Protein AF-A0A536FG64-F1 (afdb_monomer_lite)

Sequence (718 aa):
MTVSTGEPETPVEPSVVGLARHLRVALVYGRDARHRVLLSRIALAASLDAVLAVAADDRGSLVEIAQAFRDASPDAVLIACDGRDVRRVAVALEALRLGCAFQRPRPTVHVVADARVGERLRPAANPFVLDVHADATAALVALRALRRSAQPDAALRDELVEDAARALVASTGSSGLVVDVTETTTSCVLARAVGGIESVHLTRAGIGASVDRILAEVGADGVRRWLPWPIDAPALLERIYNRARWPGALPASELALAIEMAVARETIAAAVRAAERASIDVSELRAAPNMLVTGRAAGFPRPAETLLVLVDGLQPTGVVTVWREPDDGRAERLGLVVTVWGRRAAKLAAVAASRRRTTAGPRPVAPKRGCVPREAPVVGWRYATWSADHPLPIGRVERAPVGDRVNAGDVIAAGLMLATPTRLSGARRLGLEPDDLDRVLRVPVGAEIPARTVIARTGRRFARAVTAPHDGRVLQITADGDLYLAPVVGRWVIRSTLDGSVTRSDDAVVTVEGSAWGLGGFAAYGPDAVGELLLAVDSPSGELSPGRLDVRIGGRIVIGGARVSAEALTRAHACGIAGIVGGAVPAAGLRVVYDDGALIGGFATREDRPTVLSLIGFGAAALPRELFGPLKALAGSRAAIHTATARLFVFAPSDAIETATTAPSIAIAADYGGVRVVTADCAAAGEAEFASGVRAQAVRCADEVFPAANVRRVDEPR

pLDDT: mean 84.22, std 17.08, range [21.31, 98.12]

Radius of gyration: 28.64 Å; chains: 1; bounding box: 83×74×73 Å

Secondary structure (DSSP, 8-state):
-----S----PPP---B------EEEEEE-SSHHHHHHHHHHHHHTT-EEEEEEETT--S-HHHHHHHHHHH--SEEEEE--TTTHHHHHHHHHHHHHHHTT-SSPPEEEEES-HHHHHHHHHHHTTS-EEEESSHHHHHHHHHHHHTTT-TTPBPHHHHHHHHHHHHHHHHSS-EEEEEE-SSEEEEEEE-TTS-EEEEEEET-SSSTTTHHHHHHHHHHHHHTT-SS---HHHHHHHHHHHHTSTT----SHHHHHHHHHHHHHHHHHHHHHHHHTT--HHHHHT-SEEEEEETTTTSSSHHHHHHHHHHHH---SEEEEEEE-TTS--EEEEEEE---TTS---------PPPP---------------STT---SSEEEEEEEEEEEPPSS-EEEPPTT-EE-TTSEEEEEEEE-SPEEE--HHHHT--GGGSGGGBSS-TT-EE-TT-EEEEE-SSS-EEEE-SSSEEEEEE-TTS-EEEE-EEEEEEEE-SSSEEEEEE-SSEEEEEEEEEEEE-SEEESS-EEEEEEE--SSTT-EE-GGG--GGGTT-EEEEETEE-HHHHHHHHHTT--EEEEEEE-HHHHHHHHGGG--TTEE--SS-PSEEEEEEEES--PPPHHHHHHHHHTTTSEEEEEGGGTEEEE---TTSSPPPSSPPEEEE-TTSS-EEEE-S--EEEEEEE-TTS-EEEEEEETTEEEEGGGEEETTS--

Structure (mmCIF, N/CA/C/O backbone):
data_AF-A0A536FG64-F1
#
_entry.id   AF-A0A536FG64-F1
#
loop_
_atom_site.group_PDB
_atom_site.id
_atom_site.type_symbol
_atom_site.label_atom_id
_atom_site.label_alt_id
_atom_site.label_comp_id
_atom_site.label_asym_id
_atom_site.label_entity_id
_atom_site.label_seq_id
_atom_site.pdbx_PDB_ins_code
_atom_site.Cartn_x
_atom_site.Cartn_y
_atom_site.Cartn_z
_atom_site.occupancy
_atom_site.B_iso_or_equiv
_atom_site.auth_seq_id
_atom_site.auth_comp_id
_atom_site.auth_asym_id
_atom_site.auth_atom_id
_atom_site.pdbx_PDB_model_num
ATOM 1 N N . MET A 1 1 ? -10.769 16.063 20.971 1.00 34.66 1 MET A N 1
ATOM 2 C CA . MET A 1 1 ? -10.441 15.556 22.325 1.00 34.66 1 MET A CA 1
ATOM 3 C C . MET A 1 1 ? -10.833 16.568 23.406 1.00 34.66 1 MET A C 1
ATOM 5 O O . MET A 1 1 ? -10.066 17.456 23.753 1.00 34.66 1 MET A O 1
ATOM 9 N N . THR A 1 2 ? -12.076 16.472 23.881 1.00 23.97 2 THR A N 1
ATOM 10 C CA . THR A 1 2 ? -12.570 16.882 25.216 1.00 23.97 2 THR A CA 1
ATOM 11 C C . THR A 1 2 ? -14.053 16.510 25.256 1.00 23.97 2 THR A C 1
ATOM 13 O O . THR A 1 2 ? -14.885 17.176 24.644 1.00 23.97 2 THR A O 1
ATOM 16 N N . VAL A 1 3 ? -14.420 15.448 25.979 1.00 29.42 3 VAL A N 1
ATOM 17 C CA . VAL A 1 3 ? -15.823 15.242 26.372 1.00 29.42 3 VAL A CA 1
ATOM 18 C C . VAL A 1 3 ? -16.065 16.153 27.576 1.00 29.42 3 VAL A C 1
ATOM 20 O O . VAL A 1 3 ? -15.965 15.724 28.720 1.00 29.42 3 VAL A O 1
ATOM 23 N N . SER A 1 4 ? -16.269 17.451 27.328 1.00 27.53 4 SER A N 1
ATOM 24 C CA . SER A 1 4 ? -16.611 18.406 28.387 1.00 27.53 4 SER A CA 1
ATOM 25 C C . SER A 1 4 ? -18.124 18.459 28.578 1.00 27.53 4 SER A C 1
ATOM 27 O O . SER A 1 4 ? -18.864 18.849 27.673 1.00 27.53 4 SER A O 1
ATOM 29 N N . THR A 1 5 ? -18.572 18.111 29.783 1.00 33.53 5 THR A N 1
ATOM 30 C CA . THR A 1 5 ? -19.896 18.464 30.315 1.00 33.53 5 THR A CA 1
ATOM 31 C C . THR A 1 5 ? -19.860 19.753 31.156 1.00 33.53 5 THR A C 1
ATOM 33 O O . THR A 1 5 ? -20.786 19.989 31.925 1.00 33.53 5 THR A O 1
ATOM 36 N N . GLY A 1 6 ? -18.815 20.585 31.037 1.00 26.69 6 GLY A N 1
ATOM 37 C CA . GLY A 1 6 ? -18.631 21.826 31.804 1.00 26.69 6 GLY A CA 1
ATOM 38 C C . GLY A 1 6 ? -18.507 23.086 30.935 1.00 26.69 6 GLY A C 1
ATOM 39 O O . GLY A 1 6 ? -18.075 23.023 29.782 1.00 26.69 6 GLY A O 1
ATOM 40 N N . GLU A 1 7 ? -18.926 24.222 31.499 1.00 26.53 7 GLU A N 1
ATOM 41 C CA . GLU A 1 7 ? -18.914 25.574 30.913 1.00 26.53 7 GLU A CA 1
ATOM 42 C C . GLU A 1 7 ? -17.514 26.072 30.462 1.00 26.53 7 GLU A C 1
ATOM 44 O O . GLU A 1 7 ? -16.496 25.487 30.836 1.00 26.53 7 GLU A O 1
ATOM 49 N N . PRO A 1 8 ? -17.441 27.099 29.583 1.00 36.44 8 PRO A N 1
ATOM 50 C CA . PRO A 1 8 ? -16.338 27.286 28.647 1.00 36.44 8 PRO A CA 1
ATOM 51 C C . PRO A 1 8 ? -15.285 28.280 29.150 1.00 36.44 8 PRO A C 1
ATOM 53 O O . PRO A 1 8 ? -15.378 29.467 28.862 1.00 36.44 8 PRO A O 1
ATOM 56 N N . GLU A 1 9 ? -14.228 27.807 29.802 1.00 27.61 9 GLU A N 1
ATOM 57 C CA . GLU A 1 9 ? -13.062 28.653 30.098 1.00 27.61 9 GLU A CA 1
ATOM 58 C C . GLU A 1 9 ? -11.752 27.898 29.876 1.00 27.61 9 GLU A C 1
ATOM 60 O O . GLU A 1 9 ? -11.070 27.524 30.820 1.00 27.61 9 GLU A O 1
ATOM 65 N N . THR A 1 10 ? -11.419 27.609 28.614 1.00 25.25 10 THR A N 1
ATOM 66 C CA . THR A 1 10 ? -10.040 27.599 28.069 1.00 25.25 10 THR A CA 1
ATOM 67 C C . THR A 1 10 ? -10.062 27.114 26.612 1.00 25.25 10 THR A C 1
ATOM 69 O O . THR A 1 10 ? -10.693 26.097 26.314 1.00 25.25 10 THR A O 1
ATOM 72 N N . PRO A 1 11 ? -9.414 27.811 25.659 1.00 26.52 11 PRO A N 1
ATOM 73 C CA . PRO A 1 11 ? -9.231 27.282 24.312 1.00 26.52 11 PRO A CA 1
ATOM 74 C C . PRO A 1 11 ? -8.295 26.071 24.380 1.00 26.52 11 PRO A C 1
ATOM 76 O O . PRO A 1 11 ? -7.168 26.192 24.853 1.00 26.52 11 PRO A O 1
ATOM 79 N N . VAL A 1 12 ? -8.754 24.912 23.905 1.00 31.62 12 VAL A N 1
ATOM 80 C CA . VAL A 1 12 ? -7.890 23.746 23.678 1.00 31.62 12 VAL A CA 1
ATOM 81 C C . VAL A 1 12 ? -6.865 24.143 22.617 1.00 31.62 12 VAL A C 1
ATOM 83 O O . VAL A 1 12 ? -7.251 24.533 21.512 1.00 31.62 12 VAL A O 1
ATOM 86 N N . GLU A 1 13 ? -5.576 24.092 22.959 1.00 26.23 13 GLU A N 1
ATOM 87 C CA . GLU A 1 13 ? -4.503 24.341 21.998 1.00 26.23 13 GLU A CA 1
ATOM 88 C C . GLU A 1 13 ? -4.670 23.393 20.800 1.00 26.23 13 GLU A C 1
ATOM 90 O O . GLU A 1 13 ? -4.795 22.179 20.994 1.00 26.23 13 GLU A O 1
ATOM 95 N N . PRO A 1 14 ? -4.706 23.908 19.558 1.00 29.19 14 PRO A N 1
ATOM 96 C CA . PRO A 1 14 ? -4.817 23.068 18.379 1.00 29.19 14 PRO A CA 1
ATOM 97 C C . PRO A 1 14 ? -3.542 22.233 18.249 1.00 29.19 14 PRO A C 1
ATOM 99 O O . PRO A 1 14 ? -2.522 22.700 17.744 1.00 29.19 14 PRO A O 1
ATOM 102 N N . SER A 1 15 ? -3.594 20.987 18.713 1.00 33.78 15 SER A N 1
ATOM 103 C CA . SER A 1 15 ? -2.522 20.020 18.511 1.00 33.78 15 SER A CA 1
ATOM 104 C C . SER A 1 15 ? -2.477 19.693 17.021 1.00 33.78 15 SER A C 1
ATOM 106 O O . SER A 1 15 ? -3.413 19.112 16.469 1.00 33.78 15 SER A O 1
ATOM 108 N N . VAL A 1 16 ? -1.405 20.095 16.342 1.00 37.91 16 VAL A N 1
ATOM 109 C CA . VAL A 1 16 ? -1.182 19.708 14.948 1.00 37.91 16 VAL A CA 1
ATOM 110 C C . VAL A 1 16 ? -0.909 18.205 14.933 1.00 37.91 16 VAL A C 1
ATOM 112 O O . VAL A 1 16 ? 0.142 17.750 15.385 1.00 37.91 16 VAL A O 1
ATOM 115 N N . VAL A 1 17 ? -1.865 17.419 14.436 1.00 51.50 17 VAL A N 1
ATOM 116 C CA . VAL A 1 17 ? -1.643 15.997 14.151 1.00 51.50 17 VAL A CA 1
ATOM 117 C C . VAL A 1 17 ? -0.673 15.931 12.978 1.00 51.50 17 VAL A C 1
ATOM 119 O O . VAL A 1 17 ? -1.032 16.272 11.850 1.00 51.50 17 VAL A O 1
ATOM 122 N N . GLY A 1 18 ? 0.579 15.569 13.249 1.00 44.78 18 GLY A N 1
ATOM 123 C CA . GLY A 1 18 ? 1.591 15.479 12.203 1.00 44.78 18 GLY A CA 1
ATOM 124 C C . GLY A 1 18 ? 1.329 14.304 11.265 1.00 44.78 18 GLY A C 1
ATOM 125 O O . GLY A 1 18 ? 0.690 13.313 11.630 1.00 44.78 18 GLY A O 1
ATOM 126 N N . LEU A 1 19 ? 1.862 14.393 10.046 1.00 51.50 19 LEU A N 1
ATOM 127 C CA . LEU A 1 19 ? 1.889 13.285 9.091 1.00 51.50 19 LEU A CA 1
ATOM 128 C C . LEU A 1 19 ? 2.955 12.284 9.549 1.00 51.50 19 LEU A C 1
ATOM 130 O O . LEU A 1 19 ? 4.070 12.245 9.030 1.00 51.50 19 LEU A O 1
ATOM 134 N N . ALA A 1 20 ? 2.628 11.513 10.584 1.00 57.41 20 ALA A N 1
ATOM 135 C CA . ALA A 1 20 ? 3.513 10.496 11.122 1.00 57.41 20 ALA A CA 1
ATOM 136 C C . ALA A 1 20 ? 3.930 9.519 10.019 1.00 57.41 20 ALA A C 1
ATOM 138 O O . ALA A 1 20 ? 3.089 9.023 9.265 1.00 57.41 20 ALA A O 1
ATOM 139 N N . ARG A 1 21 ? 5.226 9.207 9.939 1.00 68.75 21 ARG A N 1
ATOM 140 C CA . ARG A 1 21 ? 5.733 8.256 8.947 1.00 68.75 21 ARG A CA 1
ATOM 141 C C . ARG A 1 21 ? 5.060 6.896 9.159 1.00 68.75 21 ARG A C 1
ATOM 143 O O . ARG A 1 21 ? 5.114 6.342 10.258 1.00 68.75 21 ARG A O 1
ATOM 150 N N . HIS A 1 22 ? 4.451 6.343 8.111 1.00 77.62 22 HIS A N 1
ATOM 151 C CA . HIS A 1 22 ? 4.069 4.932 8.097 1.00 77.62 22 HIS A CA 1
ATOM 152 C C . HIS A 1 22 ? 5.347 4.102 8.007 1.00 77.62 22 HIS A C 1
ATOM 154 O O . HIS A 1 22 ? 6.083 4.216 7.029 1.00 77.62 22 HIS A O 1
ATOM 160 N N . LEU A 1 23 ? 5.634 3.315 9.043 1.00 87.81 23 LEU A N 1
ATOM 161 C CA . LEU A 1 23 ? 6.796 2.435 9.059 1.00 87.81 23 LEU A CA 1
ATOM 162 C C . LEU A 1 23 ? 6.399 1.047 8.573 1.00 87.81 23 LEU A C 1
ATOM 164 O O . LEU A 1 23 ? 5.501 0.419 9.139 1.00 87.81 23 LEU A O 1
ATOM 168 N N . ARG A 1 24 ? 7.111 0.563 7.559 1.00 91.00 24 ARG A N 1
ATOM 169 C CA . ARG A 1 24 ? 7.077 -0.831 7.117 1.00 91.00 24 ARG A CA 1
ATOM 170 C C . ARG A 1 24 ? 7.907 -1.658 8.092 1.00 91.00 24 ARG A C 1
ATOM 172 O O . ARG A 1 24 ? 9.089 -1.375 8.279 1.00 91.00 24 ARG A O 1
ATOM 179 N N . VAL A 1 25 ? 7.320 -2.676 8.708 1.00 95.25 25 VAL A N 1
ATOM 180 C CA . VAL A 1 25 ? 8.013 -3.544 9.665 1.00 95.25 25 VAL A CA 1
ATOM 181 C C . VAL A 1 25 ? 8.030 -4.991 9.188 1.00 95.25 25 VAL A C 1
ATOM 183 O O . VAL A 1 25 ? 7.020 -5.518 8.720 1.00 95.25 25 VAL A O 1
ATOM 186 N N . ALA A 1 26 ? 9.181 -5.645 9.323 1.00 96.75 26 ALA A N 1
ATOM 187 C CA . ALA A 1 26 ? 9.280 -7.094 9.202 1.00 96.75 26 ALA A CA 1
ATOM 188 C C . ALA A 1 26 ? 9.264 -7.733 10.597 1.00 96.75 26 ALA A C 1
ATOM 190 O O . ALA A 1 26 ? 9.974 -7.286 11.496 1.00 96.75 26 ALA A O 1
ATOM 191 N N . LEU A 1 27 ? 8.459 -8.776 10.782 1.00 97.38 27 LEU A N 1
ATOM 192 C CA . LEU A 1 27 ? 8.339 -9.508 12.041 1.00 97.38 27 LEU A CA 1
ATOM 193 C C . LEU A 1 27 ? 9.176 -10.787 11.961 1.00 97.38 27 LEU A C 1
ATOM 195 O O . LEU A 1 27 ? 8.906 -11.630 11.110 1.00 97.38 27 LEU A O 1
ATOM 199 N N . VAL A 1 28 ? 10.153 -10.959 12.849 1.00 96.81 28 VAL A N 1
ATOM 200 C CA . VAL A 1 28 ? 10.964 -12.183 12.946 1.00 96.81 28 VAL A CA 1
ATOM 201 C C . VAL A 1 28 ? 10.722 -12.831 14.301 1.00 96.81 28 VAL A C 1
ATOM 203 O O . VAL A 1 28 ? 11.008 -12.237 15.335 1.00 96.81 28 VAL A O 1
ATOM 206 N N . TYR A 1 29 ? 10.192 -14.046 14.335 1.00 95.62 29 TYR A N 1
ATOM 207 C CA . TYR A 1 29 ? 9.769 -14.662 15.597 1.00 95.62 29 TYR A CA 1
ATOM 208 C C . TYR A 1 29 ? 10.337 -16.064 15.794 1.00 95.62 29 TYR A C 1
ATOM 210 O O . TYR A 1 29 ? 10.558 -16.798 14.834 1.00 95.62 29 TYR A O 1
ATOM 218 N N . GLY A 1 30 ? 10.589 -16.424 17.056 1.00 93.12 30 GLY A N 1
ATOM 219 C CA . GLY A 1 30 ? 10.989 -17.765 17.477 1.00 93.12 30 GLY A CA 1
ATOM 220 C C . GLY A 1 30 ? 9.907 -18.819 17.229 1.00 93.12 30 GLY A C 1
ATOM 221 O O . GLY A 1 30 ? 8.857 -18.548 16.652 1.00 93.12 30 GLY A O 1
ATOM 222 N N . ARG A 1 31 ? 10.160 -20.053 17.672 1.00 90.06 31 ARG A N 1
ATOM 223 C CA . ARG A 1 31 ? 9.227 -21.175 17.438 1.00 90.06 31 ARG A CA 1
ATOM 224 C C . ARG A 1 31 ? 7.996 -21.152 18.343 1.00 90.06 31 ARG A C 1
ATOM 226 O O . ARG A 1 31 ? 7.028 -21.853 18.058 1.00 90.06 31 ARG A O 1
ATOM 233 N N . ASP A 1 32 ? 8.034 -20.403 19.443 1.00 91.62 32 ASP A N 1
ATOM 234 C CA . ASP A 1 32 ? 6.862 -20.242 20.300 1.00 91.62 32 ASP A CA 1
ATOM 235 C C . ASP A 1 32 ? 5.840 -19.337 19.596 1.00 91.62 32 ASP A C 1
ATOM 237 O O . ASP A 1 32 ? 6.123 -18.188 19.250 1.00 91.62 32 ASP A O 1
ATOM 241 N N . ALA A 1 33 ? 4.617 -19.841 19.414 1.00 88.31 33 ALA A N 1
ATOM 242 C CA . ALA A 1 33 ? 3.514 -19.086 18.826 1.00 88.31 33 ALA A CA 1
ATOM 243 C C . ALA A 1 33 ? 3.244 -17.759 19.566 1.00 88.31 33 ALA A C 1
ATOM 245 O O . ALA A 1 33 ? 2.786 -16.789 18.953 1.00 88.31 33 ALA A O 1
ATOM 246 N N . ARG A 1 34 ? 3.581 -17.678 20.862 1.00 93.06 34 ARG A N 1
ATOM 247 C CA . ARG A 1 34 ? 3.481 -16.453 21.667 1.00 93.06 34 ARG A CA 1
ATOM 248 C C . ARG A 1 34 ? 4.366 -15.327 21.144 1.00 93.06 34 ARG A C 1
ATOM 250 O O . ARG A 1 34 ? 3.961 -14.173 21.248 1.00 93.06 34 ARG A O 1
ATOM 257 N N . HIS A 1 35 ? 5.527 -15.628 20.552 1.00 94.81 35 HIS A N 1
ATOM 258 C CA . HIS A 1 35 ? 6.398 -14.602 19.968 1.00 94.81 35 HIS A CA 1
ATOM 259 C C . HIS A 1 35 ? 5.693 -13.903 18.804 1.00 94.81 35 HIS A C 1
ATOM 261 O O . HIS A 1 35 ? 5.640 -12.678 18.770 1.00 94.81 35 HIS A O 1
ATOM 267 N N . ARG A 1 36 ? 5.056 -14.656 17.897 1.00 94.69 36 ARG A N 1
ATOM 268 C CA . ARG A 1 36 ? 4.295 -14.076 16.777 1.00 94.69 36 ARG A CA 1
ATOM 269 C C . ARG A 1 36 ? 3.147 -13.189 17.259 1.00 94.69 36 ARG A C 1
ATOM 271 O O . ARG A 1 36 ? 2.947 -12.100 16.717 1.00 94.69 36 ARG A O 1
ATOM 278 N N . VAL A 1 37 ? 2.402 -13.647 18.265 1.00 95.12 37 VAL A N 1
ATOM 279 C CA . VAL A 1 37 ? 1.291 -12.890 18.864 1.00 95.12 37 VAL A CA 1
ATOM 280 C C . VAL A 1 37 ? 1.801 -11.598 19.505 1.00 95.12 37 VAL A C 1
ATOM 282 O O . VAL A 1 37 ? 1.269 -10.529 19.217 1.00 95.12 37 VAL A O 1
ATOM 285 N N . LEU A 1 38 ? 2.872 -11.674 20.302 1.00 95.88 38 LEU A N 1
ATOM 286 C CA . LEU A 1 38 ? 3.518 -10.518 20.928 1.00 95.88 38 LEU A CA 1
ATOM 287 C C . LEU A 1 38 ? 3.920 -9.467 19.888 1.00 95.88 38 LEU A C 1
ATOM 289 O O . LEU A 1 38 ? 3.551 -8.301 20.017 1.00 95.88 38 LEU A O 1
ATOM 293 N N . LEU A 1 39 ? 4.624 -9.885 18.832 1.00 96.81 39 LEU A N 1
ATOM 294 C CA . LEU A 1 39 ? 5.060 -8.975 17.775 1.00 96.81 39 LEU A CA 1
ATOM 295 C C . LEU A 1 39 ? 3.886 -8.350 17.021 1.00 96.81 39 LEU A C 1
ATOM 297 O O . LEU A 1 39 ? 3.921 -7.162 16.709 1.00 96.81 39 LEU A O 1
ATOM 301 N N . SER A 1 40 ? 2.834 -9.129 16.765 1.00 95.31 40 SER A N 1
ATOM 302 C CA . SER A 1 40 ? 1.624 -8.636 16.100 1.00 95.31 40 SER A CA 1
ATOM 303 C C . SER A 1 40 ? 0.912 -7.583 16.953 1.00 95.31 40 SER A C 1
ATOM 305 O O . SER A 1 40 ? 0.513 -6.549 16.426 1.00 95.31 40 SER A O 1
ATOM 307 N N . ARG A 1 41 ? 0.811 -7.792 18.274 1.00 95.81 41 ARG A N 1
ATOM 308 C CA . ARG A 1 41 ? 0.227 -6.811 19.206 1.00 95.81 41 ARG A CA 1
ATOM 309 C C . ARG A 1 41 ? 1.038 -5.518 19.261 1.00 95.81 41 ARG A C 1
ATOM 311 O O . ARG A 1 41 ? 0.451 -4.445 19.185 1.00 95.81 41 ARG A O 1
ATOM 318 N N . ILE A 1 42 ? 2.369 -5.607 19.322 1.00 96.69 42 ILE A N 1
ATOM 319 C CA . ILE A 1 42 ? 3.243 -4.422 19.286 1.00 96.69 42 ILE A CA 1
ATOM 320 C C . ILE A 1 42 ? 3.069 -3.670 17.963 1.00 96.69 42 ILE A C 1
ATOM 322 O O . ILE A 1 42 ? 2.903 -2.454 17.977 1.00 96.69 42 ILE A O 1
ATOM 326 N N . ALA A 1 43 ? 3.061 -4.374 16.826 1.00 95.44 43 ALA A N 1
ATOM 327 C CA . ALA A 1 43 ? 2.894 -3.752 15.514 1.00 95.44 43 ALA A CA 1
ATOM 328 C C . ALA A 1 43 ? 1.540 -3.039 15.367 1.00 95.44 43 ALA A C 1
ATOM 330 O O . ALA A 1 43 ? 1.496 -1.919 14.860 1.00 95.44 43 ALA A O 1
ATOM 331 N N . LEU A 1 44 ? 0.456 -3.653 15.855 1.00 95.75 44 LEU A N 1
ATOM 332 C CA . LEU A 1 44 ? -0.878 -3.051 15.863 1.00 95.75 44 LEU A CA 1
ATOM 333 C C . LEU A 1 44 ? -0.966 -1.838 16.796 1.00 95.75 44 LEU A C 1
ATOM 335 O O . LEU A 1 44 ? -1.512 -0.815 16.392 1.00 95.75 44 LEU A O 1
ATOM 339 N N . ALA A 1 45 ? -0.410 -1.911 18.006 1.00 95.44 45 ALA A N 1
ATOM 340 C CA . ALA A 1 45 ? -0.416 -0.792 18.951 1.00 95.44 45 ALA A CA 1
ATOM 341 C C . ALA A 1 45 ? 0.462 0.379 18.470 1.00 95.44 45 ALA A C 1
ATOM 343 O O . ALA A 1 45 ? 0.108 1.544 18.631 1.00 95.44 45 ALA A O 1
ATOM 344 N N . ALA A 1 46 ? 1.592 0.090 17.824 1.00 94.06 46 ALA A N 1
ATOM 345 C CA . ALA A 1 46 ? 2.503 1.101 17.287 1.00 94.06 46 ALA A CA 1
ATOM 346 C C . ALA A 1 46 ? 2.054 1.684 15.931 1.00 94.06 46 ALA A C 1
ATOM 348 O O . ALA A 1 46 ? 2.732 2.575 15.409 1.00 94.06 46 ALA A O 1
ATOM 349 N N . SER A 1 47 ? 0.936 1.205 15.362 1.00 93.06 47 SER A N 1
ATOM 350 C CA . SER A 1 47 ? 0.441 1.573 14.027 1.00 93.06 47 SER A CA 1
ATOM 351 C C . SER A 1 47 ? 1.518 1.366 12.947 1.00 93.06 47 SER A C 1
ATOM 353 O O . SER A 1 47 ? 1.890 2.282 12.208 1.00 93.06 47 SER A O 1
ATOM 355 N N . LEU A 1 48 ? 2.073 0.151 12.892 1.00 92.19 48 LEU A N 1
ATOM 356 C CA . LEU A 1 48 ? 3.078 -0.263 11.905 1.00 92.19 48 LEU A CA 1
ATOM 357 C C . LEU A 1 48 ? 2.434 -1.049 10.758 1.00 92.19 48 LEU A C 1
ATOM 359 O O . LEU A 1 48 ? 1.450 -1.764 10.950 1.00 92.19 48 LEU A O 1
ATOM 363 N N . ASP A 1 49 ? 3.004 -0.942 9.559 1.00 90.00 49 ASP A N 1
ATOM 364 C CA . ASP A 1 49 ? 2.619 -1.760 8.407 1.00 90.00 49 ASP A CA 1
ATOM 365 C C . ASP A 1 49 ? 3.464 -3.041 8.397 1.00 90.00 49 ASP A C 1
ATOM 367 O O . ASP A 1 49 ? 4.631 -3.025 8.004 1.00 90.00 49 ASP A O 1
ATOM 371 N N . ALA A 1 50 ? 2.912 -4.147 8.900 1.00 90.69 50 ALA A N 1
ATOM 372 C CA . ALA A 1 50 ? 3.593 -5.441 8.902 1.00 90.69 50 ALA A CA 1
ATOM 373 C C . ALA A 1 50 ? 3.651 -6.016 7.476 1.00 90.69 50 ALA A C 1
ATOM 375 O O . ALA A 1 50 ? 2.690 -6.624 7.004 1.00 90.69 50 ALA A O 1
ATOM 376 N N . VAL A 1 51 ? 4.788 -5.819 6.804 1.00 89.00 51 VAL A N 1
ATOM 377 C CA . VAL A 1 51 ? 4.992 -6.145 5.379 1.00 89.00 51 VAL A CA 1
ATOM 378 C C . VAL A 1 51 ? 5.609 -7.522 5.142 1.00 89.00 51 VAL A C 1
ATOM 380 O O . VAL A 1 51 ? 5.537 -8.042 4.034 1.00 89.00 51 VAL A O 1
ATOM 383 N N . LEU A 1 52 ? 6.230 -8.111 6.166 1.00 92.25 52 LEU A N 1
ATOM 384 C CA . LEU A 1 52 ? 6.870 -9.422 6.092 1.00 92.25 52 LEU A CA 1
ATOM 385 C C . LEU A 1 52 ? 6.826 -10.105 7.459 1.00 92.25 52 LEU A C 1
ATOM 387 O O . LEU A 1 52 ? 6.974 -9.452 8.490 1.00 92.25 52 LEU A O 1
ATOM 391 N N . ALA A 1 53 ? 6.662 -11.424 7.468 1.00 93.38 53 ALA A N 1
ATOM 392 C CA . ALA A 1 53 ? 6.704 -12.244 8.669 1.00 93.38 53 ALA A CA 1
ATOM 393 C C . ALA A 1 53 ? 7.593 -13.469 8.410 1.00 93.38 53 ALA A C 1
ATOM 395 O O . ALA A 1 53 ? 7.262 -14.285 7.557 1.00 93.38 53 ALA A O 1
ATOM 396 N N . VAL A 1 54 ? 8.696 -13.600 9.149 1.00 92.56 54 VAL A N 1
ATOM 397 C CA . VAL A 1 54 ? 9.681 -14.684 9.014 1.00 92.56 54 VAL A CA 1
ATOM 398 C C . VAL A 1 54 ? 9.723 -15.482 10.314 1.00 92.56 54 VAL A C 1
ATOM 400 O O . VAL A 1 54 ? 10.042 -14.948 11.378 1.00 92.56 54 VAL A O 1
ATOM 403 N N . ALA A 1 55 ? 9.390 -16.767 10.244 1.00 90.00 55 ALA A N 1
ATOM 404 C CA . ALA A 1 55 ? 9.517 -17.664 11.388 1.00 90.00 55 ALA A CA 1
ATOM 405 C C . ALA A 1 55 ? 10.970 -18.147 11.530 1.00 90.00 55 ALA A C 1
ATOM 407 O O . ALA A 1 55 ? 11.673 -18.343 10.542 1.00 90.00 55 ALA A O 1
ATOM 408 N N . ALA A 1 56 ? 11.438 -18.389 12.753 1.00 82.19 56 ALA A N 1
ATOM 409 C CA . ALA A 1 56 ? 12.785 -18.910 12.982 1.00 82.19 56 ALA A CA 1
ATOM 410 C C . ALA A 1 56 ? 12.982 -20.317 12.386 1.00 82.19 56 ALA A C 1
ATOM 412 O O . ALA A 1 56 ? 14.106 -20.719 12.108 1.00 82.19 56 ALA A O 1
ATOM 413 N N . ASP A 1 57 ? 11.919 -21.095 12.208 1.00 77.38 57 ASP A N 1
ATOM 414 C CA . ASP A 1 57 ? 11.945 -22.408 11.563 1.00 77.38 57 ASP A CA 1
ATOM 415 C C . ASP A 1 57 ? 11.520 -22.378 10.089 1.00 77.38 57 ASP A C 1
ATOM 417 O O . ASP A 1 57 ? 11.266 -23.441 9.511 1.00 77.38 57 ASP A O 1
ATOM 421 N N . ASP A 1 58 ? 11.483 -21.187 9.478 1.00 75.31 58 ASP A N 1
ATOM 422 C CA . ASP A 1 58 ? 11.225 -21.039 8.052 1.00 75.31 58 ASP A CA 1
ATOM 423 C C . ASP A 1 58 ? 12.202 -21.913 7.248 1.00 75.31 58 ASP A C 1
ATOM 425 O O . ASP A 1 58 ? 13.417 -21.934 7.471 1.00 75.31 58 ASP A O 1
ATOM 429 N N . ARG A 1 59 ? 11.629 -22.709 6.344 1.00 67.19 59 ARG A N 1
ATOM 430 C CA . ARG A 1 59 ? 12.362 -23.646 5.489 1.00 67.19 59 ARG A CA 1
ATOM 431 C C . ARG A 1 59 ? 12.820 -22.998 4.188 1.00 67.19 59 ARG A C 1
ATOM 433 O O . ARG A 1 59 ? 13.523 -23.660 3.425 1.00 67.19 59 ARG A O 1
ATOM 440 N N . GLY A 1 60 ? 12.423 -21.747 3.948 1.00 67.56 60 GLY A N 1
ATOM 441 C CA . GLY A 1 60 ? 12.936 -20.925 2.871 1.00 67.56 60 GLY A CA 1
ATOM 442 C C . GLY A 1 60 ? 14.451 -20.806 2.950 1.00 67.56 60 GLY A C 1
ATOM 443 O O . GLY A 1 60 ? 15.076 -20.801 4.015 1.00 67.56 60 GLY A O 1
ATOM 444 N N . SER A 1 61 ? 15.071 -20.730 1.788 1.00 71.94 61 SER A N 1
ATOM 445 C CA . SER A 1 61 ? 16.496 -20.466 1.711 1.00 71.94 61 SER A CA 1
ATOM 446 C C . SER A 1 61 ? 16.818 -19.032 2.099 1.00 71.94 61 SER A C 1
ATOM 448 O O . SER A 1 61 ? 15.995 -18.135 1.922 1.00 71.94 61 SER A O 1
ATOM 450 N N . LEU A 1 62 ? 18.046 -18.758 2.552 1.00 75.56 62 LEU A N 1
ATOM 451 C CA . LEU A 1 62 ? 18.371 -17.374 2.906 1.00 75.56 62 LEU A CA 1
ATOM 452 C C . LEU A 1 62 ? 18.375 -16.413 1.705 1.00 75.56 62 LEU A C 1
ATOM 454 O O . LEU A 1 62 ? 18.185 -15.226 1.915 1.00 75.56 62 LEU A O 1
ATOM 458 N N . VAL A 1 63 ? 18.473 -16.887 0.455 1.00 72.38 63 VAL A N 1
ATOM 459 C CA . VAL A 1 63 ? 18.264 -16.010 -0.717 1.00 72.38 63 VAL A CA 1
ATOM 460 C C . VAL A 1 63 ? 16.790 -15.664 -0.905 1.00 72.38 63 VAL A C 1
ATOM 462 O O . VAL A 1 63 ? 16.491 -14.505 -1.160 1.00 72.38 63 VAL A O 1
ATOM 465 N N . GLU A 1 64 ? 15.872 -16.615 -0.729 1.00 75.88 64 GLU A N 1
ATOM 466 C CA . GLU A 1 64 ? 14.430 -16.333 -0.790 1.00 75.88 64 GLU A CA 1
ATOM 467 C C . GLU A 1 64 ? 14.005 -15.398 0.341 1.00 75.88 64 GLU A C 1
ATOM 469 O O . GLU A 1 64 ? 13.332 -14.404 0.092 1.00 75.88 64 GLU A O 1
ATOM 474 N N . ILE A 1 65 ? 14.472 -15.653 1.568 1.00 84.12 65 ILE A N 1
ATOM 475 C CA . ILE A 1 65 ? 14.196 -14.781 2.715 1.00 84.12 65 ILE A CA 1
ATOM 476 C C . ILE A 1 65 ? 14.825 -13.395 2.493 1.00 84.12 65 ILE A C 1
ATOM 478 O O . ILE A 1 65 ? 14.189 -12.379 2.764 1.00 84.12 65 ILE A O 1
ATOM 482 N N . ALA A 1 66 ? 16.048 -13.314 1.958 1.00 84.12 66 ALA A N 1
ATOM 483 C CA . ALA A 1 66 ? 16.697 -12.038 1.657 1.00 84.12 66 ALA A CA 1
ATOM 484 C C . ALA A 1 66 ? 15.981 -11.267 0.543 1.00 84.12 66 ALA A C 1
ATOM 486 O O . ALA A 1 66 ? 15.871 -10.044 0.622 1.00 84.12 66 ALA A O 1
ATOM 487 N N . GLN A 1 67 ? 15.487 -11.966 -0.480 1.00 79.44 67 GLN A N 1
ATOM 488 C CA . GLN A 1 67 ? 14.697 -11.373 -1.554 1.00 79.44 67 GLN A CA 1
ATOM 489 C C . GLN A 1 67 ? 13.365 -10.863 -1.000 1.00 79.44 67 GLN A C 1
ATOM 491 O O . GLN A 1 67 ? 13.019 -9.714 -1.247 1.00 79.44 67 GLN A O 1
ATOM 496 N N . ALA A 1 68 ? 12.700 -11.639 -0.140 1.00 83.75 68 ALA A N 1
ATOM 497 C CA . ALA A 1 68 ? 11.501 -11.201 0.565 1.00 83.75 68 ALA A CA 1
ATOM 498 C C . ALA A 1 68 ? 11.764 -9.956 1.429 1.00 83.75 68 ALA A C 1
ATOM 500 O O . ALA A 1 68 ? 10.972 -9.020 1.396 1.00 83.75 68 ALA A O 1
ATOM 501 N N . PHE A 1 69 ? 12.891 -9.885 2.149 1.00 88.50 69 PHE A N 1
ATOM 502 C CA . PHE A 1 69 ? 13.300 -8.669 2.865 1.00 88.50 69 PHE A CA 1
ATOM 503 C C . PHE A 1 69 ? 13.536 -7.487 1.919 1.00 88.50 69 PHE A C 1
ATOM 505 O O . PHE A 1 69 ? 13.088 -6.382 2.215 1.00 88.50 69 PHE A O 1
ATOM 512 N N . ARG A 1 70 ? 14.210 -7.703 0.783 1.00 84.06 70 ARG A N 1
ATOM 513 C CA . ARG A 1 70 ? 14.474 -6.662 -0.221 1.00 84.06 70 ARG A CA 1
ATOM 514 C C . ARG A 1 70 ? 13.174 -6.111 -0.812 1.00 84.06 70 ARG A C 1
ATOM 516 O O . ARG A 1 70 ? 13.008 -4.896 -0.856 1.00 84.06 70 ARG A O 1
ATOM 523 N N . ASP A 1 71 ? 12.246 -6.984 -1.192 1.00 79.06 71 ASP A N 1
ATOM 524 C CA . ASP A 1 71 ? 10.949 -6.612 -1.772 1.00 79.06 71 ASP A CA 1
ATOM 525 C C . ASP A 1 71 ? 10.040 -5.944 -0.727 1.00 79.06 71 ASP A C 1
ATOM 527 O O . ASP A 1 71 ? 9.378 -4.930 -0.984 1.00 79.06 71 ASP A O 1
ATOM 531 N N . ALA A 1 72 ? 10.072 -6.454 0.507 1.00 85.00 72 ALA A N 1
ATOM 532 C CA . ALA A 1 72 ? 9.383 -5.854 1.639 1.00 85.00 72 ALA A CA 1
ATOM 533 C C . ALA A 1 72 ? 9.998 -4.516 2.075 1.00 85.00 72 ALA A C 1
ATOM 535 O O . ALA A 1 72 ? 9.302 -3.758 2.749 1.00 85.00 72 ALA A O 1
ATOM 536 N N . SER A 1 73 ? 11.256 -4.225 1.711 1.00 87.44 73 SER A N 1
ATOM 537 C CA . SER A 1 73 ? 12.010 -2.996 2.012 1.00 87.44 73 SER A CA 1
ATOM 538 C C . SER A 1 73 ? 11.636 -2.383 3.377 1.00 87.44 73 SER A C 1
ATOM 540 O O . SER A 1 73 ? 11.136 -1.250 3.424 1.00 87.44 73 SER A O 1
ATOM 542 N N . PRO A 1 74 ? 11.792 -3.127 4.490 1.00 93.88 74 PRO A N 1
ATOM 543 C CA . PRO A 1 74 ? 11.303 -2.699 5.794 1.00 93.88 74 PRO A CA 1
ATOM 544 C C . PRO A 1 74 ? 12.082 -1.489 6.316 1.00 93.88 74 PRO A C 1
ATOM 546 O O . PRO A 1 74 ? 13.295 -1.390 6.145 1.00 93.88 74 PRO A O 1
ATOM 549 N N . ASP A 1 75 ? 11.398 -0.585 7.007 1.00 93.44 75 ASP A N 1
ATOM 550 C CA . ASP A 1 75 ? 12.019 0.510 7.755 1.00 93.44 75 ASP A CA 1
ATOM 551 C C . ASP A 1 75 ? 12.563 0.034 9.109 1.00 93.44 75 ASP A C 1
ATOM 553 O O . ASP A 1 75 ? 13.525 0.601 9.626 1.00 93.44 75 ASP A O 1
ATOM 557 N N . ALA A 1 76 ? 11.956 -1.012 9.676 1.00 95.62 76 ALA A N 1
ATOM 558 C CA . ALA A 1 76 ? 12.372 -1.633 10.926 1.00 95.62 76 ALA A CA 1
ATOM 559 C C . ALA A 1 76 ? 12.129 -3.151 10.914 1.00 95.62 76 ALA A C 1
ATOM 561 O O . ALA A 1 76 ? 11.268 -3.661 10.196 1.00 95.62 76 ALA A O 1
ATOM 562 N N . VAL A 1 77 ? 12.862 -3.885 11.746 1.00 97.50 77 VAL A N 1
ATOM 563 C CA . VAL A 1 77 ? 12.670 -5.321 11.978 1.00 97.50 77 VAL A CA 1
ATOM 564 C C . VAL A 1 77 ? 12.406 -5.544 13.455 1.00 97.50 77 VAL A C 1
ATOM 566 O O . VAL A 1 77 ? 13.223 -5.167 14.290 1.00 97.50 77 VAL A O 1
ATOM 569 N N . LEU A 1 78 ? 11.269 -6.154 13.777 1.00 97.81 78 LEU A N 1
ATOM 570 C CA . LEU A 1 78 ? 10.878 -6.471 15.144 1.00 97.81 78 LEU A CA 1
ATOM 571 C C . LEU A 1 78 ? 11.102 -7.961 15.404 1.00 97.81 78 LEU A C 1
ATOM 573 O O . LEU A 1 78 ? 10.640 -8.798 14.629 1.00 97.81 78 LEU A O 1
ATOM 577 N N . ILE A 1 79 ? 11.811 -8.286 16.482 1.00 97.81 79 ILE A N 1
ATOM 578 C CA . ILE A 1 79 ? 12.251 -9.646 16.793 1.00 97.81 79 ILE A CA 1
ATOM 579 C C . ILE A 1 79 ? 11.778 -10.060 18.182 1.00 97.81 79 ILE A C 1
ATOM 581 O O . ILE A 1 79 ? 11.999 -9.329 19.140 1.00 97.81 79 ILE A O 1
ATOM 585 N N . ALA A 1 80 ? 11.197 -11.251 18.315 1.00 97.06 80 ALA A N 1
ATOM 586 C CA . ALA A 1 80 ? 10.965 -11.891 19.611 1.00 97.06 80 ALA A CA 1
ATOM 587 C C . ALA A 1 80 ? 11.368 -13.361 19.535 1.00 97.06 80 ALA A C 1
ATOM 589 O O . ALA A 1 80 ? 10.891 -14.096 18.671 1.00 97.06 80 ALA A O 1
ATOM 590 N N . CYS A 1 81 ? 12.264 -13.793 20.418 1.00 95.12 81 CYS A N 1
ATOM 591 C CA . CYS A 1 81 ? 12.748 -15.168 20.438 1.00 95.12 81 CYS A CA 1
ATOM 592 C C . CYS A 1 81 ? 13.370 -15.537 21.784 1.00 95.12 81 CYS A C 1
ATOM 594 O O . CYS A 1 81 ? 13.875 -14.674 22.503 1.00 95.12 81 CYS A O 1
ATOM 596 N N . ASP A 1 82 ? 13.450 -16.838 22.057 1.00 92.69 82 ASP A N 1
ATOM 597 C CA . ASP A 1 82 ? 14.160 -17.357 23.224 1.00 92.69 82 ASP A CA 1
ATOM 598 C C . ASP A 1 82 ? 15.635 -17.650 22.911 1.00 92.69 82 ASP A C 1
ATOM 600 O O . ASP A 1 82 ? 16.051 -17.816 21.760 1.00 92.69 82 ASP A O 1
ATOM 604 N N . GLY A 1 83 ? 16.442 -17.855 23.957 1.00 89.44 83 GLY A N 1
ATOM 605 C CA . GLY A 1 83 ? 17.870 -18.168 23.823 1.00 89.44 83 GLY A CA 1
ATOM 606 C C . GLY A 1 83 ? 18.202 -19.406 22.971 1.00 89.44 83 GLY A C 1
ATOM 607 O O . GLY A 1 83 ? 19.329 -19.508 22.473 1.00 89.44 83 GLY A O 1
ATOM 608 N N . ARG A 1 84 ? 17.247 -20.331 22.785 1.00 89.12 84 ARG A N 1
ATOM 609 C CA . ARG A 1 84 ? 17.389 -21.541 21.950 1.00 89.12 84 ARG A CA 1
ATOM 610 C C . ARG A 1 84 ? 17.207 -21.266 20.455 1.00 89.12 84 ARG A C 1
ATOM 612 O O . ARG A 1 84 ? 17.663 -22.067 19.643 1.00 89.12 84 ARG A O 1
ATOM 619 N N . ASP A 1 85 ? 16.567 -20.156 20.099 1.00 90.31 85 ASP A N 1
ATOM 620 C CA . ASP A 1 85 ? 16.252 -19.801 18.714 1.00 90.31 8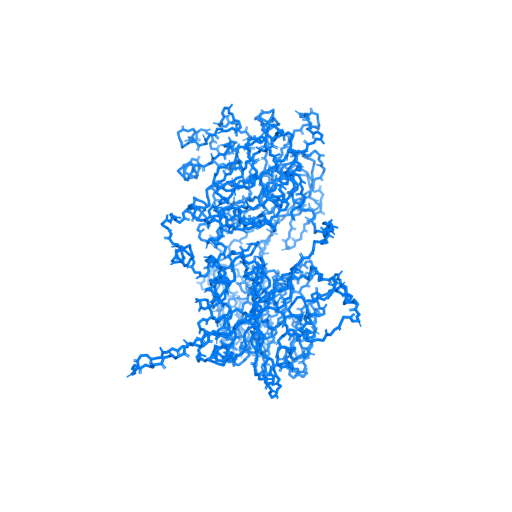5 ASP A CA 1
ATOM 621 C C . ASP A 1 85 ? 17.243 -18.779 18.126 1.00 90.31 85 ASP A C 1
ATOM 623 O O . ASP A 1 85 ? 17.237 -18.553 16.921 1.00 90.31 85 ASP A O 1
ATOM 627 N N . VAL A 1 86 ? 18.173 -18.248 18.936 1.00 90.00 86 VAL A N 1
ATOM 628 C CA . VAL A 1 86 ? 19.194 -17.254 18.534 1.00 90.00 86 VAL A CA 1
ATOM 629 C C . VAL A 1 86 ? 19.928 -17.622 17.244 1.00 90.00 86 VAL A C 1
ATOM 631 O O . VAL A 1 86 ? 20.041 -16.785 16.358 1.00 90.00 86 VAL A O 1
ATOM 634 N N . ARG A 1 87 ? 20.405 -18.869 17.105 1.00 84.94 87 ARG A N 1
ATOM 635 C CA . ARG A 1 87 ? 21.128 -19.300 15.891 1.00 84.94 87 ARG A CA 1
ATOM 636 C C . ARG A 1 87 ? 20.255 -19.233 14.637 1.00 84.94 87 ARG A C 1
ATOM 638 O O . ARG A 1 87 ? 20.757 -18.928 13.568 1.00 84.94 87 ARG A O 1
ATOM 645 N N . ARG A 1 88 ? 18.956 -19.503 14.769 1.00 84.44 88 ARG A N 1
ATOM 646 C CA . ARG A 1 88 ? 18.013 -19.482 13.647 1.00 84.44 88 ARG A CA 1
ATOM 647 C C . ARG A 1 88 ? 17.584 -18.064 13.290 1.00 84.44 88 ARG A C 1
ATOM 649 O O . ARG A 1 88 ? 17.575 -17.699 12.124 1.00 84.44 88 ARG A O 1
ATOM 656 N N . VAL A 1 89 ? 17.314 -17.239 14.298 1.00 91.25 89 VAL A N 1
ATOM 657 C CA . VAL A 1 89 ? 17.038 -15.808 14.104 1.00 91.25 89 VAL A CA 1
ATOM 658 C C . VAL A 1 89 ? 18.249 -15.087 13.502 1.00 91.25 89 VAL A C 1
ATOM 660 O O . VAL A 1 89 ? 18.075 -14.203 12.669 1.00 91.25 89 VAL A O 1
ATOM 663 N N . ALA A 1 90 ? 19.475 -15.500 13.842 1.00 87.88 90 ALA A N 1
ATOM 664 C CA . ALA A 1 90 ? 20.688 -14.990 13.206 1.00 87.88 90 ALA A CA 1
ATOM 665 C C . ALA A 1 90 ? 20.698 -15.226 11.684 1.00 87.88 90 ALA A C 1
ATOM 667 O O . ALA A 1 90 ? 21.090 -14.326 10.952 1.00 87.88 90 ALA A O 1
ATOM 668 N N . VAL A 1 91 ? 20.171 -16.355 11.192 1.00 85.56 91 VAL A N 1
ATOM 669 C CA . VAL A 1 91 ? 20.013 -16.593 9.743 1.00 85.56 91 VAL A CA 1
ATOM 670 C C . VAL A 1 91 ? 19.035 -15.589 9.124 1.00 85.56 91 VAL A C 1
ATOM 672 O O . VAL A 1 91 ? 19.308 -15.041 8.061 1.00 85.56 91 VAL A O 1
ATOM 675 N N . ALA A 1 92 ? 17.923 -15.265 9.789 1.00 90.62 92 ALA A N 1
ATOM 676 C CA . ALA A 1 92 ? 17.017 -14.221 9.300 1.00 90.62 92 ALA A CA 1
ATOM 677 C C . ALA A 1 92 ? 17.692 -12.832 9.268 1.00 90.62 92 ALA A C 1
ATOM 679 O O . ALA A 1 92 ? 17.464 -12.061 8.339 1.00 90.62 92 ALA A O 1
ATOM 680 N N . LEU A 1 93 ? 18.566 -12.523 10.233 1.00 90.69 93 LEU A N 1
ATOM 681 C CA . LEU A 1 93 ? 19.370 -11.292 10.237 1.00 90.69 93 LEU A CA 1
ATOM 682 C C . LEU A 1 93 ? 20.445 -11.279 9.139 1.00 90.69 93 LEU A C 1
ATOM 684 O O . LEU A 1 93 ? 20.680 -10.247 8.513 1.00 90.69 93 LEU A O 1
ATOM 688 N N . GLU A 1 94 ? 21.062 -12.420 8.843 1.00 86.38 94 GLU A N 1
ATOM 689 C CA . GLU A 1 94 ? 21.963 -12.561 7.697 1.00 86.38 94 GLU A CA 1
ATOM 690 C C . GLU A 1 94 ? 21.213 -12.366 6.372 1.00 86.38 94 GLU A C 1
ATOM 692 O O . GLU A 1 94 ? 21.722 -11.696 5.469 1.00 86.38 94 GLU A O 1
ATOM 697 N N . ALA A 1 95 ? 19.984 -12.881 6.271 1.00 87.69 95 ALA A N 1
ATOM 698 C CA . ALA A 1 95 ? 19.111 -12.673 5.122 1.00 87.69 95 ALA A CA 1
ATOM 699 C C . ALA A 1 95 ? 18.720 -11.195 4.980 1.00 87.69 95 ALA A C 1
ATOM 701 O O . ALA A 1 95 ? 18.822 -10.634 3.890 1.00 87.69 95 ALA A O 1
ATOM 702 N N . LEU A 1 96 ? 18.371 -10.530 6.085 1.00 91.25 96 LEU A N 1
ATOM 703 C CA . LEU A 1 96 ? 18.151 -9.084 6.127 1.00 91.25 96 LEU A CA 1
ATOM 704 C C . LEU A 1 96 ? 19.394 -8.322 5.653 1.00 91.25 96 LEU A C 1
ATOM 706 O O . LEU A 1 96 ? 19.282 -7.382 4.871 1.00 91.25 96 LEU A O 1
ATOM 710 N N . ARG A 1 97 ? 20.595 -8.727 6.078 1.00 86.50 97 ARG A N 1
ATOM 711 C CA . ARG A 1 97 ? 21.854 -8.111 5.636 1.00 86.50 97 ARG A CA 1
ATOM 712 C C . ARG A 1 97 ? 22.042 -8.258 4.129 1.00 86.50 97 ARG A C 1
ATOM 714 O O . ARG A 1 97 ? 22.357 -7.275 3.464 1.00 86.50 97 ARG A O 1
ATOM 721 N N . LEU A 1 98 ? 21.798 -9.445 3.581 1.00 82.31 98 LEU A N 1
ATOM 722 C CA . LEU A 1 98 ? 21.893 -9.697 2.142 1.00 82.31 98 LEU A CA 1
ATOM 723 C C . LEU A 1 98 ? 20.839 -8.909 1.338 1.00 82.31 98 LEU A C 1
ATOM 725 O O . LEU A 1 98 ? 21.135 -8.364 0.270 1.00 82.31 98 LEU A O 1
ATOM 729 N N . GLY A 1 99 ? 19.617 -8.813 1.862 1.00 81.94 99 GLY A N 1
ATOM 730 C CA . GLY A 1 99 ? 18.506 -8.109 1.226 1.00 81.94 99 GLY A CA 1
ATOM 731 C C . GLY A 1 99 ? 18.632 -6.588 1.288 1.00 81.94 99 GLY A C 1
ATOM 732 O O . GLY A 1 99 ? 18.402 -5.919 0.280 1.00 81.94 99 GLY A O 1
ATOM 733 N N . CYS A 1 100 ? 19.054 -6.054 2.440 1.00 87.56 100 CYS A N 1
ATOM 734 C CA . CYS A 1 100 ? 18.835 -4.658 2.834 1.00 87.56 100 CYS A CA 1
ATOM 735 C C . CYS A 1 100 ? 20.097 -3.886 3.285 1.00 87.56 100 CYS A C 1
ATOM 737 O O . CYS A 1 100 ? 19.976 -2.718 3.656 1.00 87.56 100 CYS A O 1
ATOM 739 N N . ALA A 1 101 ? 21.323 -4.436 3.249 1.00 81.31 101 ALA A N 1
ATOM 740 C CA . ALA A 1 101 ? 22.529 -3.695 3.691 1.00 81.31 101 ALA A CA 1
ATOM 741 C C . ALA A 1 101 ? 22.789 -2.383 2.914 1.00 81.31 101 ALA A C 1
ATOM 743 O O . ALA A 1 101 ? 23.369 -1.416 3.442 1.00 81.31 101 ALA A O 1
ATOM 744 N N . PHE A 1 102 ? 22.349 -2.337 1.657 1.00 78.06 102 PHE A N 1
ATOM 745 C CA . PHE A 1 102 ? 22.459 -1.180 0.766 1.00 78.06 102 PHE A CA 1
ATOM 746 C C . PHE A 1 102 ? 21.194 -0.315 0.735 1.00 78.06 102 PHE A C 1
ATOM 748 O O . PHE A 1 102 ? 21.218 0.760 0.141 1.00 78.06 102 PHE A O 1
ATOM 755 N N . GLN A 1 103 ? 20.127 -0.721 1.431 1.00 83.31 103 GLN A N 1
ATOM 756 C CA . GLN A 1 103 ? 18.927 0.095 1.594 1.00 83.31 103 GLN A CA 1
ATOM 757 C C . GLN A 1 103 ? 19.285 1.414 2.297 1.00 83.31 103 GLN A C 1
ATOM 759 O O . GLN A 1 103 ? 20.147 1.454 3.189 1.00 83.31 103 GLN A O 1
ATOM 764 N N . ARG A 1 104 ? 18.663 2.514 1.865 1.00 81.75 104 ARG A N 1
ATOM 765 C CA . ARG A 1 104 ? 18.852 3.854 2.434 1.00 81.75 104 ARG A CA 1
ATOM 766 C C . ARG A 1 104 ? 17.483 4.531 2.636 1.00 81.75 104 ARG A C 1
ATOM 768 O O . ARG A 1 104 ? 16.807 4.786 1.641 1.00 81.75 104 ARG A O 1
ATOM 775 N N . PRO A 1 105 ? 17.083 4.863 3.881 1.00 85.75 105 PRO A N 1
ATOM 776 C CA . PRO A 1 105 ? 17.768 4.551 5.141 1.00 85.75 105 PRO A CA 1
ATOM 777 C C . PRO A 1 105 ? 17.827 3.037 5.405 1.00 85.75 105 PRO A C 1
ATOM 779 O O . PRO A 1 105 ? 17.032 2.271 4.860 1.00 85.75 105 PRO A O 1
ATOM 782 N N . ARG A 1 106 ? 18.802 2.607 6.214 1.00 88.00 106 ARG A N 1
ATOM 783 C CA . ARG A 1 106 ? 18.905 1.205 6.637 1.00 88.00 106 ARG A CA 1
ATOM 784 C C . ARG A 1 106 ? 17.793 0.870 7.643 1.00 88.00 106 ARG A C 1
ATOM 786 O O . ARG A 1 106 ? 17.467 1.745 8.447 1.00 88.00 106 ARG A O 1
ATOM 793 N N . PRO A 1 107 ? 17.278 -0.371 7.646 1.00 94.19 107 PRO A N 1
ATOM 794 C CA . PRO A 1 107 ? 16.378 -0.840 8.690 1.00 94.19 107 PRO A CA 1
ATOM 795 C C . PRO A 1 107 ? 17.022 -0.758 10.081 1.00 94.19 107 PRO A C 1
ATOM 797 O O . PRO A 1 107 ? 18.208 -1.068 10.232 1.00 94.19 107 PRO A O 1
ATOM 800 N N . THR A 1 108 ? 16.242 -0.391 11.096 1.00 95.56 108 THR A N 1
ATOM 801 C CA . THR A 1 108 ? 16.614 -0.566 12.512 1.00 95.56 108 THR A CA 1
ATOM 802 C C . THR A 1 108 ? 16.082 -1.898 13.038 1.00 95.56 108 THR A C 1
ATOM 804 O O . THR A 1 108 ? 15.021 -2.359 12.625 1.00 95.56 108 THR A O 1
ATOM 807 N N . VAL A 1 109 ? 16.811 -2.552 13.938 1.00 97.50 109 VAL A N 1
ATOM 808 C CA . VAL A 1 109 ? 16.441 -3.853 14.510 1.00 97.50 109 VAL A CA 1
ATOM 809 C C . VAL A 1 109 ? 16.030 -3.661 15.967 1.00 97.50 109 VAL A C 1
ATOM 811 O O . VAL A 1 109 ? 16.811 -3.178 16.778 1.00 97.50 109 VAL A O 1
ATOM 814 N N . HIS A 1 110 ? 14.814 -4.073 16.310 1.00 97.88 110 HIS A N 1
ATOM 815 C CA . HIS A 1 110 ? 14.244 -3.978 17.651 1.00 97.88 110 HIS A CA 1
ATOM 816 C C . HIS A 1 110 ? 13.989 -5.390 18.182 1.00 97.88 110 HIS A C 1
ATOM 818 O O . HIS A 1 110 ? 13.188 -6.131 17.617 1.00 97.88 110 HIS A O 1
ATOM 824 N N . VAL A 1 111 ? 14.663 -5.781 19.263 1.00 97.69 111 VAL A N 1
ATOM 825 C CA . VAL A 1 111 ? 14.548 -7.120 19.857 1.00 97.69 111 VAL A CA 1
ATOM 826 C C . VAL A 1 111 ? 13.801 -7.034 21.181 1.00 97.69 111 VAL A C 1
ATOM 828 O O . VAL A 1 111 ? 14.251 -6.348 22.088 1.00 97.69 111 VAL A O 1
ATOM 831 N N . VAL A 1 112 ? 12.689 -7.751 21.312 1.00 97.00 112 VAL A N 1
ATOM 832 C CA . VAL A 1 112 ? 11.928 -7.906 22.559 1.00 97.00 112 VAL A CA 1
ATOM 833 C C . VAL A 1 112 ? 12.287 -9.257 23.168 1.00 97.00 112 VAL A C 1
ATOM 835 O O . VAL A 1 112 ? 11.708 -10.288 22.819 1.00 97.00 112 VAL A O 1
ATOM 838 N N . ALA A 1 113 ? 13.318 -9.260 24.011 1.00 94.00 113 ALA A N 1
ATOM 839 C CA . ALA A 1 113 ? 13.852 -10.451 24.669 1.00 94.00 113 ALA A CA 1
ATOM 840 C C . ALA A 1 113 ? 14.772 -10.057 25.836 1.00 94.00 113 ALA A C 1
ATOM 842 O O . ALA A 1 113 ? 15.141 -8.893 25.990 1.00 94.00 113 ALA A O 1
ATOM 843 N N . ASP A 1 114 ? 15.228 -11.048 26.608 1.00 91.12 114 ASP A N 1
ATOM 844 C CA . ASP A 1 114 ? 16.280 -10.850 27.608 1.00 91.12 114 ASP A CA 1
ATOM 845 C C . ASP A 1 114 ? 17.541 -10.209 26.997 1.00 91.12 114 ASP A C 1
ATOM 847 O O . ASP A 1 114 ? 17.992 -10.594 25.914 1.00 91.12 114 ASP A O 1
ATOM 851 N N . ALA A 1 115 ? 18.204 -9.319 27.745 1.00 91.81 115 ALA A N 1
ATOM 852 C CA . ALA A 1 115 ? 19.419 -8.624 27.298 1.00 91.81 115 ALA A CA 1
ATOM 853 C C . ALA A 1 115 ? 20.512 -9.580 26.771 1.00 91.81 115 ALA A C 1
ATOM 855 O O . ALA A 1 115 ? 21.162 -9.308 25.763 1.00 91.81 115 ALA A O 1
ATOM 856 N N . ARG A 1 116 ? 20.669 -10.755 27.400 1.00 93.69 116 ARG A N 1
ATOM 857 C CA . ARG A 1 116 ? 21.624 -11.794 26.965 1.00 93.69 116 ARG A CA 1
ATOM 858 C C . ARG A 1 116 ? 21.302 -12.363 25.581 1.00 93.69 116 ARG A C 1
ATOM 860 O O . ARG A 1 116 ? 22.216 -12.762 24.864 1.00 93.69 116 ARG A O 1
ATOM 867 N N . VAL A 1 117 ? 20.023 -12.458 25.220 1.00 93.50 117 VAL A N 1
ATOM 868 C CA . VAL A 1 117 ? 19.583 -12.905 23.889 1.00 93.50 117 VAL A CA 1
ATOM 869 C C . VAL A 1 117 ? 19.920 -11.830 22.859 1.00 93.50 117 VAL A C 1
ATOM 871 O O . VAL A 1 117 ? 20.522 -12.151 21.836 1.00 93.50 117 VAL A O 1
ATOM 874 N N . GLY A 1 118 ? 19.621 -10.566 23.169 1.00 90.75 118 GLY A N 1
ATOM 875 C CA . GLY A 1 118 ? 19.947 -9.424 22.313 1.00 90.75 118 GLY A CA 1
ATOM 876 C C . GLY A 1 118 ? 21.443 -9.302 22.005 1.00 90.75 118 GLY A C 1
ATOM 877 O O . GLY A 1 118 ? 21.822 -9.212 20.838 1.00 90.75 118 GLY A O 1
ATOM 878 N N . GLU A 1 119 ? 22.310 -9.414 23.016 1.00 91.25 119 GLU A N 1
ATOM 879 C CA . GLU A 1 119 ? 23.767 -9.346 22.810 1.00 91.25 119 GLU A CA 1
ATOM 880 C C . GLU A 1 119 ? 24.307 -10.489 21.940 1.00 91.25 119 GLU A C 1
ATOM 882 O O . GLU A 1 119 ? 25.223 -10.291 21.145 1.00 91.25 119 GLU A O 1
ATOM 887 N N . ARG A 1 120 ? 23.698 -11.678 22.005 1.00 93.06 120 ARG A N 1
ATOM 888 C CA . ARG A 1 120 ? 24.070 -12.797 21.125 1.00 93.06 120 ARG A CA 1
ATOM 889 C C . ARG A 1 120 ? 23.629 -12.599 19.670 1.00 93.06 120 ARG A C 1
ATOM 891 O O . ARG A 1 120 ? 24.211 -13.227 18.791 1.00 93.06 120 ARG A O 1
ATOM 898 N N . LEU A 1 121 ? 22.622 -11.763 19.409 1.00 92.19 121 LEU A N 1
ATOM 899 C CA . LEU A 1 121 ? 22.150 -11.431 18.057 1.00 92.19 121 LEU A CA 1
ATOM 900 C C . LEU A 1 121 ? 22.908 -10.251 17.433 1.00 92.19 121 LEU A C 1
ATOM 902 O O . LEU A 1 121 ? 22.949 -10.134 16.207 1.00 92.19 121 LEU A O 1
ATOM 906 N N . ARG A 1 122 ? 23.544 -9.402 18.251 1.00 90.12 122 ARG A N 1
ATOM 907 C CA . ARG A 1 122 ? 24.259 -8.193 17.812 1.00 90.12 122 ARG A CA 1
ATOM 908 C C . ARG A 1 122 ? 25.285 -8.438 16.688 1.00 90.12 122 ARG A C 1
ATOM 910 O O . ARG A 1 122 ? 25.287 -7.646 15.746 1.00 90.12 122 ARG A O 1
ATOM 917 N N . PRO A 1 123 ? 26.094 -9.521 16.691 1.00 85.62 123 PRO A N 1
ATOM 918 C CA . PRO A 1 123 ? 27.011 -9.802 15.584 1.00 85.62 123 PRO A CA 1
ATOM 919 C C . PRO A 1 123 ? 26.301 -10.029 14.242 1.00 85.62 123 PRO A C 1
ATOM 921 O O . PRO A 1 123 ? 26.743 -9.503 13.224 1.00 85.62 123 PRO A O 1
ATOM 924 N N . ALA A 1 124 ? 25.182 -10.764 14.242 1.00 83.31 124 ALA A N 1
ATOM 925 C CA . ALA A 1 124 ? 24.408 -11.059 13.034 1.00 83.31 124 ALA A CA 1
ATOM 926 C C . ALA A 1 124 ? 23.631 -9.835 12.519 1.00 83.31 124 ALA A C 1
ATOM 928 O O . ALA A 1 124 ? 23.371 -9.722 11.324 1.00 83.31 124 ALA A O 1
ATOM 929 N N . ALA A 1 125 ? 23.287 -8.903 13.412 1.00 87.06 125 ALA A N 1
ATOM 930 C CA . ALA A 1 125 ? 22.593 -7.670 13.062 1.00 87.06 125 ALA A CA 1
ATOM 931 C C . ALA A 1 125 ? 23.498 -6.607 12.417 1.00 87.06 125 ALA A C 1
ATOM 933 O O . ALA A 1 125 ? 22.983 -5.683 11.800 1.00 87.06 125 ALA A O 1
ATOM 934 N N . ASN A 1 126 ? 24.829 -6.706 12.514 1.00 79.50 126 ASN A N 1
ATOM 935 C CA . ASN A 1 126 ? 25.744 -5.753 11.875 1.00 79.50 126 ASN A CA 1
ATOM 936 C C . ASN A 1 126 ? 25.549 -5.767 10.337 1.00 79.50 126 ASN A C 1
ATOM 938 O O . ASN A 1 126 ? 25.660 -6.837 9.734 1.00 79.50 126 ASN A O 1
ATOM 942 N N . PRO A 1 127 ? 25.283 -4.629 9.659 1.00 86.69 127 PRO A N 1
ATOM 943 C CA . PRO A 1 127 ? 25.534 -3.246 10.077 1.00 86.69 127 PRO A CA 1
ATOM 944 C C . PRO A 1 127 ? 24.290 -2.425 10.441 1.00 86.69 127 PRO A C 1
ATOM 946 O O . PRO A 1 127 ? 24.294 -1.200 10.290 1.00 86.69 127 PRO A O 1
ATOM 949 N N . PHE A 1 128 ? 23.214 -3.080 10.856 1.00 92.31 128 PHE A N 1
ATOM 950 C CA . PHE A 1 128 ? 22.000 -2.433 11.334 1.00 92.31 128 PHE A CA 1
ATOM 951 C C . PHE A 1 128 ? 22.143 -2.030 12.804 1.00 92.31 128 PHE A C 1
ATOM 953 O O . PHE A 1 128 ? 22.808 -2.703 13.594 1.00 92.31 128 PHE A O 1
ATOM 960 N N . VAL A 1 129 ? 21.504 -0.920 13.172 1.00 94.19 129 VAL A N 1
ATOM 961 C CA . VAL A 1 129 ? 21.382 -0.517 14.577 1.00 94.19 129 VAL A CA 1
ATOM 962 C C . VAL A 1 129 ? 20.447 -1.509 15.264 1.00 94.19 129 VAL A C 1
ATOM 964 O O . VAL A 1 129 ? 19.351 -1.739 14.758 1.00 94.19 129 VAL A O 1
ATOM 967 N N . LEU A 1 130 ? 20.891 -2.105 16.374 1.00 95.88 130 LEU A N 1
ATOM 968 C CA . LEU A 1 130 ? 20.111 -3.062 17.159 1.00 95.88 130 LEU A CA 1
ATOM 969 C C . LEU A 1 130 ? 19.853 -2.529 18.569 1.00 95.88 130 LEU A C 1
ATOM 971 O O . LEU A 1 130 ? 20.802 -2.359 19.346 1.00 95.88 130 LEU A O 1
ATOM 975 N N . ASP A 1 131 ? 18.567 -2.387 18.886 1.00 96.75 131 ASP A N 1
ATOM 976 C CA . ASP A 1 131 ? 18.029 -1.989 20.185 1.00 96.75 131 ASP A CA 1
ATOM 977 C C . ASP A 1 131 ? 17.323 -3.172 20.854 1.00 96.75 131 ASP A C 1
ATOM 979 O O . ASP A 1 131 ? 16.498 -3.852 20.237 1.00 96.75 131 ASP A O 1
ATOM 983 N N . VAL A 1 132 ? 17.627 -3.412 22.131 1.00 97.06 132 VAL A N 1
ATOM 984 C CA . VAL A 1 132 ? 17.012 -4.481 22.931 1.00 97.06 132 VAL A CA 1
ATOM 985 C C . VAL A 1 132 ? 16.042 -3.863 23.930 1.00 97.06 132 VAL A C 1
ATOM 987 O O . VAL A 1 132 ? 16.415 -2.970 24.687 1.00 97.06 132 VAL A O 1
ATOM 990 N N . HIS A 1 133 ? 14.810 -4.358 23.942 1.00 97.25 133 HIS A N 1
ATOM 991 C CA . HIS A 1 133 ? 13.706 -3.866 24.759 1.00 97.25 133 HIS A CA 1
ATOM 992 C C . HIS A 1 133 ? 13.353 -4.906 25.816 1.00 97.25 133 HIS A C 1
ATOM 994 O O . HIS A 1 133 ? 13.190 -6.085 25.498 1.00 97.25 133 HIS A O 1
ATOM 1000 N N . ALA A 1 134 ? 13.216 -4.458 27.065 1.00 93.06 134 ALA A N 1
ATOM 1001 C CA . ALA A 1 134 ? 12.880 -5.331 28.189 1.00 93.06 134 ALA A CA 1
ATOM 1002 C C . ALA A 1 134 ? 11.462 -5.918 28.078 1.00 93.06 134 ALA A C 1
ATOM 1004 O O . ALA A 1 134 ? 11.221 -7.039 28.518 1.00 93.06 134 ALA A O 1
ATOM 1005 N N . ASP A 1 135 ? 10.534 -5.169 27.479 1.00 93.88 135 ASP A N 1
ATOM 1006 C CA . ASP A 1 135 ? 9.139 -5.560 27.307 1.00 93.88 135 ASP A CA 1
ATOM 1007 C C . ASP A 1 135 ? 8.498 -4.904 26.066 1.00 93.88 135 ASP A C 1
ATOM 1009 O O . ASP A 1 135 ? 9.121 -4.134 25.326 1.00 93.88 135 ASP A O 1
ATOM 1013 N N . ALA A 1 136 ? 7.227 -5.240 25.829 1.00 93.69 136 ALA A N 1
ATOM 1014 C CA . ALA A 1 136 ? 6.431 -4.707 24.727 1.00 93.69 136 ALA A CA 1
ATOM 1015 C C . ALA A 1 136 ? 6.220 -3.187 24.809 1.00 93.69 136 ALA A C 1
ATOM 1017 O O . ALA A 1 136 ? 6.142 -2.529 23.772 1.00 93.69 136 ALA A O 1
ATOM 1018 N N . THR A 1 137 ? 6.131 -2.631 26.018 1.00 94.50 137 THR A N 1
ATOM 1019 C CA . THR A 1 137 ? 5.874 -1.205 26.252 1.00 94.50 137 THR A CA 1
ATOM 1020 C C . THR A 1 137 ? 7.087 -0.374 25.853 1.00 94.50 137 THR A C 1
ATOM 1022 O O . THR A 1 137 ? 6.947 0.609 25.127 1.00 94.50 137 THR A O 1
ATOM 1025 N N . ALA A 1 138 ? 8.289 -0.797 26.250 1.00 95.75 138 ALA A N 1
ATOM 1026 C CA . ALA A 1 138 ? 9.537 -0.159 25.843 1.00 95.75 138 ALA A CA 1
ATOM 1027 C C . ALA A 1 138 ? 9.708 -0.182 24.313 1.00 95.75 138 ALA A C 1
ATOM 1029 O O . ALA A 1 138 ? 10.012 0.848 23.705 1.00 95.75 138 ALA A O 1
ATOM 1030 N N . ALA A 1 139 ? 9.418 -1.325 23.680 1.00 96.25 139 ALA A N 1
ATOM 1031 C CA . ALA A 1 139 ? 9.454 -1.450 22.225 1.00 96.25 139 ALA A CA 1
ATOM 1032 C C . ALA A 1 139 ? 8.441 -0.516 21.540 1.00 96.25 139 ALA A C 1
ATOM 1034 O O . ALA A 1 139 ? 8.791 0.176 20.584 1.00 96.25 139 ALA A O 1
ATOM 1035 N N . LEU A 1 140 ? 7.204 -0.455 22.047 1.00 95.00 140 LEU A N 1
ATOM 1036 C CA . LEU A 1 140 ? 6.147 0.429 21.550 1.00 95.00 140 LEU A CA 1
ATOM 1037 C C . LEU A 1 140 ? 6.575 1.905 21.585 1.00 95.00 140 LEU A C 1
ATOM 1039 O O . LEU A 1 140 ? 6.425 2.607 20.584 1.00 95.00 140 LEU A O 1
ATOM 1043 N N . VAL A 1 141 ? 7.152 2.363 22.700 1.00 93.94 141 VAL A N 1
ATOM 1044 C CA . VAL A 1 141 ? 7.653 3.741 22.850 1.00 93.94 141 VAL A CA 1
ATOM 1045 C C . VAL A 1 141 ? 8.757 4.038 21.833 1.00 93.94 141 VAL A C 1
ATOM 1047 O O . VAL A 1 141 ? 8.692 5.056 21.142 1.00 93.94 141 VAL A O 1
ATOM 1050 N N . ALA A 1 142 ? 9.731 3.136 21.679 1.00 93.69 142 ALA A N 1
ATOM 1051 C CA . ALA A 1 142 ? 10.824 3.308 20.723 1.00 93.69 142 ALA A CA 1
ATOM 1052 C C . ALA A 1 142 ? 10.328 3.369 19.265 1.00 93.69 142 ALA A C 1
ATOM 1054 O O . ALA A 1 142 ? 10.758 4.225 18.490 1.00 93.69 142 ALA A O 1
ATOM 1055 N N . LEU A 1 143 ? 9.380 2.507 18.890 1.00 93.50 143 LEU A N 1
ATOM 1056 C CA . LEU A 1 143 ? 8.803 2.469 17.541 1.00 93.50 143 LEU A CA 1
ATOM 1057 C C . LEU A 1 143 ? 7.960 3.719 17.241 1.00 93.50 143 LEU A C 1
ATOM 1059 O O . LEU A 1 143 ? 8.037 4.274 16.143 1.00 93.50 143 LEU A O 1
ATOM 1063 N N . ARG A 1 144 ? 7.202 4.220 18.224 1.00 91.75 144 ARG A N 1
ATOM 1064 C CA . ARG A 1 144 ? 6.479 5.498 18.113 1.00 91.75 144 ARG A CA 1
ATOM 1065 C C . ARG A 1 144 ? 7.437 6.689 18.028 1.00 91.75 144 ARG A C 1
ATOM 1067 O O . ARG A 1 144 ? 7.176 7.621 17.271 1.00 91.75 144 ARG A O 1
ATOM 1074 N N . ALA A 1 145 ? 8.566 6.666 18.735 1.00 89.50 145 ALA A N 1
ATOM 1075 C CA . ALA A 1 145 ? 9.612 7.681 18.588 1.00 89.50 145 ALA A CA 1
ATOM 1076 C C . ALA A 1 145 ? 10.231 7.658 17.178 1.00 89.50 145 ALA A C 1
ATOM 1078 O O . ALA A 1 145 ? 10.408 8.710 16.565 1.00 89.50 145 ALA A O 1
ATOM 1079 N N . LEU A 1 146 ? 10.458 6.469 16.609 1.00 88.06 146 LEU A N 1
ATOM 1080 C CA . LEU A 1 146 ? 10.938 6.322 15.232 1.00 88.06 146 LEU A CA 1
ATOM 1081 C C . LEU A 1 146 ? 9.948 6.899 14.204 1.00 88.06 146 LEU A C 1
ATOM 1083 O O . LEU A 1 146 ? 10.368 7.534 13.239 1.00 88.06 146 LEU A O 1
ATOM 1087 N N . ARG A 1 147 ? 8.632 6.757 14.423 1.00 87.62 147 ARG A N 1
ATOM 1088 C CA . ARG A 1 147 ? 7.597 7.387 13.572 1.00 87.62 147 ARG A CA 1
ATOM 1089 C C . ARG A 1 147 ? 7.628 8.915 13.618 1.00 87.62 147 ARG A C 1
ATOM 1091 O O . ARG A 1 147 ? 7.302 9.556 12.618 1.00 87.62 147 ARG A O 1
ATOM 1098 N N . ARG A 1 148 ? 8.049 9.488 14.749 1.00 84.56 148 ARG A N 1
ATOM 1099 C CA . ARG A 1 148 ? 8.214 10.934 14.950 1.00 84.56 148 ARG A CA 1
ATOM 1100 C C . ARG A 1 148 ? 9.550 11.479 14.461 1.00 84.56 148 ARG A C 1
ATOM 1102 O O . ARG A 1 148 ? 9.756 12.682 14.540 1.00 84.56 148 ARG A O 1
ATOM 1109 N N . SER A 1 149 ? 10.457 10.660 13.923 1.00 75.94 149 SER A N 1
ATOM 1110 C CA . SER A 1 149 ? 11.820 11.115 13.602 1.00 75.94 149 SER A CA 1
ATOM 1111 C C . SER A 1 149 ? 11.873 12.323 12.652 1.00 75.94 149 SER A C 1
ATOM 1113 O O . SER A 1 149 ? 12.849 13.063 12.664 1.00 75.94 149 SER A O 1
ATOM 1115 N N . ALA A 1 150 ? 10.844 12.518 11.818 1.00 67.06 150 ALA A N 1
ATOM 1116 C CA . ALA A 1 150 ? 10.714 13.681 10.937 1.00 67.06 150 ALA A CA 1
ATOM 1117 C C . ALA A 1 150 ? 10.029 14.895 11.601 1.00 67.06 150 ALA A C 1
ATOM 1119 O O . ALA A 1 150 ? 10.221 16.019 11.147 1.00 67.06 150 ALA A O 1
ATOM 1120 N N . GLN A 1 151 ? 9.218 14.674 12.641 1.00 72.75 151 GLN A N 1
ATOM 1121 C CA . GLN A 1 151 ? 8.446 15.685 13.374 1.00 72.75 151 GLN A CA 1
ATOM 1122 C C . GLN A 1 151 ? 8.356 15.283 14.863 1.00 72.75 151 GLN A C 1
ATOM 1124 O O . GLN A 1 151 ? 7.369 14.660 15.262 1.00 72.75 151 GLN A O 1
ATOM 1129 N N . PRO A 1 152 ? 9.381 15.591 15.684 1.00 71.75 152 PRO A N 1
ATOM 1130 C CA . PRO A 1 152 ? 9.466 15.127 17.074 1.00 71.75 152 PRO A CA 1
ATOM 1131 C C . PRO A 1 152 ? 8.279 15.535 17.955 1.00 71.75 152 PRO A C 1
ATOM 1133 O O . PRO A 1 152 ? 7.857 14.750 18.799 1.00 71.75 152 PRO A O 1
ATOM 1136 N N . ASP A 1 153 ? 7.706 16.715 17.703 1.00 72.38 153 ASP A N 1
ATOM 1137 C CA . ASP A 1 153 ? 6.599 17.280 18.487 1.00 72.38 153 ASP A CA 1
ATOM 1138 C C . ASP A 1 153 ? 5.208 16.919 17.929 1.00 72.38 153 ASP A C 1
ATOM 1140 O O . ASP A 1 153 ? 4.185 17.366 18.447 1.00 72.38 153 ASP A O 1
ATOM 1144 N N . ALA A 1 154 ? 5.136 16.121 16.856 1.00 70.19 154 ALA A N 1
ATOM 1145 C CA . ALA A 1 154 ? 3.861 15.726 16.271 1.00 70.19 154 ALA A CA 1
ATOM 1146 C C . ALA A 1 154 ? 3.102 14.743 17.174 1.00 70.19 154 ALA A C 1
ATOM 1148 O O . ALA A 1 154 ? 3.606 13.669 17.528 1.00 70.19 154 ALA A O 1
ATOM 1149 N N . ALA A 1 155 ? 1.840 15.068 17.460 1.00 77.56 155 ALA A N 1
ATOM 1150 C CA . ALA A 1 155 ? 0.908 14.119 18.052 1.00 77.56 155 ALA A CA 1
ATOM 1151 C C . ALA A 1 155 ? 0.583 13.011 17.039 1.00 77.56 155 ALA A C 1
ATOM 1153 O O . ALA A 1 155 ? 0.212 13.285 15.893 1.00 77.56 155 ALA A O 1
ATOM 1154 N N . LEU A 1 156 ? 0.712 11.754 17.466 1.00 85.31 156 LEU A N 1
ATOM 1155 C CA . LEU A 1 156 ? 0.320 10.599 16.666 1.00 85.31 156 LEU A CA 1
ATOM 1156 C C . LEU A 1 156 ? -1.189 10.384 16.808 1.00 85.31 156 LEU A C 1
ATOM 1158 O O . LEU A 1 156 ? -1.698 10.312 17.924 1.00 85.31 156 LEU A O 1
ATOM 1162 N N . ARG A 1 157 ? -1.918 10.243 15.692 1.00 86.12 157 ARG A N 1
ATOM 1163 C CA . ARG A 1 157 ? -3.373 10.017 15.743 1.00 86.12 157 ARG A CA 1
ATOM 1164 C C . ARG A 1 157 ? -3.737 8.775 16.558 1.00 86.12 157 ARG A C 1
ATOM 1166 O O . ARG A 1 157 ? -4.715 8.814 17.290 1.00 86.12 157 ARG A O 1
ATOM 1173 N N . ASP A 1 158 ? -2.949 7.707 16.463 1.00 88.25 158 ASP A N 1
ATOM 1174 C CA . ASP A 1 158 ? -3.144 6.495 17.262 1.00 88.25 158 ASP A CA 1
ATOM 1175 C C . ASP A 1 158 ? -3.123 6.778 18.772 1.00 88.25 158 ASP A C 1
ATOM 1177 O O . ASP A 1 158 ? -4.019 6.329 19.481 1.00 88.25 158 ASP A O 1
ATOM 1181 N N . GLU A 1 159 ? -2.199 7.614 19.249 1.00 90.06 159 GLU A N 1
ATOM 1182 C CA . GLU A 1 159 ? -2.160 8.034 20.656 1.00 90.06 159 GLU A CA 1
ATOM 1183 C C . GLU A 1 159 ? -3.364 8.895 21.035 1.00 90.06 159 GLU A C 1
ATOM 1185 O O . GLU A 1 159 ? -3.948 8.698 22.096 1.00 90.06 159 GLU A O 1
ATOM 1190 N N . LEU A 1 160 ? -3.805 9.786 20.142 1.00 89.62 160 LEU A N 1
ATOM 1191 C CA . LEU A 1 160 ? -5.008 10.587 20.382 1.00 89.62 160 LEU A CA 1
ATOM 1192 C C . LEU A 1 160 ? -6.267 9.711 20.500 1.00 89.62 160 LEU A C 1
ATOM 1194 O O . LEU A 1 160 ? -7.157 10.003 21.297 1.00 89.62 160 LEU A O 1
ATOM 1198 N N . VAL A 1 161 ? -6.349 8.628 19.725 1.00 92.00 161 VAL A N 1
ATOM 1199 C CA . VAL A 1 161 ? -7.447 7.653 19.816 1.00 92.00 161 VAL A CA 1
ATOM 1200 C C . VAL A 1 161 ? -7.359 6.855 21.123 1.00 92.00 161 VAL A C 1
ATOM 1202 O O . VAL A 1 161 ? -8.385 6.610 21.760 1.00 92.00 161 VAL A O 1
ATOM 1205 N N . GLU A 1 162 ? -6.154 6.488 21.569 1.00 93.75 162 GLU A N 1
ATOM 1206 C CA . GLU A 1 162 ? -5.940 5.851 22.876 1.00 93.75 162 GLU A CA 1
ATOM 1207 C C . GLU A 1 162 ? -6.342 6.754 24.043 1.00 93.75 162 GLU A C 1
ATOM 1209 O O . GLU A 1 162 ? -7.022 6.313 24.973 1.00 93.75 162 GLU A O 1
ATOM 1214 N N . ASP A 1 163 ? -5.968 8.027 23.984 1.00 91.19 163 ASP A N 1
ATOM 1215 C CA . ASP A 1 163 ? -6.348 9.032 24.969 1.00 91.19 163 ASP A CA 1
ATOM 1216 C C . ASP A 1 163 ? -7.866 9.257 24.972 1.00 91.19 163 ASP A C 1
ATOM 1218 O O . ASP A 1 163 ? -8.476 9.328 26.042 1.00 91.19 163 ASP A O 1
ATOM 1222 N N . ALA A 1 164 ? -8.507 9.275 23.796 1.00 90.00 164 ALA A N 1
ATOM 1223 C CA . ALA A 1 164 ? -9.963 9.336 23.682 1.00 90.00 164 ALA A CA 1
ATOM 1224 C C . ALA A 1 164 ? -10.643 8.121 24.336 1.00 90.00 164 ALA A C 1
ATOM 1226 O O . ALA A 1 164 ? -11.663 8.280 25.010 1.00 90.00 164 ALA A O 1
ATOM 1227 N N . ALA A 1 165 ? -10.066 6.920 24.214 1.00 93.38 165 ALA A N 1
ATOM 1228 C CA . ALA A 1 165 ? -10.589 5.725 24.877 1.00 93.38 165 ALA A CA 1
ATOM 1229 C C . ALA A 1 165 ? -10.479 5.833 26.402 1.00 93.38 165 ALA A C 1
ATOM 1231 O O . ALA A 1 165 ? -11.441 5.538 27.116 1.00 93.38 165 ALA A O 1
ATOM 1232 N N . ARG A 1 166 ? -9.349 6.338 26.917 1.00 92.81 166 ARG A N 1
ATOM 1233 C CA . ARG A 1 166 ? -9.184 6.601 28.357 1.00 92.81 166 ARG A CA 1
ATOM 1234 C C . ARG A 1 166 ? -10.151 7.679 28.854 1.00 92.81 166 ARG A C 1
ATOM 1236 O O . ARG A 1 166 ? -10.747 7.514 29.917 1.00 92.81 166 ARG A O 1
ATOM 1243 N N . ALA A 1 167 ? -10.371 8.740 28.079 1.00 89.81 167 ALA A N 1
ATOM 1244 C CA . ALA A 1 167 ? -11.335 9.791 28.404 1.00 89.81 167 ALA A CA 1
ATOM 1245 C C . ALA A 1 167 ? -12.789 9.278 28.406 1.00 89.81 167 ALA A C 1
ATOM 1247 O O . ALA A 1 167 ? -13.595 9.673 29.253 1.00 89.81 167 ALA A O 1
ATOM 1248 N N . LEU A 1 168 ? -13.131 8.356 27.501 1.00 90.50 168 LEU A N 1
ATOM 1249 C CA . LEU A 1 168 ? -14.440 7.703 27.483 1.00 90.50 168 LEU A CA 1
ATOM 1250 C C . LEU A 1 168 ? -14.667 6.871 28.754 1.00 90.50 168 LEU A C 1
ATOM 1252 O O . LEU A 1 168 ? -15.733 6.959 29.362 1.00 90.50 168 LEU A O 1
ATOM 1256 N N . VAL A 1 169 ? -13.660 6.120 29.204 1.00 92.69 169 VAL A N 1
ATOM 1257 C CA . VAL A 1 169 ? -13.734 5.380 30.476 1.00 92.69 169 VAL A CA 1
ATOM 1258 C C . VAL A 1 169 ? -13.883 6.335 31.660 1.00 92.69 169 VAL A C 1
ATOM 1260 O O . VAL A 1 169 ? -14.758 6.131 32.499 1.00 92.69 169 VAL A O 1
ATOM 1263 N N . ALA A 1 170 ? -13.088 7.407 31.704 1.00 89.81 170 ALA A N 1
ATOM 1264 C CA . ALA A 1 170 ? -13.141 8.396 32.781 1.00 89.81 170 ALA A CA 1
ATOM 1265 C C . ALA A 1 170 ? -14.510 9.093 32.883 1.00 89.81 170 ALA A C 1
ATOM 1267 O O . ALA A 1 170 ? -14.995 9.340 33.983 1.00 89.81 170 ALA A O 1
ATOM 1268 N N . SER A 1 171 ? -15.150 9.382 31.746 1.00 86.56 171 SER A N 1
ATOM 1269 C CA . SER A 1 171 ? -16.459 10.052 31.706 1.00 86.56 171 SER A CA 1
ATOM 1270 C C . SER A 1 171 ? -17.643 9.119 31.976 1.00 86.56 171 SER A C 1
ATOM 1272 O O . SER A 1 171 ? -18.665 9.565 32.492 1.00 86.56 171 SER A O 1
ATOM 1274 N N . THR A 1 172 ? -17.528 7.833 31.638 1.00 88.88 172 THR A N 1
ATOM 1275 C CA . THR A 1 172 ? -18.639 6.869 31.747 1.00 88.88 172 THR A CA 1
ATOM 1276 C C . THR A 1 172 ? -18.537 5.935 32.951 1.00 88.88 172 THR A C 1
ATOM 1278 O O . THR A 1 172 ? -19.511 5.255 33.271 1.00 88.88 172 THR A O 1
ATOM 1281 N N . GLY A 1 173 ? -17.373 5.855 33.602 1.00 89.50 173 GLY A N 1
ATOM 1282 C CA . GLY A 1 173 ? -17.115 4.946 34.722 1.00 89.50 173 GLY A CA 1
ATOM 1283 C C . GLY A 1 173 ? -17.129 3.458 34.348 1.00 89.50 173 GLY A C 1
ATOM 1284 O O . GLY A 1 173 ? -17.204 2.606 35.229 1.00 89.50 173 GLY A O 1
ATOM 1285 N N . SER A 1 174 ? -17.087 3.120 33.057 1.00 92.75 174 SER A N 1
ATOM 1286 C CA . SER A 1 174 ? -17.111 1.739 32.553 1.00 92.75 174 SER A CA 1
ATOM 1287 C C . SER A 1 174 ? -16.196 1.588 31.339 1.00 92.75 174 SER A C 1
ATOM 1289 O O . SER A 1 174 ? -15.748 2.585 30.777 1.00 92.75 174 SER A O 1
ATOM 1291 N N . SER A 1 175 ? -15.875 0.349 30.949 1.00 95.25 175 SER A N 1
ATOM 1292 C CA . SER A 1 175 ? -15.020 0.097 29.783 1.00 95.25 175 SER A CA 1
ATOM 1293 C C . SER A 1 175 ? -15.583 0.768 28.525 1.00 95.25 175 SER A C 1
ATOM 1295 O O . SER A 1 175 ? -16.799 0.824 28.325 1.00 95.25 175 SER A O 1
ATOM 1297 N N . GLY A 1 176 ? -14.698 1.273 27.672 1.00 95.81 176 GLY A N 1
ATOM 1298 C CA . GLY A 1 176 ? -15.064 2.032 26.484 1.00 95.81 176 GLY A CA 1
ATOM 1299 C C . GLY A 1 176 ? -14.261 1.594 25.269 1.00 95.81 176 GLY A C 1
ATOM 1300 O O . GLY A 1 176 ? -13.072 1.305 25.384 1.00 95.81 176 GLY A O 1
ATOM 1301 N N . LEU A 1 177 ? -14.909 1.560 24.107 1.00 98.00 177 LEU A N 1
ATOM 1302 C CA . LEU A 1 177 ? -14.275 1.280 22.822 1.00 98.00 177 LEU A CA 1
ATOM 1303 C C . LEU A 1 177 ? -14.332 2.520 21.927 1.00 98.00 177 LEU A C 1
ATOM 1305 O O . LEU A 1 177 ? -15.403 3.076 21.696 1.00 98.00 177 LEU A O 1
ATOM 1309 N N . VAL A 1 178 ? -13.195 2.926 21.376 1.00 98.00 178 VAL A N 1
ATOM 1310 C CA . VAL A 1 178 ? -13.135 3.946 20.324 1.00 98.00 178 VAL A CA 1
ATOM 1311 C C . VAL A 1 178 ? -12.882 3.274 18.984 1.00 98.00 178 VAL A C 1
ATOM 1313 O O . VAL A 1 178 ? -11.934 2.500 18.842 1.00 98.00 178 VAL A O 1
ATOM 1316 N N . VAL A 1 179 ? -13.728 3.582 18.004 1.00 98.00 179 VAL A N 1
ATOM 1317 C CA . VAL A 1 179 ? -13.589 3.170 16.607 1.00 98.00 179 VAL A CA 1
ATOM 1318 C C . VAL A 1 179 ? -13.295 4.412 15.769 1.00 98.00 179 VAL A C 1
ATOM 1320 O O . VAL A 1 179 ? -14.157 5.266 15.576 1.00 98.00 179 VAL A O 1
ATOM 1323 N N . ASP A 1 180 ? -12.069 4.522 15.274 1.00 95.94 180 ASP A N 1
ATOM 1324 C CA . ASP A 1 180 ? -11.633 5.615 14.399 1.00 95.94 180 ASP A CA 1
ATOM 1325 C C . ASP A 1 180 ? -11.479 5.089 12.975 1.00 95.94 180 ASP A C 1
ATOM 1327 O O . ASP A 1 180 ? -10.715 4.154 12.757 1.00 95.94 180 ASP A O 1
ATOM 1331 N N . VAL A 1 181 ? -12.173 5.676 12.001 1.00 95.06 181 VAL A N 1
ATOM 1332 C CA . VAL A 1 181 ? -12.016 5.317 10.581 1.00 95.06 181 VAL A CA 1
ATOM 1333 C C . VAL A 1 181 ? -11.604 6.559 9.811 1.00 95.06 181 VAL A C 1
ATOM 1335 O O . VAL A 1 181 ? -12.376 7.508 9.695 1.00 95.06 181 VAL A O 1
ATOM 1338 N N . THR A 1 182 ? -10.399 6.553 9.252 1.00 90.75 182 THR A N 1
ATOM 1339 C CA . THR A 1 182 ? -9.845 7.656 8.460 1.00 90.75 182 THR A CA 1
ATOM 1340 C C . THR A 1 182 ? -9.693 7.261 6.991 1.00 90.75 182 THR A C 1
ATOM 1342 O O . THR A 1 182 ? -10.102 6.180 6.561 1.00 90.75 182 THR A O 1
ATOM 1345 N N . GLU A 1 183 ? -9.090 8.134 6.181 1.00 87.00 183 GLU A N 1
ATOM 1346 C CA . GLU A 1 183 ? -8.761 7.796 4.794 1.00 87.00 183 GLU A CA 1
ATOM 1347 C C . GLU A 1 183 ? -7.644 6.744 4.672 1.00 87.00 183 GLU A C 1
ATOM 1349 O O . GLU A 1 183 ? -7.585 6.050 3.655 1.00 87.00 183 GLU A O 1
ATOM 1354 N N . THR A 1 184 ? -6.787 6.589 5.690 1.00 85.69 184 THR A N 1
ATOM 1355 C CA . THR A 1 184 ? -5.582 5.736 5.633 1.00 85.69 184 THR A CA 1
ATOM 1356 C C . THR A 1 184 ? -5.508 4.673 6.731 1.00 85.69 184 THR A C 1
ATOM 1358 O O . THR A 1 184 ? -4.810 3.668 6.569 1.00 85.69 184 THR A O 1
ATOM 1361 N N . THR A 1 185 ? -6.225 4.855 7.839 1.00 89.81 185 THR A N 1
ATOM 1362 C CA . THR A 1 185 ? -6.160 3.998 9.029 1.00 89.81 185 THR A CA 1
ATOM 1363 C C . THR A 1 185 ? -7.543 3.681 9.575 1.00 89.81 185 THR A C 1
ATOM 1365 O O . THR A 1 185 ? -8.435 4.527 9.549 1.00 89.81 185 THR A O 1
ATOM 1368 N N . THR A 1 186 ? -7.694 2.491 10.149 1.00 95.19 186 THR A N 1
ATOM 1369 C CA . THR A 1 186 ? -8.843 2.147 10.992 1.00 95.19 186 THR A CA 1
ATOM 1370 C C . THR A 1 186 ? -8.333 1.659 12.334 1.00 95.19 186 THR A C 1
ATOM 1372 O O . THR A 1 186 ? -7.501 0.752 12.386 1.00 95.19 186 THR A O 1
ATOM 1375 N N . SER A 1 187 ? -8.818 2.265 13.414 1.00 96.75 187 SER A N 1
ATOM 1376 C CA . SER A 1 187 ? -8.432 1.927 14.777 1.00 96.75 187 SER A CA 1
ATOM 1377 C C . SER A 1 187 ? -9.612 1.401 15.579 1.00 96.75 187 SER A C 1
ATOM 1379 O O . SER A 1 187 ? -10.707 1.949 15.499 1.00 96.75 187 SER A O 1
ATOM 1381 N N . CYS A 1 188 ? -9.380 0.370 16.383 1.00 98.06 188 CYS A N 1
ATOM 1382 C CA . CYS A 1 188 ? -10.285 -0.10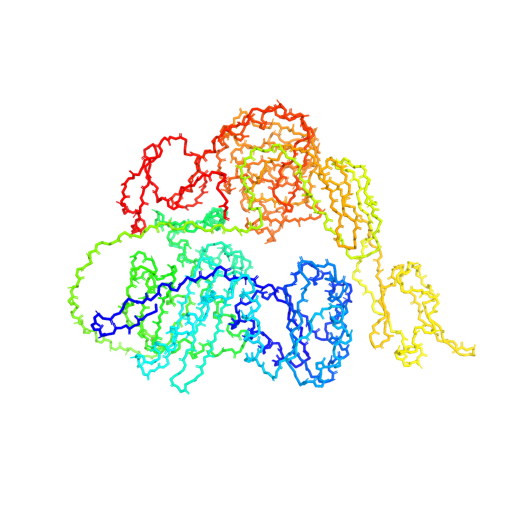3 17.426 1.00 98.06 188 CYS A CA 1
ATOM 1383 C C . CYS A 1 188 ? -9.494 -0.149 18.732 1.00 98.06 188 CYS A C 1
ATOM 1385 O O . CYS A 1 188 ? -8.552 -0.932 18.851 1.00 98.06 188 CYS A O 1
ATOM 1387 N N . VAL A 1 189 ? -9.844 0.711 19.687 1.00 98.12 189 VAL A N 1
ATOM 1388 C CA . VAL A 1 189 ? -9.121 0.834 20.954 1.00 98.12 189 VAL A CA 1
ATOM 1389 C C . VAL A 1 189 ? -10.060 0.619 22.128 1.00 98.12 189 VAL A C 1
ATOM 1391 O O . VAL A 1 189 ? -10.961 1.422 22.364 1.00 98.12 189 VAL A O 1
ATOM 1394 N N . LEU A 1 190 ? -9.832 -0.461 22.871 1.00 97.50 190 LEU A N 1
ATOM 1395 C CA . LEU A 1 190 ? -10.569 -0.799 24.082 1.00 97.50 190 LEU A CA 1
ATOM 1396 C C . LEU A 1 190 ? -9.790 -0.330 25.305 1.00 97.50 190 LEU A C 1
ATOM 1398 O O . LEU A 1 190 ? -8.688 -0.809 25.557 1.00 97.50 190 LEU A O 1
ATOM 1402 N N . ALA A 1 191 ? -10.393 0.541 26.105 1.00 96.88 191 ALA A N 1
ATOM 1403 C CA . ALA A 1 191 ? -9.902 0.895 27.429 1.00 96.88 191 ALA A CA 1
ATOM 1404 C C . ALA A 1 191 ? -10.803 0.263 28.499 1.00 96.88 191 ALA A C 1
ATOM 1406 O O . ALA A 1 191 ? -12.034 0.351 28.431 1.00 96.88 191 ALA A O 1
ATOM 1407 N N . ARG A 1 192 ? -10.196 -0.387 29.497 1.00 95.81 192 ARG A N 1
ATOM 1408 C CA . ARG A 1 192 ? -10.920 -1.072 30.579 1.00 95.81 192 ARG A CA 1
ATOM 1409 C C . ARG A 1 192 ? -11.079 -0.169 31.799 1.00 95.81 192 ARG A C 1
ATOM 1411 O O . ARG A 1 192 ? -10.167 0.578 32.144 1.00 95.81 192 ARG A O 1
ATOM 1418 N N . ALA A 1 193 ? -12.201 -0.301 32.508 1.00 89.75 193 ALA A N 1
ATOM 1419 C CA . ALA A 1 193 ? -12.457 0.455 33.743 1.00 89.75 193 ALA A CA 1
ATOM 1420 C C . ALA A 1 193 ? -11.413 0.201 34.847 1.00 89.75 193 ALA A C 1
ATOM 1422 O O . ALA A 1 193 ? -11.056 1.106 35.592 1.00 89.75 193 ALA A O 1
ATOM 1423 N N . VAL A 1 194 ? -10.895 -1.028 34.923 1.00 87.38 194 VAL A N 1
ATOM 1424 C CA . VAL A 1 194 ? -9.858 -1.447 35.886 1.00 87.38 194 VAL A CA 1
ATOM 1425 C C . VAL A 1 194 ? -8.430 -1.116 35.425 1.00 87.38 194 VAL A C 1
ATOM 1427 O O . VAL A 1 194 ? -7.463 -1.568 36.034 1.00 87.38 194 VAL A O 1
ATOM 1430 N N . GLY A 1 195 ? -8.288 -0.331 34.355 1.00 84.38 195 GLY A N 1
ATOM 1431 C CA . GLY A 1 195 ? -7.011 -0.030 33.720 1.00 84.38 195 GLY A CA 1
ATOM 1432 C C . GLY A 1 195 ? -6.612 -1.052 32.654 1.00 84.38 195 GLY A C 1
ATOM 1433 O O . GLY A 1 195 ? -7.136 -2.164 32.576 1.00 84.38 195 GLY A O 1
ATOM 1434 N N . GLY A 1 196 ? -5.666 -0.650 31.806 1.00 88.75 196 GLY A N 1
ATOM 1435 C CA . GLY A 1 196 ? -5.236 -1.417 30.640 1.00 88.75 196 GLY A CA 1
ATOM 1436 C C . GLY A 1 196 ? -5.962 -1.008 29.359 1.00 88.75 196 GLY A C 1
ATOM 1437 O O . GLY A 1 196 ? -7.123 -0.587 29.371 1.00 88.75 196 GLY A O 1
ATOM 1438 N N . ILE A 1 197 ? -5.238 -1.126 28.251 1.00 93.88 197 ILE A N 1
ATOM 1439 C CA . ILE A 1 197 ? -5.687 -0.735 26.920 1.00 93.88 197 ILE A CA 1
ATOM 1440 C C . ILE A 1 197 ? -5.299 -1.822 25.918 1.00 93.88 197 ILE A C 1
ATOM 1442 O O . ILE A 1 197 ? -4.196 -2.363 25.987 1.00 93.88 197 ILE A O 1
ATOM 1446 N N . GLU A 1 198 ? -6.215 -2.159 25.017 1.00 95.25 198 GLU A N 1
ATOM 1447 C CA . GLU A 1 198 ? -5.935 -2.980 23.840 1.00 95.25 198 GLU A CA 1
ATOM 1448 C C . GLU A 1 198 ? -6.135 -2.117 22.604 1.00 95.25 198 GLU A C 1
ATOM 1450 O O . GLU A 1 198 ? -7.240 -1.633 22.349 1.00 95.25 198 GLU A O 1
ATOM 1455 N N . SER A 1 199 ? -5.062 -1.936 21.842 1.00 95.44 199 SER A N 1
ATOM 1456 C CA . SER A 1 199 ? -5.034 -1.033 20.699 1.00 95.44 199 SER A CA 1
ATOM 1457 C C . SER A 1 199 ? -4.836 -1.813 19.408 1.00 95.44 199 SER A C 1
ATOM 1459 O O . SER A 1 199 ? -3.841 -2.519 19.233 1.00 95.44 199 SER A O 1
ATOM 1461 N N . VAL A 1 200 ? -5.770 -1.652 18.476 1.00 97.31 200 VAL A N 1
ATOM 1462 C CA . VAL A 1 200 ? -5.657 -2.163 17.112 1.00 97.31 200 VAL A CA 1
ATOM 1463 C C . VAL A 1 200 ? -5.649 -0.976 16.173 1.00 97.31 200 VAL A C 1
ATOM 1465 O O . VAL A 1 200 ? -6.713 -0.458 15.866 1.00 97.31 200 VAL A O 1
ATOM 1468 N N . HIS A 1 201 ? -4.477 -0.554 15.698 1.00 95.56 201 HIS A N 1
ATOM 1469 C CA . HIS A 1 201 ? -4.360 0.455 14.645 1.00 95.56 201 HIS A CA 1
ATOM 1470 C C . HIS A 1 201 ? -3.963 -0.228 13.338 1.00 95.56 201 HIS A C 1
ATOM 1472 O O . HIS A 1 201 ? -2.795 -0.542 13.102 1.00 95.56 201 HIS A O 1
ATOM 1478 N N . LEU A 1 202 ? -4.945 -0.483 12.472 1.00 91.06 202 LEU A N 1
ATOM 1479 C CA . LEU A 1 202 ? -4.672 -0.988 11.136 1.00 91.06 202 LEU A CA 1
ATOM 1480 C C . LEU A 1 202 ? -4.254 0.152 10.220 1.00 91.06 202 LEU A C 1
ATOM 1482 O O . LEU A 1 202 ? -5.069 0.959 9.766 1.00 91.06 202 LEU A O 1
ATOM 1486 N N . THR A 1 203 ? -2.961 0.174 9.918 1.00 84.88 203 THR A N 1
ATOM 1487 C CA . THR A 1 203 ? -2.424 0.998 8.846 1.00 84.88 203 THR A CA 1
ATOM 1488 C C . THR A 1 203 ? -2.793 0.433 7.489 1.00 84.88 203 THR A C 1
ATOM 1490 O O . THR A 1 203 ? -2.994 -0.773 7.295 1.00 84.88 203 THR A O 1
ATOM 1493 N N . ARG A 1 204 ? -2.879 1.358 6.539 1.00 77.50 204 ARG A N 1
ATOM 1494 C CA . ARG A 1 204 ? -3.288 1.099 5.171 1.00 77.50 204 ARG A CA 1
ATOM 1495 C C . ARG A 1 204 ? -4.641 0.394 5.076 1.00 77.50 204 ARG A C 1
ATOM 1497 O O . ARG A 1 204 ? -4.803 -0.523 4.286 1.00 77.50 204 ARG A O 1
ATOM 1504 N N . ALA A 1 205 ? -5.576 0.781 5.934 1.00 84.38 205 ALA A N 1
ATOM 1505 C CA . ALA A 1 205 ? -6.912 0.209 6.024 1.00 84.38 205 ALA A CA 1
ATOM 1506 C C . ALA A 1 205 ? -7.904 1.335 6.325 1.00 84.38 205 ALA A C 1
ATOM 1508 O O . ALA A 1 205 ? -8.430 1.442 7.429 1.00 84.38 205 ALA A O 1
ATOM 1509 N N . GLY A 1 206 ? -8.103 2.222 5.356 1.00 87.88 206 GLY A N 1
ATOM 1510 C CA . GLY A 1 206 ? -9.031 3.347 5.454 1.00 87.88 206 GLY A CA 1
ATOM 1511 C C . GLY A 1 206 ? -9.958 3.420 4.247 1.00 87.88 206 GLY A C 1
ATOM 1512 O O . GLY A 1 206 ? -9.864 2.605 3.329 1.00 87.88 206 GLY A O 1
ATOM 1513 N N . ILE A 1 207 ? -10.844 4.415 4.242 1.00 89.00 207 ILE A N 1
ATOM 1514 C CA . ILE A 1 207 ? -11.858 4.585 3.186 1.00 89.00 207 ILE A CA 1
ATOM 1515 C C . ILE A 1 207 ? -11.341 5.288 1.920 1.00 89.00 207 ILE A C 1
ATOM 1517 O O . ILE A 1 207 ? -12.076 5.414 0.945 1.00 89.00 207 ILE A O 1
ATOM 1521 N N . GLY A 1 208 ? -10.100 5.785 1.941 1.00 85.69 208 GLY A N 1
ATOM 1522 C CA . GLY A 1 208 ? -9.513 6.599 0.878 1.00 85.69 208 GLY A CA 1
ATOM 1523 C C . GLY A 1 208 ? -8.200 6.013 0.370 1.00 85.69 208 GLY A C 1
ATOM 1524 O O . GLY A 1 208 ? -8.170 4.919 -0.191 1.00 85.69 208 GLY A O 1
ATOM 1525 N N . ALA A 1 209 ? -7.104 6.752 0.557 1.00 73.38 209 ALA A N 1
ATOM 1526 C CA . ALA A 1 209 ? -5.801 6.494 -0.063 1.00 73.38 209 ALA A CA 1
ATOM 1527 C C . ALA A 1 209 ? -5.140 5.152 0.274 1.00 73.38 209 ALA A C 1
ATOM 1529 O O . ALA A 1 209 ? -4.096 4.825 -0.285 1.00 73.38 209 ALA A O 1
ATOM 1530 N N . SER A 1 210 ? -5.706 4.368 1.186 1.00 75.94 210 SER A N 1
ATOM 1531 C CA . SER A 1 210 ? -5.161 3.060 1.537 1.00 75.94 210 SER A CA 1
ATOM 1532 C C . SER A 1 210 ? -6.193 1.943 1.547 1.00 75.94 210 SER A C 1
ATOM 1534 O O . SER A 1 210 ? -6.106 1.013 2.340 1.00 75.94 210 SER A O 1
ATOM 1536 N N . VAL A 1 211 ? -7.171 2.013 0.653 1.00 83.75 211 VAL A N 1
ATOM 1537 C CA . VAL A 1 211 ? -8.159 0.943 0.469 1.00 83.75 211 VAL A CA 1
ATOM 1538 C C . VAL A 1 211 ? -7.572 -0.323 -0.190 1.00 83.75 211 VAL A C 1
ATOM 1540 O O . VAL A 1 211 ? -8.189 -1.384 -0.125 1.00 83.75 211 VAL A O 1
ATOM 1543 N N . ASP A 1 212 ? -6.350 -0.253 -0.742 1.00 76.75 212 ASP A N 1
ATOM 1544 C CA . ASP A 1 212 ? -5.625 -1.376 -1.371 1.00 76.75 212 ASP A CA 1
ATOM 1545 C C . ASP A 1 212 ? -5.644 -2.657 -0.525 1.00 76.75 212 ASP A C 1
ATOM 1547 O O . ASP A 1 212 ? -5.974 -3.732 -1.020 1.00 76.75 212 ASP A O 1
ATOM 1551 N N . ARG A 1 213 ? -5.317 -2.548 0.771 1.00 78.38 213 ARG A N 1
ATOM 1552 C CA . ARG A 1 213 ? -5.235 -3.707 1.673 1.00 78.38 213 ARG A CA 1
ATOM 1553 C C . ARG A 1 213 ? -6.583 -4.396 1.829 1.00 78.38 213 ARG A C 1
ATOM 1555 O O . ARG A 1 213 ? -6.643 -5.618 1.888 1.00 78.38 213 ARG A O 1
ATOM 1562 N N . ILE A 1 214 ? -7.651 -3.607 1.899 1.00 86.56 214 ILE A N 1
ATOM 1563 C CA . ILE A 1 214 ? -9.011 -4.123 2.038 1.00 86.56 214 ILE A CA 1
ATOM 1564 C C . ILE A 1 214 ? -9.416 -4.834 0.757 1.00 86.56 214 ILE A C 1
ATOM 1566 O O . ILE A 1 214 ? -9.883 -5.965 0.820 1.00 86.56 214 ILE A O 1
ATOM 1570 N N . LEU A 1 215 ? -9.166 -4.229 -0.404 1.00 84.81 215 LEU A N 1
ATOM 1571 C CA . LEU A 1 215 ? -9.456 -4.875 -1.682 1.00 84.81 215 LEU A CA 1
ATOM 1572 C C . LEU A 1 215 ? -8.658 -6.166 -1.887 1.00 84.81 215 LEU A C 1
ATOM 1574 O O . LEU A 1 215 ? -9.211 -7.118 -2.431 1.00 84.81 215 LEU A O 1
ATOM 1578 N N . ALA A 1 216 ? -7.407 -6.216 -1.427 1.00 79.94 216 ALA A N 1
ATOM 1579 C CA . ALA A 1 216 ? -6.596 -7.429 -1.456 1.00 79.94 216 ALA A CA 1
ATOM 1580 C C . ALA A 1 216 ? -7.116 -8.514 -0.493 1.00 79.94 216 ALA A C 1
ATOM 1582 O O . ALA A 1 216 ? -7.030 -9.697 -0.806 1.00 79.94 216 ALA A O 1
ATOM 1583 N N . GLU A 1 217 ? -7.661 -8.136 0.671 1.00 81.94 217 GLU A N 1
ATOM 1584 C CA . GLU A 1 217 ? -8.147 -9.090 1.679 1.00 81.94 217 GLU A CA 1
ATOM 1585 C C . GLU A 1 217 ? -9.548 -9.637 1.367 1.00 81.94 217 GLU A C 1
ATOM 1587 O O . GLU A 1 217 ? -9.780 -10.835 1.520 1.00 81.94 217 GLU A O 1
ATOM 1592 N N . VAL A 1 218 ? -10.496 -8.778 0.971 1.00 84.69 218 VAL A N 1
ATOM 1593 C CA . VAL A 1 218 ? -11.918 -9.157 0.826 1.00 84.69 218 VAL A CA 1
ATOM 1594 C C . VAL A 1 218 ? -12.424 -9.146 -0.618 1.00 84.69 218 VAL A C 1
ATOM 1596 O O . VAL A 1 218 ? -13.544 -9.587 -0.879 1.00 84.69 218 VAL A O 1
ATOM 1599 N N . GLY A 1 219 ? -11.625 -8.646 -1.563 1.00 86.25 219 GLY A N 1
ATOM 1600 C CA . GLY A 1 219 ? -12.027 -8.491 -2.959 1.00 86.25 219 GLY A CA 1
ATOM 1601 C C . GLY A 1 219 ? -13.104 -7.420 -3.181 1.00 86.25 219 GLY A C 1
ATOM 1602 O O . GLY A 1 219 ? -13.635 -6.808 -2.253 1.00 86.25 219 GLY A O 1
ATOM 1603 N N . ALA A 1 220 ? -13.460 -7.194 -4.449 1.00 88.31 220 ALA A N 1
ATOM 1604 C CA . ALA A 1 220 ? -14.518 -6.243 -4.807 1.00 88.31 220 ALA A CA 1
ATOM 1605 C C . ALA A 1 220 ? -15.902 -6.704 -4.311 1.00 88.31 220 ALA A C 1
ATOM 1607 O O . ALA A 1 220 ? -16.716 -5.877 -3.896 1.00 88.31 220 ALA A O 1
ATOM 1608 N N . ASP A 1 221 ? -16.156 -8.016 -4.300 1.00 88.75 221 ASP A N 1
ATOM 1609 C CA . ASP A 1 221 ? -17.429 -8.585 -3.844 1.00 88.75 221 ASP A CA 1
ATOM 1610 C C . ASP A 1 221 ? -17.638 -8.416 -2.336 1.00 88.75 221 ASP A C 1
ATOM 1612 O O . ASP A 1 221 ? -18.762 -8.181 -1.882 1.00 88.75 221 ASP A O 1
ATOM 1616 N N . GLY A 1 222 ? -16.543 -8.421 -1.566 1.00 90.50 222 GLY A N 1
ATOM 1617 C CA . GLY A 1 222 ? -16.566 -8.095 -0.148 1.00 90.50 222 GLY A CA 1
ATOM 1618 C C . GLY A 1 222 ? -17.125 -6.698 0.124 1.00 90.50 222 GLY A C 1
ATOM 1619 O O . GLY A 1 222 ? -17.877 -6.527 1.079 1.00 90.50 222 GLY A O 1
ATOM 1620 N N . VAL A 1 223 ? -16.842 -5.724 -0.744 1.00 92.81 223 VAL A N 1
ATOM 1621 C CA . VAL A 1 223 ? -17.397 -4.365 -0.648 1.00 92.81 223 VAL A CA 1
ATOM 1622 C C . VAL A 1 223 ? -18.802 -4.294 -1.260 1.00 92.81 223 VAL A C 1
ATOM 1624 O O . VAL A 1 223 ? -19.710 -3.736 -0.641 1.00 92.81 223 VAL A O 1
ATOM 1627 N N . ARG A 1 224 ? -19.021 -4.900 -2.440 1.00 93.50 224 ARG A N 1
ATOM 1628 C CA . ARG A 1 224 ? -20.319 -4.887 -3.151 1.00 93.50 224 ARG A CA 1
ATOM 1629 C C . ARG A 1 224 ? -21.480 -5.393 -2.310 1.00 93.50 224 ARG A C 1
ATOM 1631 O O . ARG A 1 224 ? -22.583 -4.884 -2.473 1.00 93.50 224 ARG A O 1
ATOM 1638 N N . ARG A 1 225 ? -21.253 -6.363 -1.419 1.00 93.06 225 ARG A N 1
ATOM 1639 C CA . ARG A 1 225 ? -22.317 -6.952 -0.586 1.00 93.06 225 ARG A CA 1
ATOM 1640 C C . ARG A 1 225 ? -23.053 -5.939 0.299 1.00 93.06 225 ARG A C 1
ATOM 1642 O O . ARG A 1 225 ? -24.159 -6.222 0.742 1.00 93.06 225 ARG A O 1
ATOM 1649 N N . TRP A 1 226 ? -22.434 -4.790 0.572 1.00 94.75 226 TRP A N 1
ATOM 1650 C CA . TRP A 1 226 ? -23.006 -3.724 1.396 1.00 94.75 226 TRP A CA 1
ATOM 1651 C C . TRP A 1 226 ? -23.728 -2.645 0.595 1.00 94.75 226 TRP A C 1
ATOM 1653 O O . TRP A 1 226 ? -24.349 -1.763 1.188 1.00 94.75 226 TRP A O 1
ATOM 1663 N N . LEU A 1 227 ? -23.612 -2.666 -0.733 1.00 93.69 227 LEU A N 1
ATOM 1664 C CA . LEU A 1 227 ? -24.206 -1.641 -1.574 1.00 93.69 227 LEU A CA 1
ATOM 1665 C C . LEU A 1 227 ? -25.698 -1.932 -1.780 1.00 93.69 227 LEU A C 1
ATOM 1667 O O . LEU A 1 227 ? -26.064 -3.063 -2.100 1.00 93.69 227 LEU A O 1
ATOM 1671 N N . PRO A 1 228 ? -26.572 -0.920 -1.634 1.00 86.94 228 PRO A N 1
ATOM 1672 C CA . PRO A 1 228 ? -28.015 -1.106 -1.777 1.00 86.94 228 PRO A CA 1
ATOM 1673 C C . PRO A 1 228 ? -28.461 -1.286 -3.238 1.00 86.94 228 PRO A C 1
ATOM 1675 O O . PRO A 1 228 ? -29.590 -1.706 -3.484 1.00 86.94 228 PRO A O 1
ATOM 1678 N N . TRP A 1 229 ? -27.586 -0.991 -4.205 1.00 87.31 229 TRP A N 1
ATOM 1679 C CA . TRP A 1 229 ? -27.844 -1.133 -5.637 1.00 87.31 229 TRP A CA 1
ATOM 1680 C C . TRP A 1 229 ? -26.804 -2.039 -6.298 1.00 87.31 229 TRP A C 1
ATOM 1682 O O . TRP A 1 229 ? -25.643 -2.050 -5.876 1.00 87.31 229 TRP A O 1
ATOM 1692 N N . PRO A 1 230 ? -27.179 -2.767 -7.365 1.00 88.00 230 PRO A N 1
ATOM 1693 C CA . PRO A 1 230 ? -26.222 -3.541 -8.135 1.00 88.00 230 PRO A CA 1
ATOM 1694 C C . PRO A 1 230 ? -25.243 -2.607 -8.855 1.00 88.00 230 PRO A C 1
ATOM 1696 O O . PRO A 1 230 ? -25.637 -1.734 -9.625 1.00 88.00 230 PRO A O 1
ATOM 1699 N N . ILE A 1 231 ? -23.956 -2.837 -8.631 1.00 92.94 231 ILE A N 1
ATOM 1700 C CA . ILE A 1 231 ? -22.848 -2.281 -9.407 1.00 92.94 231 ILE A CA 1
ATOM 1701 C C . ILE A 1 231 ? -21.955 -3.446 -9.810 1.00 92.94 231 ILE A C 1
ATOM 1703 O O . ILE A 1 231 ? -21.761 -4.368 -9.016 1.00 92.94 231 ILE A O 1
ATOM 1707 N N . ASP A 1 232 ? -21.440 -3.452 -11.035 1.00 91.25 232 ASP A N 1
ATOM 1708 C CA . ASP A 1 232 ? -20.471 -4.471 -11.420 1.00 91.25 232 ASP A CA 1
ATOM 1709 C C . ASP A 1 232 ? -19.105 -4.233 -10.736 1.00 91.25 232 ASP A C 1
ATOM 1711 O O . ASP A 1 232 ? -18.815 -3.162 -10.193 1.00 91.25 232 ASP A O 1
ATOM 1715 N N . ALA A 1 233 ? -18.268 -5.272 -10.682 1.00 88.94 233 ALA A N 1
ATOM 1716 C CA . ALA A 1 233 ? -16.970 -5.177 -10.018 1.00 88.94 233 ALA A CA 1
ATOM 1717 C C . ALA A 1 233 ? -16.019 -4.181 -10.719 1.00 88.94 233 ALA A C 1
ATOM 1719 O O . ALA A 1 233 ? -15.386 -3.403 -10.004 1.00 88.94 233 ALA A O 1
ATOM 1720 N N . PRO A 1 234 ? -15.932 -4.132 -12.067 1.00 88.62 234 PRO A N 1
ATOM 1721 C CA . PRO A 1 234 ? -15.136 -3.120 -12.764 1.00 88.62 234 PRO A CA 1
ATOM 1722 C C . PRO A 1 234 ? -15.502 -1.677 -12.401 1.00 88.62 234 PRO A C 1
ATOM 1724 O O . PRO A 1 234 ? -14.628 -0.903 -12.014 1.00 88.62 234 PRO A O 1
ATOM 1727 N N . ALA A 1 235 ? -16.787 -1.336 -12.447 1.00 91.19 235 ALA A N 1
ATOM 1728 C CA . ALA A 1 235 ? -17.298 -0.007 -12.150 1.00 91.19 235 ALA A CA 1
ATOM 1729 C C . ALA A 1 235 ? -17.089 0.370 -10.677 1.00 91.19 235 ALA A C 1
ATOM 1731 O O . ALA A 1 235 ? -16.836 1.540 -10.372 1.00 91.19 235 ALA A O 1
ATOM 1732 N N . LEU A 1 236 ? -17.172 -0.595 -9.752 1.00 93.00 236 LEU A N 1
ATOM 1733 C CA . LEU A 1 236 ? -16.823 -0.353 -8.353 1.00 93.00 236 LEU A CA 1
ATOM 1734 C C . LEU A 1 236 ? -15.323 -0.076 -8.188 1.00 93.00 236 LEU A C 1
ATOM 1736 O O . LEU A 1 236 ? -14.955 0.873 -7.497 1.00 93.00 236 LEU A O 1
ATOM 1740 N N . LEU A 1 237 ? -14.460 -0.882 -8.814 1.00 89.75 237 LEU A N 1
ATOM 1741 C CA . LEU A 1 237 ? -13.008 -0.719 -8.710 1.00 89.75 237 LEU A CA 1
ATOM 1742 C C . LEU A 1 237 ? -12.559 0.646 -9.233 1.00 89.75 237 LEU A C 1
ATOM 1744 O O . LEU A 1 237 ? -11.788 1.317 -8.557 1.00 89.75 237 LEU A O 1
ATOM 1748 N N . GLU A 1 238 ? -13.084 1.095 -10.373 1.00 90.75 238 GLU A N 1
ATOM 1749 C CA . GLU A 1 238 ? -12.786 2.426 -10.920 1.00 90.75 238 GLU A CA 1
ATOM 1750 C C . GLU A 1 238 ? -13.116 3.542 -9.919 1.00 90.75 238 GLU A C 1
ATOM 1752 O O . GLU A 1 238 ? -12.286 4.417 -9.670 1.00 90.75 238 GLU A O 1
ATOM 1757 N N . ARG A 1 239 ? -14.285 3.464 -9.270 1.00 93.75 239 ARG A N 1
ATOM 1758 C CA . ARG A 1 239 ? -14.725 4.438 -8.258 1.00 93.75 239 ARG A CA 1
ATOM 1759 C C . ARG A 1 239 ? -13.837 4.439 -7.026 1.00 93.75 239 ARG A C 1
ATOM 1761 O O . ARG A 1 239 ? -13.406 5.502 -6.580 1.00 93.75 239 ARG A O 1
ATOM 1768 N N . ILE A 1 240 ? -13.532 3.257 -6.495 1.00 91.94 240 ILE A N 1
ATOM 1769 C CA . ILE A 1 240 ? -12.663 3.115 -5.324 1.00 91.94 240 ILE A CA 1
ATOM 1770 C C . ILE A 1 240 ? -11.250 3.624 -5.641 1.00 91.94 240 ILE A C 1
ATOM 1772 O O . ILE A 1 240 ? -10.669 4.365 -4.850 1.00 91.94 240 ILE A O 1
ATOM 1776 N N . TYR A 1 241 ? -10.710 3.286 -6.812 1.00 89.06 241 TYR A N 1
ATOM 1777 C CA . TYR A 1 241 ? -9.360 3.668 -7.215 1.00 89.06 241 TYR A CA 1
ATOM 1778 C C . TYR A 1 241 ? -9.249 5.182 -7.462 1.00 89.06 241 TYR A C 1
ATOM 1780 O O . TYR A 1 241 ? -8.294 5.821 -7.009 1.00 89.06 241 TYR A O 1
ATOM 1788 N N . ASN A 1 242 ? -10.242 5.780 -8.132 1.00 91.00 242 ASN A N 1
ATOM 1789 C CA . ASN A 1 242 ? -10.316 7.230 -8.315 1.00 91.00 242 ASN A CA 1
ATOM 1790 C C . ASN A 1 242 ? -10.424 7.950 -6.965 1.00 91.00 242 ASN A C 1
ATOM 1792 O O . ASN A 1 242 ? -9.665 8.891 -6.717 1.00 91.00 242 ASN A O 1
ATOM 1796 N N . ARG A 1 243 ? -11.294 7.475 -6.060 1.00 91.06 243 ARG A N 1
ATOM 1797 C CA . ARG A 1 243 ? -11.433 8.023 -4.703 1.00 91.06 243 ARG A CA 1
ATOM 1798 C C . ARG A 1 243 ? -10.129 7.948 -3.908 1.00 91.06 243 ARG A C 1
ATOM 1800 O O . ARG A 1 243 ? -9.726 8.935 -3.293 1.00 91.06 243 ARG A O 1
ATOM 1807 N N . ALA A 1 244 ? -9.443 6.810 -3.941 1.00 86.94 244 ALA A N 1
ATOM 1808 C CA . ALA A 1 244 ? -8.198 6.606 -3.207 1.00 86.94 244 ALA A CA 1
ATOM 1809 C C . ALA A 1 244 ? -7.078 7.563 -3.643 1.00 86.94 244 ALA A C 1
ATOM 1811 O O . ALA A 1 244 ? -6.228 7.958 -2.850 1.00 86.94 244 ALA A O 1
ATOM 1812 N N . ARG A 1 245 ? -7.081 7.998 -4.901 1.00 84.00 245 ARG A N 1
ATOM 1813 C CA . ARG A 1 245 ? -6.070 8.924 -5.443 1.00 84.00 245 ARG A CA 1
ATOM 1814 C C . ARG A 1 245 ? -6.522 10.381 -5.425 1.00 84.00 245 ARG A C 1
ATOM 1816 O O . ARG A 1 245 ? -5.853 11.250 -6.003 1.00 84.00 245 ARG A O 1
ATOM 1823 N N . TRP A 1 246 ? -7.619 10.645 -4.723 1.00 86.88 246 TRP A N 1
ATOM 1824 C CA . TRP A 1 246 ? -8.142 11.969 -4.435 1.00 86.88 246 TRP A CA 1
ATOM 1825 C C . TRP A 1 246 ? -8.291 12.170 -2.917 1.00 86.88 246 TRP A C 1
ATOM 1827 O O . TRP A 1 246 ? -9.400 12.062 -2.384 1.00 86.88 246 TRP A O 1
ATOM 1837 N N . PRO A 1 247 ? -7.180 12.423 -2.195 1.00 83.56 247 PRO A N 1
ATOM 1838 C CA . PRO A 1 247 ? -7.221 12.656 -0.754 1.00 83.56 247 PRO A CA 1
ATOM 1839 C C . PRO A 1 247 ? -8.160 13.811 -0.398 1.00 83.56 247 PRO A C 1
ATOM 1841 O O . PRO A 1 247 ? -8.172 14.839 -1.075 1.00 83.56 247 PRO A O 1
ATOM 1844 N N . GLY A 1 248 ? -8.968 13.632 0.644 1.00 86.19 248 GLY A N 1
ATOM 1845 C CA . GLY A 1 248 ? -9.930 14.637 1.098 1.00 86.19 248 GLY A CA 1
ATOM 1846 C C . GLY A 1 248 ? -11.181 14.796 0.228 1.00 86.19 248 GLY A C 1
ATOM 1847 O O . GLY A 1 248 ? -12.042 15.600 0.591 1.00 86.19 248 GLY A O 1
ATOM 1848 N N . ALA A 1 249 ? -11.329 14.040 -0.871 1.00 90.00 249 ALA A N 1
ATOM 1849 C CA . ALA A 1 249 ? -12.546 14.070 -1.684 1.00 90.00 249 ALA A CA 1
ATOM 1850 C C . ALA A 1 249 ? -13.789 13.812 -0.824 1.00 90.00 249 ALA A C 1
ATOM 1852 O O . ALA A 1 249 ? -13.783 12.974 0.078 1.00 90.00 249 ALA A O 1
ATOM 1853 N N . LEU A 1 250 ? -14.870 14.521 -1.121 1.00 92.12 250 LEU A N 1
ATOM 1854 C CA . LEU A 1 250 ? -16.155 14.388 -0.449 1.00 92.12 250 LEU A CA 1
ATOM 1855 C C . LEU A 1 250 ? -17.137 13.611 -1.335 1.00 92.12 250 LEU A C 1
ATOM 1857 O O . LEU A 1 250 ? -17.130 13.803 -2.559 1.00 92.12 250 LEU A O 1
ATOM 1861 N N . PRO A 1 251 ? -17.975 12.727 -0.766 1.00 94.19 251 PRO A N 1
ATOM 1862 C CA . PRO A 1 251 ? -18.969 12.002 -1.544 1.00 94.19 251 PRO A CA 1
ATOM 1863 C C . PRO A 1 251 ? -20.099 12.961 -1.914 1.00 94.19 251 PRO A C 1
ATOM 1865 O O . PRO A 1 251 ? -20.861 13.372 -1.048 1.00 94.19 251 PRO A O 1
ATOM 1868 N N . ALA A 1 252 ? -20.206 13.350 -3.185 1.00 93.69 252 ALA A N 1
ATOM 1869 C CA . ALA A 1 252 ? -21.225 14.303 -3.651 1.00 93.69 252 ALA A CA 1
ATOM 1870 C C . ALA A 1 252 ? -22.532 13.627 -4.115 1.00 93.69 252 ALA A C 1
ATOM 1872 O O . ALA A 1 252 ? -23.545 14.292 -4.316 1.00 93.69 252 ALA A O 1
ATOM 1873 N N . SER A 1 253 ? -22.524 12.304 -4.279 1.00 95.19 253 SER A N 1
ATOM 1874 C CA . SER A 1 253 ? -23.691 11.498 -4.648 1.00 95.19 253 SER A CA 1
ATOM 1875 C C . SER A 1 253 ? -24.006 10.449 -3.585 1.00 95.19 253 SER A C 1
ATOM 1877 O O . SER A 1 253 ? -23.127 10.041 -2.821 1.00 95.19 253 SER A O 1
ATOM 1879 N N . GLU A 1 254 ? -25.250 9.968 -3.569 1.00 95.38 254 GLU A N 1
ATOM 1880 C CA . GLU A 1 254 ? -25.664 8.859 -2.700 1.00 95.38 254 GLU A CA 1
ATOM 1881 C C . GLU A 1 254 ? -24.839 7.589 -2.959 1.00 95.38 254 GLU A C 1
ATOM 1883 O O . GLU A 1 254 ? -24.458 6.899 -2.017 1.00 95.38 254 GLU A O 1
ATOM 1888 N N . LEU A 1 255 ? -24.490 7.310 -4.223 1.00 95.31 255 LEU A N 1
ATOM 1889 C CA . LEU A 1 255 ? -23.641 6.173 -4.586 1.00 95.31 255 LEU A CA 1
ATOM 1890 C C . LEU A 1 255 ? -22.221 6.313 -4.019 1.00 95.31 255 LEU A C 1
ATOM 1892 O O . LEU A 1 255 ? -21.703 5.358 -3.444 1.00 95.31 255 LEU A O 1
ATOM 1896 N N . ALA A 1 256 ? -21.598 7.490 -4.140 1.00 95.44 256 ALA A N 1
ATOM 1897 C CA . ALA A 1 256 ? -20.274 7.736 -3.565 1.00 95.44 256 ALA A CA 1
ATOM 1898 C C . ALA A 1 256 ? -20.276 7.554 -2.039 1.00 95.44 256 ALA A C 1
ATOM 1900 O O . ALA A 1 256 ? -19.375 6.915 -1.496 1.00 95.44 256 ALA A O 1
ATOM 1901 N N . LEU A 1 257 ? -21.311 8.060 -1.359 1.00 96.38 257 LEU A N 1
ATOM 1902 C CA . LEU A 1 257 ? -21.471 7.884 0.084 1.00 96.38 257 LEU A CA 1
ATOM 1903 C C . LEU A 1 257 ? -21.664 6.405 0.444 1.00 96.38 257 LEU A C 1
ATOM 1905 O O . LEU A 1 257 ? -21.001 5.905 1.350 1.00 96.38 257 LEU A O 1
ATOM 1909 N N . ALA A 1 258 ? -22.506 5.680 -0.297 1.00 96.75 258 ALA A N 1
ATOM 1910 C CA . ALA A 1 258 ? -22.718 4.250 -0.090 1.00 96.75 258 ALA A CA 1
ATOM 1911 C C . ALA A 1 258 ? -21.420 3.440 -0.253 1.00 96.75 258 ALA A C 1
ATOM 1913 O O . ALA A 1 258 ? -21.184 2.516 0.526 1.00 96.75 258 ALA A O 1
ATOM 1914 N N . ILE A 1 259 ? -20.555 3.805 -1.209 1.00 96.06 259 ILE A N 1
ATOM 1915 C CA . ILE A 1 259 ? -19.229 3.194 -1.388 1.00 96.06 259 ILE A CA 1
ATOM 1916 C C . ILE A 1 259 ? -18.321 3.490 -0.189 1.00 96.06 259 ILE A C 1
ATOM 1918 O O . ILE A 1 259 ? -17.742 2.551 0.357 1.00 96.06 259 ILE A O 1
ATOM 1922 N N . GLU A 1 260 ? -18.223 4.744 0.269 1.00 95.56 260 GLU A N 1
ATOM 1923 C CA . GLU A 1 260 ? -17.417 5.075 1.458 1.00 95.56 260 GLU A CA 1
ATOM 1924 C C . GLU A 1 260 ? -17.911 4.318 2.702 1.00 95.56 260 GLU A C 1
ATOM 1926 O O . GLU A 1 260 ? -17.110 3.749 3.445 1.00 95.56 260 GLU A O 1
ATOM 1931 N N . MET A 1 261 ? -19.229 4.228 2.897 1.00 97.25 261 MET A N 1
ATOM 1932 C CA . MET A 1 261 ? -19.827 3.462 3.992 1.00 97.25 261 MET A CA 1
ATOM 1933 C C . MET A 1 261 ? -19.583 1.950 3.854 1.00 97.25 261 MET A C 1
ATOM 1935 O O . MET A 1 261 ? -19.390 1.265 4.858 1.00 97.25 261 MET A O 1
ATOM 1939 N N . ALA A 1 262 ? -19.621 1.392 2.642 1.00 96.75 262 ALA A N 1
ATOM 1940 C CA . ALA A 1 262 ? -19.335 -0.023 2.394 1.00 96.75 262 ALA A CA 1
ATOM 1941 C C . ALA A 1 262 ? -17.873 -0.363 2.718 1.00 96.75 262 ALA A C 1
ATOM 1943 O O . ALA A 1 262 ? -17.606 -1.344 3.411 1.00 96.75 262 ALA A O 1
ATOM 1944 N N . VAL A 1 263 ? -16.933 0.484 2.289 1.00 96.19 263 VAL A N 1
ATOM 1945 C CA . VAL A 1 263 ? -15.510 0.326 2.620 1.00 96.19 263 VAL A CA 1
ATOM 1946 C C . VAL A 1 263 ? -15.280 0.488 4.123 1.00 96.19 263 VAL A C 1
ATOM 1948 O O . VAL A 1 263 ? -14.550 -0.310 4.702 1.00 96.19 263 VAL A O 1
ATOM 1951 N N . ALA A 1 264 ? -15.940 1.447 4.782 1.00 96.75 264 ALA A N 1
ATOM 1952 C CA . ALA A 1 264 ? -15.818 1.644 6.228 1.00 96.75 264 ALA A CA 1
ATOM 1953 C C . ALA A 1 264 ? -16.257 0.409 7.038 1.00 96.75 264 ALA A C 1
ATOM 1955 O O . ALA A 1 264 ? -15.624 0.059 8.032 1.00 96.75 264 ALA A O 1
ATOM 1956 N N . ARG A 1 265 ? -17.310 -0.298 6.603 1.00 97.19 265 ARG A N 1
ATOM 1957 C CA . ARG A 1 265 ? -17.709 -1.578 7.217 1.00 97.19 265 ARG A CA 1
ATOM 1958 C C . ARG A 1 265 ? -16.613 -2.627 7.083 1.00 97.19 265 ARG A C 1
ATOM 1960 O O . ARG A 1 265 ? -16.286 -3.296 8.062 1.00 97.19 265 ARG A O 1
ATOM 1967 N N . GLU A 1 266 ? -16.022 -2.741 5.893 1.00 96.00 266 GLU A N 1
ATOM 1968 C CA . GLU A 1 266 ? -14.950 -3.704 5.640 1.00 96.00 266 GLU A CA 1
ATOM 1969 C C . GLU A 1 266 ? -13.670 -3.385 6.408 1.00 96.00 266 GLU A C 1
ATOM 1971 O O . GLU A 1 266 ? -13.019 -4.313 6.892 1.00 96.00 266 GLU A O 1
ATOM 1976 N N . THR A 1 267 ? -13.318 -2.108 6.576 1.00 95.94 267 THR A N 1
ATOM 1977 C CA . THR A 1 267 ? -12.128 -1.726 7.345 1.00 95.94 267 THR A CA 1
ATOM 1978 C C . THR A 1 267 ? -12.306 -1.998 8.839 1.00 95.94 267 THR A C 1
ATOM 1980 O O . THR A 1 267 ? -11.383 -2.515 9.470 1.00 95.94 267 THR A O 1
ATOM 1983 N N . ILE A 1 268 ? -13.494 -1.738 9.405 1.00 97.44 268 ILE A N 1
ATOM 1984 C CA . ILE A 1 268 ? -13.813 -2.094 10.799 1.00 97.44 268 ILE A CA 1
ATOM 1985 C C . ILE A 1 268 ? -13.783 -3.617 10.972 1.00 97.44 268 ILE A C 1
ATOM 1987 O O . ILE A 1 268 ? -13.135 -4.122 11.890 1.00 97.44 268 ILE A O 1
ATOM 1991 N N . ALA A 1 269 ? -14.407 -4.370 10.063 1.00 96.06 269 ALA A N 1
ATOM 1992 C CA . ALA A 1 269 ? -14.388 -5.831 10.113 1.00 96.06 269 ALA A CA 1
ATOM 1993 C C . ALA A 1 269 ? -12.957 -6.395 9.987 1.00 96.06 269 ALA A C 1
ATOM 1995 O O . ALA A 1 269 ? -12.609 -7.368 10.660 1.00 96.06 269 ALA A O 1
ATOM 1996 N N . ALA A 1 270 ? -12.102 -5.773 9.169 1.00 94.50 270 ALA A N 1
ATOM 1997 C CA . ALA A 1 270 ? -10.687 -6.124 9.070 1.00 94.50 270 ALA A CA 1
ATOM 1998 C C . ALA A 1 270 ? -9.933 -5.850 10.380 1.00 94.50 270 ALA A C 1
ATOM 2000 O O . ALA A 1 270 ? -9.115 -6.679 10.787 1.00 94.50 270 ALA A O 1
ATOM 2001 N N . ALA A 1 271 ? -10.234 -4.746 11.077 1.00 95.75 271 ALA A N 1
ATOM 2002 C CA . ALA A 1 271 ? -9.661 -4.444 12.392 1.00 95.75 271 ALA A CA 1
ATOM 2003 C C . ALA A 1 271 ? -10.045 -5.504 13.430 1.00 95.75 271 ALA A C 1
ATOM 2005 O O . ALA A 1 271 ? -9.178 -5.990 14.154 1.00 95.75 271 ALA A O 1
ATOM 2006 N N . VAL A 1 272 ? -11.300 -5.961 13.429 1.00 96.31 272 VAL A N 1
ATOM 2007 C CA . VAL A 1 272 ? -11.750 -7.064 14.292 1.00 96.31 272 VAL A CA 1
ATOM 2008 C C . VAL A 1 272 ? -11.000 -8.367 13.983 1.00 96.31 272 VAL A C 1
ATOM 2010 O O . VAL A 1 272 ? -10.485 -9.009 14.898 1.00 96.31 272 VAL A O 1
ATOM 2013 N N . ARG A 1 273 ? -10.850 -8.738 12.703 1.00 94.88 273 ARG A N 1
ATOM 2014 C CA . ARG A 1 273 ? -10.066 -9.928 12.309 1.00 94.88 273 ARG A CA 1
ATOM 2015 C C . ARG A 1 273 ? -8.587 -9.804 12.683 1.00 94.88 273 ARG A C 1
ATOM 2017 O O . ARG A 1 273 ? -7.944 -10.793 13.026 1.00 94.88 273 ARG A O 1
ATOM 2024 N N . ALA A 1 274 ? -8.019 -8.601 12.610 1.00 93.56 274 ALA A N 1
ATOM 2025 C CA . ALA A 1 274 ? -6.649 -8.352 13.042 1.00 93.56 274 ALA A CA 1
ATOM 2026 C C . ALA A 1 274 ? -6.488 -8.494 14.561 1.00 93.56 274 ALA A C 1
ATOM 2028 O O . ALA A 1 274 ? -5.502 -9.087 14.998 1.00 93.56 274 ALA A O 1
ATOM 2029 N N . ALA A 1 275 ? -7.468 -8.024 15.339 1.00 95.75 275 ALA A N 1
ATOM 2030 C CA . ALA A 1 275 ? -7.530 -8.225 16.783 1.00 95.75 275 ALA A CA 1
ATOM 2031 C C . ALA A 1 275 ? -7.521 -9.723 17.132 1.00 95.75 275 ALA A C 1
ATOM 2033 O O . ALA A 1 275 ? -6.693 -10.173 17.922 1.00 95.75 275 ALA A O 1
ATOM 2034 N N . GLU A 1 276 ? -8.369 -10.509 16.462 1.00 95.38 276 GLU A N 1
ATOM 2035 C CA . GLU A 1 276 ? -8.468 -11.959 16.656 1.00 95.38 276 GLU A CA 1
ATOM 2036 C C . GLU A 1 276 ? -7.145 -12.678 16.347 1.00 95.38 276 GLU A C 1
ATOM 2038 O O . GLU A 1 276 ? -6.642 -13.453 17.163 1.00 95.38 276 GLU A O 1
ATOM 2043 N N . ARG A 1 277 ? -6.509 -12.357 15.208 1.00 91.12 277 ARG A N 1
ATOM 2044 C CA . ARG A 1 277 ? -5.186 -12.898 14.836 1.00 91.12 277 ARG A CA 1
ATOM 2045 C C . ARG A 1 277 ? -4.083 -12.530 15.834 1.00 91.12 277 ARG A C 1
ATOM 2047 O O . ARG A 1 277 ? -3.109 -13.269 15.956 1.00 91.12 277 ARG A O 1
ATOM 2054 N N . ALA A 1 278 ? -4.228 -11.405 16.530 1.00 93.12 278 ALA A N 1
ATOM 2055 C CA . ALA A 1 278 ? -3.324 -10.951 17.581 1.00 93.12 278 ALA A CA 1
ATOM 2056 C C . ALA A 1 278 ? -3.745 -11.425 18.987 1.00 93.12 278 ALA A C 1
ATOM 2058 O O . ALA A 1 278 ? -3.175 -10.964 19.977 1.00 93.12 278 ALA A O 1
ATOM 2059 N N . SER A 1 279 ? -4.720 -12.339 19.085 1.00 94.75 279 SER A N 1
ATOM 2060 C CA . SER A 1 279 ? -5.256 -12.870 20.346 1.00 94.75 279 SER A CA 1
ATOM 2061 C C . SER A 1 279 ? -5.765 -11.789 21.311 1.00 94.75 279 SER A C 1
ATOM 2063 O O . SER A 1 279 ? -5.678 -11.948 22.528 1.00 94.75 279 SER A O 1
ATOM 2065 N N . ILE A 1 280 ? -6.294 -10.691 20.769 1.00 94.81 280 ILE A N 1
ATOM 2066 C CA . ILE A 1 280 ? -7.053 -9.682 21.515 1.00 94.81 280 ILE A CA 1
ATOM 2067 C C . ILE A 1 280 ? -8.502 -10.171 21.639 1.00 94.81 280 ILE A C 1
ATOM 2069 O O . ILE A 1 280 ? -9.065 -10.702 20.680 1.00 94.81 280 ILE A O 1
ATOM 2073 N N . ASP A 1 281 ? -9.109 -10.001 22.817 1.00 94.81 281 ASP A N 1
ATOM 2074 C CA . ASP A 1 281 ? -10.469 -10.476 23.092 1.00 94.81 281 ASP A CA 1
ATOM 2075 C C . ASP A 1 281 ? -11.523 -9.670 22.310 1.00 94.81 281 ASP A C 1
ATOM 2077 O O . ASP A 1 281 ? -11.955 -8.581 22.698 1.00 94.81 281 ASP A O 1
ATOM 2081 N N . VAL A 1 282 ? -11.954 -10.233 21.180 1.00 96.38 282 VAL A N 1
ATOM 2082 C CA . VAL A 1 282 ? -13.008 -9.666 20.329 1.00 96.38 282 VAL A CA 1
ATOM 2083 C C . VAL A 1 282 ? -14.372 -9.657 21.023 1.00 96.38 282 VAL A C 1
ATOM 2085 O O . VAL A 1 282 ? -15.191 -8.778 20.744 1.00 96.38 282 VAL A O 1
ATOM 2088 N N . SER A 1 283 ? -14.634 -10.599 21.933 1.00 95.25 283 SER A N 1
ATOM 2089 C CA . SER A 1 283 ? -15.900 -10.628 22.672 1.00 95.25 283 SER A CA 1
ATOM 2090 C C . SER A 1 283 ? -15.980 -9.439 23.621 1.00 95.25 283 SER A C 1
ATOM 2092 O O . SER A 1 283 ? -17.018 -8.786 23.698 1.00 95.25 283 SER A O 1
ATOM 2094 N N . GLU A 1 284 ? -14.870 -9.106 24.280 1.00 94.94 284 GLU A N 1
ATOM 2095 C CA . GLU A 1 284 ? -14.772 -7.920 25.129 1.00 94.94 284 GLU A CA 1
ATOM 2096 C C . GLU A 1 284 ? -14.902 -6.622 24.318 1.00 94.94 284 GLU A C 1
ATOM 2098 O O . GLU A 1 284 ? -15.669 -5.738 24.701 1.00 94.94 284 GLU A O 1
ATOM 2103 N N . LEU A 1 285 ? -14.231 -6.533 23.160 1.00 95.00 285 LEU A N 1
ATOM 2104 C CA . LEU A 1 285 ? -14.374 -5.407 22.225 1.00 95.00 285 LEU A CA 1
ATOM 2105 C C . LEU A 1 285 ? -15.844 -5.169 21.851 1.00 95.00 285 LEU A C 1
ATOM 2107 O O . LEU A 1 285 ? -16.351 -4.052 21.958 1.00 95.00 285 LEU A O 1
ATOM 2111 N N . ARG A 1 286 ? -16.551 -6.226 21.439 1.00 96.12 286 ARG A N 1
ATOM 2112 C CA . ARG A 1 286 ? -17.960 -6.146 21.028 1.00 96.12 286 ARG A CA 1
ATOM 2113 C C . ARG A 1 286 ? -18.906 -5.861 22.188 1.00 96.12 286 ARG A C 1
ATOM 2115 O O . ARG A 1 286 ? -19.952 -5.257 21.963 1.00 96.12 286 ARG A O 1
ATOM 2122 N N . ALA A 1 287 ? -18.560 -6.284 23.401 1.00 95.06 287 ALA A N 1
ATOM 2123 C CA . ALA A 1 287 ? -19.368 -6.101 24.602 1.00 95.06 287 ALA A CA 1
ATOM 2124 C C . ALA A 1 287 ? -19.128 -4.767 25.329 1.00 95.06 287 ALA A C 1
ATOM 2126 O O . ALA A 1 287 ? -19.746 -4.532 26.370 1.00 95.06 287 ALA A O 1
ATOM 2127 N N . ALA A 1 288 ? -18.258 -3.891 24.812 1.00 95.50 288 ALA A N 1
ATOM 2128 C CA . ALA A 1 288 ? -17.977 -2.603 25.436 1.00 95.50 288 ALA A CA 1
ATOM 2129 C C . ALA A 1 288 ? -19.271 -1.769 25.597 1.00 95.50 288 ALA A C 1
ATOM 2131 O O . ALA A 1 288 ? -19.931 -1.465 24.600 1.00 95.50 288 ALA A O 1
ATOM 2132 N N . PRO A 1 289 ? -19.650 -1.363 26.827 1.00 94.69 289 PRO A N 1
ATOM 2133 C CA . PRO A 1 289 ? -20.932 -0.700 27.088 1.00 94.69 289 PRO A CA 1
ATOM 2134 C C . PRO A 1 289 ? -21.011 0.717 26.506 1.00 94.69 289 PRO A C 1
ATOM 2136 O O . PRO A 1 289 ? -22.111 1.233 26.292 1.00 94.69 289 PRO A O 1
ATOM 2139 N N . ASN A 1 290 ? -19.862 1.341 26.236 1.00 95.50 290 ASN A N 1
ATOM 2140 C CA . ASN A 1 290 ? -19.763 2.648 25.602 1.00 95.50 290 ASN A CA 1
ATOM 2141 C C . ASN A 1 290 ? -18.857 2.569 24.378 1.00 95.50 290 ASN A C 1
ATOM 2143 O O . ASN A 1 290 ? -17.719 2.112 24.474 1.00 95.50 290 ASN A O 1
ATOM 2147 N N . MET A 1 291 ? -19.356 3.045 23.239 1.00 97.19 291 MET A N 1
ATOM 2148 C CA . MET A 1 291 ? -18.607 3.092 21.987 1.00 97.19 291 MET A CA 1
ATOM 2149 C C . MET A 1 291 ? -18.583 4.508 21.424 1.00 97.19 291 MET A C 1
ATOM 2151 O O . MET A 1 291 ? -19.630 5.144 21.337 1.00 97.19 291 MET A O 1
ATOM 2155 N N . LEU A 1 292 ? -17.414 4.989 21.015 1.00 96.19 292 LEU A N 1
ATOM 2156 C CA . LEU A 1 292 ? -17.233 6.281 20.354 1.00 96.19 292 LEU A CA 1
ATOM 2157 C C . LEU A 1 292 ? -16.729 6.068 18.927 1.00 96.19 292 LEU A C 1
ATOM 2159 O O . LEU A 1 292 ? -15.701 5.428 18.733 1.00 96.19 292 LEU A O 1
ATOM 2163 N N . VAL A 1 293 ? -17.424 6.634 17.942 1.00 96.81 293 VAL A N 1
ATOM 2164 C CA . VAL A 1 293 ? -16.973 6.674 16.545 1.00 96.81 293 VAL A CA 1
ATOM 2165 C C . VAL A 1 293 ? -16.346 8.031 16.240 1.00 96.81 293 VAL A C 1
ATOM 2167 O O . VAL A 1 293 ? -16.942 9.062 16.552 1.00 96.81 293 VAL A O 1
ATOM 2170 N N . THR A 1 294 ? -15.173 8.042 15.609 1.00 93.88 294 THR A N 1
ATOM 2171 C CA . THR A 1 294 ? -14.469 9.266 15.187 1.00 93.88 294 THR A CA 1
ATOM 2172 C C . THR A 1 294 ? -13.862 9.123 13.779 1.00 93.88 294 THR A C 1
ATOM 2174 O O . THR A 1 294 ? -14.005 8.082 13.126 1.00 93.88 294 THR A O 1
ATOM 2177 N N . GLY A 1 295 ? -13.260 10.198 13.268 1.00 89.81 295 GLY A N 1
ATOM 2178 C CA . GLY A 1 295 ? -12.725 10.294 11.912 1.00 89.81 295 GLY A CA 1
ATOM 2179 C C . GLY A 1 295 ? -13.804 10.444 10.839 1.00 89.81 295 GLY A C 1
ATOM 2180 O O . GLY A 1 295 ? -14.915 10.918 11.086 1.00 89.81 295 GLY A O 1
ATOM 2181 N N . ARG A 1 296 ? -13.492 10.002 9.619 1.00 89.62 296 ARG A N 1
ATOM 2182 C CA . ARG A 1 296 ? -14.371 10.123 8.446 1.00 89.62 296 ARG A CA 1
ATOM 2183 C C . ARG A 1 296 ? -15.709 9.411 8.632 1.00 89.62 296 ARG A C 1
ATOM 2185 O O . ARG A 1 296 ? -16.719 9.931 8.175 1.00 89.62 296 ARG A O 1
ATOM 2192 N N . ALA A 1 297 ? -15.745 8.278 9.340 1.00 92.69 297 ALA A N 1
ATOM 2193 C CA . ALA A 1 297 ? -17.007 7.582 9.610 1.00 92.69 297 ALA A CA 1
ATOM 2194 C C . ALA A 1 297 ? -17.943 8.363 10.551 1.00 92.69 297 ALA A C 1
ATOM 2196 O O . ALA A 1 297 ? -19.164 8.226 10.458 1.00 92.69 297 ALA A O 1
ATOM 2197 N N . ALA A 1 298 ? -17.403 9.200 11.444 1.00 92.19 298 ALA A N 1
ATOM 2198 C CA . ALA A 1 298 ? -18.215 10.090 12.275 1.00 92.19 298 ALA A CA 1
ATOM 2199 C C . ALA A 1 298 ? -18.749 11.298 11.493 1.00 92.19 298 ALA A C 1
ATOM 2201 O O . ALA A 1 298 ? -19.815 11.814 11.829 1.00 92.19 298 ALA A O 1
ATOM 2202 N N . GLY A 1 299 ? -18.037 11.700 10.435 1.00 89.69 299 GLY A N 1
ATOM 2203 C CA . GLY A 1 299 ? -18.403 12.788 9.528 1.00 89.69 299 GLY A CA 1
ATOM 2204 C C . GLY A 1 299 ? -19.434 12.429 8.454 1.00 89.69 299 GLY A C 1
ATOM 2205 O O . GLY A 1 299 ? -19.677 13.251 7.571 1.00 89.69 299 GLY A O 1
ATOM 2206 N N . PHE A 1 300 ? -20.042 11.235 8.485 1.00 92.69 300 PHE A N 1
ATOM 2207 C CA . PHE A 1 300 ? -21.130 10.934 7.554 1.00 92.69 300 PHE A CA 1
ATOM 2208 C C . PHE A 1 300 ? -22.323 11.883 7.775 1.00 92.69 300 PHE A C 1
ATOM 2210 O O . PHE A 1 300 ? -22.645 12.202 8.931 1.00 92.69 300 PHE A O 1
ATOM 2217 N N . PRO A 1 301 ? -22.982 12.337 6.687 1.00 91.81 301 PRO A N 1
ATOM 2218 C CA . PRO A 1 301 ? -24.009 13.375 6.741 1.00 91.81 301 PRO A CA 1
ATOM 2219 C C . PRO A 1 301 ? -25.089 13.125 7.788 1.00 91.81 301 PRO A C 1
ATOM 2221 O O . PRO A 1 301 ? -25.473 14.039 8.524 1.00 91.81 301 PRO A O 1
ATOM 2224 N N . ARG A 1 302 ? -25.569 11.880 7.898 1.00 90.62 302 ARG A N 1
ATOM 2225 C CA . ARG A 1 302 ? -26.623 11.518 8.846 1.00 90.62 302 ARG A CA 1
ATOM 2226 C C . ARG A 1 302 ? -26.065 10.682 10.001 1.00 90.62 302 ARG A C 1
ATOM 2228 O O . ARG A 1 302 ? -25.385 9.686 9.768 1.00 90.62 302 ARG A O 1
ATOM 2235 N N . PRO A 1 303 ? -26.462 10.970 11.257 1.00 90.44 303 PRO A N 1
ATOM 2236 C CA . PRO A 1 303 ? -26.073 10.164 12.420 1.00 90.44 303 PRO A CA 1
ATOM 2237 C C . PRO A 1 303 ? -26.368 8.659 12.270 1.00 90.44 303 PRO A C 1
ATOM 2239 O O . PRO A 1 303 ? -25.623 7.815 12.768 1.00 90.44 303 PRO A O 1
ATOM 2242 N N . ALA A 1 304 ? -27.450 8.316 11.561 1.00 90.19 304 ALA A N 1
ATOM 2243 C CA . ALA A 1 304 ? -27.836 6.933 11.291 1.00 90.19 304 ALA A CA 1
ATOM 2244 C C . ALA A 1 304 ? -26.828 6.186 10.398 1.00 90.19 304 ALA A C 1
ATOM 2246 O O . ALA A 1 304 ? -26.659 4.984 10.563 1.00 90.19 304 ALA A O 1
ATOM 2247 N N . GLU A 1 305 ? -26.134 6.874 9.489 1.00 94.88 305 GLU A N 1
ATOM 2248 C CA . GLU A 1 305 ? -25.144 6.267 8.588 1.00 94.88 305 GLU A CA 1
ATOM 2249 C C . GLU A 1 305 ? -23.898 5.834 9.364 1.00 94.88 305 GLU A C 1
ATOM 2251 O O . GLU A 1 305 ? -23.452 4.695 9.224 1.00 94.88 305 GLU A O 1
ATOM 2256 N N . THR A 1 306 ? -23.400 6.695 10.260 1.00 95.50 306 THR A N 1
ATOM 2257 C CA . THR A 1 306 ? -22.332 6.356 11.214 1.00 95.50 306 THR A CA 1
ATOM 2258 C C . THR A 1 306 ? -22.719 5.157 12.078 1.00 95.50 306 THR A C 1
ATOM 2260 O O . THR A 1 306 ? -21.924 4.232 12.250 1.00 95.50 306 THR A O 1
ATOM 2263 N N . LEU A 1 307 ? -23.950 5.149 12.606 1.00 95.06 307 LEU A N 1
ATOM 2264 C CA . LEU A 1 307 ? -24.440 4.052 13.439 1.00 95.06 307 LEU A CA 1
ATOM 2265 C C . LEU A 1 307 ? -24.502 2.729 12.665 1.00 95.06 307 LEU A C 1
ATOM 2267 O O . LEU A 1 307 ? -24.053 1.710 13.183 1.00 95.06 307 LEU A O 1
ATOM 2271 N N . LEU A 1 308 ? -25.028 2.742 11.437 1.00 94.56 308 LEU A N 1
ATOM 2272 C CA . LEU A 1 308 ? -25.116 1.556 10.581 1.00 94.56 308 LEU A CA 1
ATOM 2273 C C . LEU A 1 308 ? -23.733 0.979 10.279 1.00 94.56 308 LEU A C 1
ATOM 2275 O O . LEU A 1 308 ? -23.525 -0.219 10.432 1.00 94.56 308 LEU A O 1
ATOM 2279 N N . VAL A 1 309 ? -22.772 1.830 9.912 1.00 96.75 309 VAL A N 1
ATOM 2280 C CA . VAL A 1 309 ? -21.396 1.398 9.631 1.00 96.75 309 VAL A CA 1
ATOM 2281 C C . VAL A 1 309 ? -20.750 0.742 10.851 1.00 96.75 309 VAL A C 1
ATOM 2283 O O . VAL A 1 309 ? -20.135 -0.317 10.714 1.00 96.75 309 VAL A O 1
ATOM 2286 N N . LEU A 1 310 ? -20.930 1.321 12.044 1.00 96.81 310 LEU A N 1
ATOM 2287 C CA . LEU A 1 310 ? -20.439 0.720 13.284 1.00 96.81 310 LEU A CA 1
ATOM 2288 C C . LEU A 1 310 ? -21.103 -0.637 13.552 1.00 96.81 310 LEU A C 1
ATOM 2290 O O . LEU A 1 310 ? -20.405 -1.611 13.818 1.00 96.81 310 LEU A O 1
ATOM 2294 N N . VAL A 1 311 ? -22.437 -0.706 13.504 1.00 94.94 311 VAL A N 1
ATOM 2295 C CA . VAL A 1 311 ? -23.188 -1.927 13.835 1.00 94.94 311 VAL A CA 1
ATOM 2296 C C . VAL A 1 311 ? -22.836 -3.065 12.880 1.00 94.94 311 VAL A C 1
ATOM 2298 O O . VAL A 1 311 ? -22.550 -4.169 13.341 1.00 94.94 311 VAL A O 1
ATOM 2301 N N . ASP A 1 312 ? -22.790 -2.788 11.579 1.00 95.06 312 ASP A N 1
ATOM 2302 C CA . ASP A 1 312 ? -22.492 -3.786 10.552 1.00 95.06 312 ASP A CA 1
ATOM 2303 C C . ASP A 1 312 ? -21.031 -4.260 10.614 1.00 95.06 312 ASP A C 1
ATOM 2305 O O . ASP A 1 312 ? -20.762 -5.461 10.534 1.00 95.06 312 ASP A O 1
ATOM 2309 N N . GLY A 1 313 ? -20.087 -3.323 10.765 1.00 95.44 313 GLY A N 1
ATOM 2310 C CA . GLY A 1 313 ? -18.652 -3.614 10.744 1.00 95.44 313 GLY A CA 1
ATOM 2311 C C . GLY A 1 313 ? -18.133 -4.247 12.037 1.00 95.44 313 GLY A C 1
ATOM 2312 O O . GLY A 1 313 ? -17.356 -5.201 11.992 1.00 95.44 313 GLY A O 1
ATOM 2313 N N . LEU A 1 314 ? -18.555 -3.732 13.198 1.00 96.62 314 LEU A N 1
ATOM 2314 C CA . LEU A 1 314 ? -18.073 -4.193 14.506 1.00 96.62 314 LEU A CA 1
ATOM 2315 C C . LEU A 1 314 ? -18.875 -5.390 15.029 1.00 96.62 314 LEU A C 1
ATOM 2317 O O . LEU A 1 314 ? -18.306 -6.282 15.666 1.00 96.62 314 LEU A O 1
ATOM 2321 N N . GLN A 1 315 ? -20.181 -5.412 14.746 1.00 95.25 315 GLN A N 1
ATOM 2322 C CA . GLN A 1 315 ? -21.163 -6.332 15.328 1.00 95.25 315 GLN A CA 1
ATOM 2323 C C . GLN A 1 315 ? -21.164 -6.276 16.869 1.00 95.25 315 GLN A C 1
ATOM 2325 O O . GLN A 1 315 ? -20.776 -7.252 17.517 1.00 95.25 315 GLN A O 1
ATOM 2330 N N . PRO A 1 316 ? -21.562 -5.134 17.474 1.00 94.94 316 PRO A N 1
ATOM 2331 C CA . PRO A 1 316 ? -21.647 -4.994 18.926 1.00 94.94 316 PRO A CA 1
ATOM 2332 C C . PRO A 1 316 ? -22.530 -6.078 19.552 1.00 94.94 316 PRO A C 1
ATOM 2334 O O . PRO A 1 316 ? -23.504 -6.518 18.944 1.00 94.94 316 PRO A O 1
ATOM 2337 N N . THR A 1 317 ? -22.219 -6.469 20.785 1.00 92.56 317 THR A N 1
ATOM 2338 C CA . THR A 1 317 ? -22.969 -7.466 21.555 1.00 92.56 317 THR A CA 1
ATOM 2339 C C . THR A 1 317 ? -23.431 -6.889 22.886 1.00 92.56 317 THR A C 1
ATOM 2341 O O . THR A 1 317 ? -22.670 -6.223 23.578 1.00 92.56 317 THR A O 1
ATOM 2344 N N . GLY A 1 318 ? -24.663 -7.193 23.293 1.00 86.88 318 GLY A N 1
ATOM 2345 C CA . GLY A 1 318 ? -25.225 -6.724 24.562 1.00 86.88 318 GLY A CA 1
ATOM 2346 C C . GLY A 1 318 ? -25.950 -5.385 24.428 1.00 86.88 318 GLY A C 1
ATOM 2347 O O . GLY A 1 318 ? -26.654 -5.165 23.442 1.00 86.88 318 GLY A O 1
ATOM 2348 N N . VAL A 1 319 ? -25.832 -4.531 25.447 1.00 90.00 319 VAL A N 1
ATOM 2349 C CA . VAL A 1 319 ? -26.469 -3.207 25.510 1.00 90.00 319 VAL A CA 1
ATOM 2350 C C . VAL A 1 319 ? -25.379 -2.147 25.452 1.00 90.00 319 VAL A C 1
ATOM 2352 O O . VAL A 1 319 ? -24.600 -2.008 26.390 1.00 90.00 319 VAL A O 1
ATOM 2355 N N . VAL A 1 320 ? -25.337 -1.403 24.351 1.00 93.12 320 VAL A N 1
ATOM 2356 C CA . VAL A 1 320 ? -24.230 -0.502 24.026 1.00 93.12 320 VAL A CA 1
ATOM 2357 C C . VAL A 1 320 ? -24.749 0.904 23.774 1.00 93.12 320 VAL A C 1
ATOM 2359 O O . VAL A 1 320 ? -25.642 1.111 22.951 1.00 93.12 320 VAL A O 1
ATOM 2362 N N . THR A 1 321 ? -24.169 1.892 24.451 1.00 94.56 321 THR A N 1
ATOM 2363 C CA . THR A 1 321 ? -24.393 3.305 24.139 1.00 94.56 321 THR A CA 1
ATOM 2364 C C . THR A 1 321 ? -23.368 3.777 23.119 1.00 94.56 321 THR A C 1
ATOM 2366 O O . THR A 1 321 ? -22.166 3.708 23.364 1.00 94.56 321 THR A O 1
ATOM 2369 N N . VAL A 1 322 ? -23.850 4.287 21.986 1.00 94.88 322 VAL A N 1
ATOM 2370 C CA . VAL A 1 322 ? -22.998 4.749 20.886 1.00 94.88 322 VAL A CA 1
ATOM 2371 C C . VAL A 1 322 ? -22.955 6.274 20.842 1.00 94.88 322 VAL A C 1
ATOM 2373 O O . VAL A 1 322 ? -23.992 6.944 20.904 1.00 94.88 322 VAL A O 1
ATOM 2376 N N . TRP A 1 323 ? -21.751 6.802 20.677 1.00 93.69 323 TRP A N 1
ATOM 2377 C CA . TRP A 1 323 ? -21.413 8.209 20.515 1.00 93.69 323 TRP A CA 1
ATOM 2378 C C . TRP A 1 323 ? -20.710 8.417 19.169 1.00 93.69 323 TRP A C 1
ATOM 2380 O O . TRP A 1 323 ? -20.029 7.512 18.685 1.00 93.69 323 TRP A O 1
ATOM 2390 N N . ARG A 1 324 ? -20.837 9.605 18.573 1.00 91.94 324 ARG A N 1
ATOM 2391 C CA . ARG A 1 324 ? -19.976 10.049 17.466 1.00 91.94 324 ARG A CA 1
ATOM 2392 C C . ARG A 1 324 ? -19.342 11.395 17.777 1.00 91.94 324 ARG A C 1
ATOM 2394 O O . ARG A 1 324 ? -20.016 12.254 18.335 1.00 91.94 324 ARG A O 1
ATOM 2401 N N . GLU A 1 325 ? -18.088 11.581 17.393 1.00 88.94 325 GLU A N 1
ATOM 2402 C CA . GLU A 1 325 ? -17.372 12.862 17.436 1.00 88.94 325 GLU A CA 1
ATOM 2403 C C . GLU A 1 325 ? -16.862 13.161 16.016 1.00 88.94 325 GLU A C 1
ATOM 2405 O O . GLU A 1 325 ? -15.835 12.602 15.615 1.00 88.94 325 GLU A O 1
ATOM 2410 N N . PRO A 1 326 ? -17.606 13.953 15.219 1.00 80.12 326 PRO A N 1
ATOM 2411 C CA . PRO A 1 326 ? -17.128 14.401 13.916 1.00 80.12 326 PRO A CA 1
ATOM 2412 C C . PRO A 1 326 ? -16.000 15.428 14.093 1.00 80.12 326 PRO A C 1
ATOM 2414 O O . PRO A 1 326 ? -15.961 16.138 15.097 1.00 80.12 326 PRO A O 1
ATOM 2417 N N . ASP A 1 327 ? -15.094 15.522 13.115 1.00 71.44 327 ASP A N 1
ATOM 2418 C CA . ASP A 1 327 ? -13.896 16.377 13.206 1.00 71.44 327 ASP A CA 1
ATOM 2419 C C . ASP A 1 327 ? -14.231 17.876 13.410 1.00 71.44 327 ASP A C 1
ATOM 2421 O O . ASP A 1 327 ? -13.419 18.630 13.947 1.00 71.44 327 ASP A O 1
ATOM 2425 N N . ASP A 1 328 ? -15.426 18.313 13.004 1.00 66.69 328 ASP A N 1
ATOM 2426 C CA . ASP A 1 328 ? -15.934 19.687 13.089 1.00 66.69 328 ASP A CA 1
ATOM 2427 C C . ASP A 1 328 ? -16.936 19.921 14.239 1.00 66.69 328 ASP A C 1
ATOM 2429 O O . ASP A 1 328 ? -17.477 21.022 14.378 1.00 66.69 328 ASP A O 1
ATOM 2433 N N . GLY A 1 329 ? -17.188 18.917 15.086 1.00 67.31 329 GLY A N 1
ATOM 2434 C CA . GLY A 1 329 ? -18.244 18.964 16.096 1.00 67.31 329 GLY A CA 1
ATOM 2435 C C . GLY A 1 329 ? -17.857 18.392 17.456 1.00 67.31 329 GLY A C 1
ATOM 2436 O O . GLY A 1 329 ? -16.757 17.901 17.687 1.00 67.31 329 GLY A O 1
ATOM 2437 N N . ARG A 1 330 ? -18.792 18.486 18.408 1.00 75.94 330 ARG A N 1
ATOM 2438 C CA . ARG A 1 330 ? -18.654 17.853 19.728 1.00 75.94 330 ARG A CA 1
ATOM 2439 C C . ARG A 1 330 ? -19.178 16.424 19.685 1.00 75.94 330 ARG A C 1
ATOM 2441 O O . ARG A 1 330 ? -20.075 16.114 18.903 1.00 75.94 330 ARG A O 1
ATOM 2448 N N . ALA A 1 331 ? -18.677 15.594 20.597 1.00 81.19 331 ALA A N 1
ATOM 2449 C CA . ALA A 1 331 ? -19.210 14.258 20.808 1.00 81.19 331 ALA A CA 1
ATOM 2450 C C . ALA A 1 331 ? -20.720 14.307 21.108 1.00 81.19 331 ALA A C 1
ATOM 2452 O O . ALA A 1 331 ? -21.166 14.990 22.033 1.00 81.19 331 ALA A O 1
ATOM 2453 N N . GLU A 1 332 ? -21.510 13.555 20.346 1.00 85.88 332 GLU A N 1
ATOM 2454 C CA . GLU A 1 332 ? -22.950 13.428 20.537 1.00 85.88 332 GLU A CA 1
ATOM 2455 C C . GLU A 1 332 ? -23.381 11.965 20.638 1.00 85.88 332 GLU A C 1
ATOM 2457 O O . GLU A 1 332 ? -22.859 11.081 19.960 1.00 85.88 332 GLU A O 1
ATOM 2462 N N . ARG A 1 333 ? -24.372 11.691 21.493 1.00 87.94 333 ARG A N 1
ATOM 2463 C CA . ARG A 1 333 ? -24.938 10.345 21.630 1.00 87.94 333 ARG A CA 1
ATOM 2464 C C . ARG A 1 333 ? -25.837 10.037 20.436 1.00 87.94 333 ARG A C 1
ATOM 2466 O O . ARG A 1 333 ? -26.851 10.721 20.262 1.00 87.94 333 ARG A O 1
ATOM 2473 N N . LEU A 1 334 ? -25.505 8.979 19.701 1.00 87.38 334 LEU A N 1
ATOM 2474 C CA . LEU A 1 334 ? -26.265 8.461 18.565 1.00 87.38 334 LEU A CA 1
ATOM 2475 C C . LEU A 1 334 ? -27.480 7.653 19.004 1.00 87.38 334 LEU A C 1
ATOM 2477 O O . LEU A 1 334 ? -28.587 7.871 18.519 1.00 87.38 334 LEU A O 1
ATOM 2481 N N . GLY A 1 335 ? -27.285 6.724 19.938 1.00 87.38 335 GLY A N 1
ATOM 2482 C CA . GLY A 1 335 ? -28.351 5.810 20.321 1.00 87.38 335 GLY A CA 1
ATOM 2483 C C . GLY A 1 335 ? -27.913 4.711 21.275 1.00 87.38 335 GLY A C 1
ATOM 2484 O O . GLY A 1 335 ? -26.801 4.721 21.808 1.00 87.38 335 GLY A O 1
ATOM 2485 N N . LEU A 1 336 ? -28.841 3.786 21.504 1.00 88.62 336 LEU A N 1
ATOM 2486 C CA . LEU A 1 336 ? -28.639 2.554 22.253 1.00 88.62 336 LEU A CA 1
ATOM 2487 C C . LEU A 1 336 ? -28.786 1.382 21.279 1.00 88.62 336 LEU A C 1
ATOM 2489 O O . LEU A 1 336 ? -29.831 1.247 20.644 1.00 88.62 336 LEU A O 1
ATOM 2493 N N . VAL A 1 337 ? -27.758 0.548 21.170 1.00 88.06 337 VAL A N 1
ATOM 2494 C CA . VAL A 1 337 ? -27.784 -0.692 20.389 1.00 88.06 337 VAL A CA 1
ATOM 2495 C C . VAL A 1 337 ? -28.012 -1.846 21.353 1.00 88.06 337 VAL A C 1
ATOM 2497 O O . VAL A 1 337 ? -27.294 -1.985 22.342 1.00 88.06 337 VAL A O 1
ATOM 2500 N N . VAL A 1 338 ? -29.029 -2.661 21.079 1.00 85.75 338 VAL A N 1
ATOM 2501 C CA . VAL A 1 338 ? -29.371 -3.830 21.893 1.00 85.75 338 VAL A CA 1
ATOM 2502 C C . VAL A 1 338 ? -29.321 -5.068 21.014 1.00 85.75 338 VAL A C 1
ATOM 2504 O O . VAL A 1 338 ? -30.079 -5.190 20.055 1.00 85.75 338 VAL A O 1
ATOM 2507 N N . THR A 1 339 ? -28.439 -6.000 21.356 1.00 82.62 339 THR A N 1
ATOM 2508 C CA . THR A 1 339 ? -28.351 -7.297 20.677 1.00 82.62 339 THR A CA 1
ATOM 2509 C C . THR A 1 339 ? -29.294 -8.283 21.345 1.00 82.62 339 THR A C 1
ATOM 2511 O O . THR A 1 339 ? -29.148 -8.581 22.531 1.00 82.62 339 THR A O 1
ATOM 2514 N N . VAL A 1 340 ? -30.260 -8.806 20.590 1.00 76.81 340 VAL A N 1
ATOM 2515 C CA . VAL A 1 340 ? -31.239 -9.772 21.098 1.00 76.81 340 VAL A CA 1
ATOM 2516 C C . VAL A 1 340 ? -30.956 -11.136 20.480 1.00 76.81 340 VAL A C 1
ATOM 2518 O O . VAL A 1 340 ? -31.099 -11.324 19.276 1.00 76.81 340 VAL A O 1
ATOM 2521 N N . TRP A 1 341 ? -30.576 -12.110 21.306 1.00 65.75 341 TRP A N 1
ATOM 2522 C CA . TRP A 1 341 ? -30.460 -13.500 20.871 1.00 65.75 341 TRP A CA 1
ATOM 2523 C C . TRP A 1 341 ? -31.851 -14.132 20.888 1.00 65.75 341 TRP A C 1
ATOM 2525 O O . TRP A 1 341 ? -32.484 -14.226 21.943 1.00 65.75 341 TRP A O 1
ATOM 2535 N N . GLY A 1 342 ? -32.342 -14.549 19.721 1.00 49.69 342 GLY A N 1
ATOM 2536 C CA . GLY A 1 342 ? -33.653 -15.177 19.568 1.00 49.69 342 GLY A CA 1
ATOM 2537 C C . GLY A 1 342 ? -33.750 -16.505 20.321 1.00 49.69 342 GLY A C 1
ATOM 2538 O O . GLY A 1 342 ? -33.536 -17.565 19.746 1.00 49.69 342 GLY A O 1
ATOM 2539 N N . ARG A 1 343 ? -34.071 -16.462 21.619 1.00 50.97 343 ARG A N 1
ATOM 2540 C CA . ARG A 1 343 ? -34.537 -17.634 22.380 1.00 50.97 343 ARG A CA 1
ATOM 2541 C C . ARG A 1 343 ? -35.894 -17.422 23.056 1.00 50.97 343 ARG A C 1
ATOM 2543 O O . ARG A 1 343 ? -36.580 -18.410 23.291 1.00 50.97 343 ARG A O 1
ATOM 2550 N N . ARG A 1 344 ? -36.330 -16.178 23.311 1.00 46.88 344 ARG A N 1
ATOM 2551 C CA . ARG A 1 344 ? -37.702 -15.812 23.734 1.00 46.88 344 ARG A CA 1
ATOM 2552 C C . ARG A 1 344 ? -38.052 -14.385 23.294 1.00 46.88 344 ARG A C 1
ATOM 2554 O O . ARG A 1 344 ? -37.159 -13.559 23.134 1.00 46.88 344 ARG A O 1
ATOM 2561 N N . ALA A 1 345 ? -39.347 -14.105 23.132 1.00 49.22 345 ALA A N 1
ATOM 2562 C CA . ALA A 1 345 ? -39.862 -12.769 22.836 1.00 49.22 345 ALA A CA 1
ATOM 2563 C C . ALA A 1 345 ? -39.502 -11.783 23.964 1.00 49.22 345 ALA A C 1
ATOM 2565 O O . ALA A 1 345 ? -39.908 -11.975 25.110 1.00 49.22 345 ALA A O 1
ATOM 2566 N N . ALA A 1 346 ? -38.748 -10.732 23.640 1.00 50.38 346 ALA A N 1
ATOM 2567 C CA . ALA A 1 346 ? -38.463 -9.629 24.551 1.00 50.38 346 ALA A CA 1
ATOM 2568 C C . ALA A 1 346 ? -39.444 -8.478 24.281 1.00 50.38 346 ALA A C 1
ATOM 2570 O O . ALA A 1 346 ? -39.559 -8.013 23.148 1.00 50.38 346 ALA A O 1
ATOM 2571 N N . LYS A 1 347 ? -40.150 -8.003 25.316 1.00 45.78 347 LYS A N 1
ATOM 2572 C CA . LYS A 1 347 ? -40.883 -6.731 25.248 1.00 45.78 347 LYS A CA 1
ATOM 2573 C C . LYS A 1 347 ? -39.893 -5.595 25.504 1.00 45.78 347 LYS A C 1
ATOM 2575 O O . LYS A 1 347 ? -39.421 -5.437 26.625 1.00 45.78 347 LYS A O 1
ATOM 2580 N N . LEU A 1 348 ? -39.587 -4.818 24.469 1.00 42.12 348 LEU A N 1
ATOM 2581 C CA . LEU A 1 348 ? -38.827 -3.572 24.572 1.00 42.12 348 LEU A CA 1
ATOM 2582 C C . LEU A 1 348 ? -39.814 -2.411 24.749 1.00 42.12 348 LEU A C 1
ATOM 2584 O O . LEU A 1 348 ? -40.656 -2.181 23.885 1.00 42.12 348 LEU A O 1
ATOM 2588 N N . ALA A 1 349 ? -39.721 -1.689 25.866 1.00 39.00 349 ALA A N 1
ATOM 2589 C CA . ALA A 1 349 ? -40.442 -0.436 26.073 1.00 39.00 349 ALA A CA 1
ATOM 2590 C C . ALA A 1 349 ? -39.476 0.728 25.812 1.00 39.00 349 ALA A C 1
ATOM 2592 O O . ALA A 1 349 ? -38.544 0.951 26.582 1.00 39.00 349 ALA A O 1
ATOM 2593 N N . ALA A 1 350 ? -39.671 1.443 24.704 1.00 35.72 350 ALA A N 1
ATOM 2594 C CA . ALA A 1 350 ? -38.902 2.639 24.379 1.00 35.72 350 ALA A CA 1
ATOM 2595 C C . ALA A 1 350 ? -39.582 3.873 24.989 1.00 35.72 350 ALA A C 1
ATOM 2597 O O . ALA A 1 350 ? -40.754 4.131 24.721 1.00 35.72 350 ALA A O 1
ATOM 2598 N N . VAL A 1 351 ? -38.845 4.645 25.789 1.00 32.41 351 VAL A N 1
ATOM 2599 C CA . VAL A 1 351 ? -39.295 5.937 26.324 1.00 32.41 351 VAL A CA 1
ATOM 2600 C C . VAL A 1 351 ? -38.459 7.029 25.665 1.00 32.41 351 VAL A C 1
ATOM 2602 O O . VAL A 1 351 ? -37.234 7.045 25.788 1.00 32.41 351 VAL A O 1
ATOM 2605 N N . ALA A 1 352 ? -39.110 7.922 24.921 1.00 29.95 352 ALA A N 1
ATOM 2606 C CA . ALA A 1 352 ? -38.446 9.023 24.238 1.00 29.95 352 ALA A CA 1
ATOM 2607 C C . ALA A 1 352 ? -38.041 10.111 25.247 1.00 29.95 352 ALA A C 1
ATOM 2609 O O . ALA A 1 352 ? -38.897 10.757 25.847 1.00 29.95 352 ALA A O 1
ATOM 2610 N N . ALA A 1 353 ? -36.738 10.344 25.413 1.00 32.44 353 ALA A N 1
ATOM 2611 C CA . ALA A 1 353 ? -36.236 11.517 26.120 1.00 32.44 353 ALA A CA 1
ATOM 2612 C C . ALA A 1 353 ? -36.106 12.685 25.128 1.00 32.44 353 ALA A C 1
ATOM 2614 O O . ALA A 1 353 ? -35.277 12.656 24.216 1.00 32.44 353 ALA A O 1
ATOM 2615 N N . SER A 1 354 ? -36.943 13.711 25.291 1.00 33.19 354 SER A N 1
ATOM 2616 C CA . SER A 1 354 ? -36.922 14.931 24.480 1.00 33.19 354 SER A CA 1
ATOM 2617 C C . SER A 1 354 ? -35.598 15.689 24.651 1.00 33.19 354 SER A C 1
ATOM 2619 O O . SER A 1 354 ? -35.267 16.103 25.764 1.00 33.19 354 SER A O 1
ATOM 2621 N N . ARG A 1 355 ? -34.853 15.923 23.562 1.00 35.62 355 ARG A N 1
ATOM 2622 C CA . ARG A 1 355 ? -33.681 16.817 23.563 1.00 35.62 355 ARG A CA 1
ATOM 2623 C C . ARG A 1 355 ? -34.085 18.261 23.263 1.00 35.62 355 ARG A C 1
ATOM 2625 O O . ARG A 1 355 ? -34.777 18.530 22.283 1.00 35.62 355 ARG A O 1
ATOM 2632 N N . ARG A 1 356 ? -33.575 19.191 24.077 1.00 27.69 356 ARG A N 1
ATOM 2633 C CA . ARG A 1 356 ? -33.470 20.620 23.749 1.00 27.69 356 ARG A CA 1
ATOM 2634 C C . ARG A 1 356 ? -32.470 20.805 22.604 1.00 27.69 356 ARG A C 1
ATOM 2636 O O . ARG A 1 356 ? -31.379 20.243 22.645 1.00 27.69 356 ARG A O 1
ATOM 2643 N N . ARG A 1 357 ? -32.849 21.607 21.606 1.00 28.58 357 ARG A N 1
ATOM 2644 C CA . ARG A 1 357 ? -31.955 22.128 20.562 1.00 28.58 357 ARG A CA 1
ATOM 2645 C C . ARG A 1 357 ? -31.083 23.240 21.146 1.00 28.58 357 ARG A C 1
ATOM 2647 O O . ARG A 1 357 ? -31.612 24.144 21.787 1.00 28.58 357 ARG A O 1
ATOM 2654 N N . THR A 1 358 ? -29.791 23.217 20.846 1.00 25.25 358 THR A N 1
ATOM 2655 C CA . THR A 1 358 ? -28.918 24.394 20.896 1.00 25.25 358 THR A CA 1
ATOM 2656 C C . THR A 1 358 ? -28.462 24.718 19.477 1.00 25.25 358 THR A C 1
ATOM 2658 O O . THR A 1 358 ? -28.150 23.839 18.678 1.00 25.25 358 THR A O 1
ATOM 2661 N N . THR A 1 359 ? -28.539 25.998 19.140 1.00 25.02 359 THR A N 1
ATOM 2662 C CA . THR A 1 359 ? -28.274 26.579 17.822 1.00 25.02 359 THR A CA 1
ATOM 2663 C C . THR A 1 359 ? -26.773 26.681 17.554 1.00 25.02 359 THR A C 1
ATOM 2665 O O . THR A 1 359 ? -26.044 27.233 18.377 1.00 25.02 359 THR A O 1
ATOM 2668 N N . ALA A 1 360 ? -26.325 26.192 16.396 1.00 24.39 360 ALA A N 1
ATOM 2669 C CA . ALA A 1 360 ? -24.972 26.387 15.880 1.00 24.39 360 ALA A CA 1
ATOM 2670 C C . ALA A 1 360 ? -24.870 27.738 15.149 1.00 24.39 360 ALA A C 1
ATOM 2672 O O . ALA A 1 360 ? -25.725 28.063 14.328 1.00 24.39 360 ALA A O 1
ATOM 2673 N N . GLY A 1 361 ? -23.831 28.518 15.453 1.00 24.86 361 GLY A N 1
ATOM 2674 C CA . GLY A 1 361 ? -23.407 29.674 14.658 1.00 24.86 361 GLY A CA 1
ATOM 2675 C C . GLY A 1 361 ? -22.137 29.329 13.869 1.00 24.86 361 GLY A C 1
ATOM 2676 O O . GLY A 1 361 ? -21.343 28.521 14.356 1.00 24.86 361 GLY A O 1
ATOM 2677 N N . PRO A 1 362 ? -21.916 29.906 12.674 1.00 24.11 362 PRO A N 1
ATOM 2678 C CA . PRO A 1 362 ? -20.774 29.559 11.840 1.00 24.11 362 PRO A CA 1
ATOM 2679 C C . PRO A 1 362 ? -19.509 30.296 12.302 1.00 24.11 362 PRO A C 1
ATOM 2681 O O . PRO A 1 362 ? -19.556 31.471 12.675 1.00 24.11 362 PRO A O 1
ATOM 2684 N N . ARG A 1 363 ? -18.353 29.630 12.220 1.00 21.56 363 ARG A N 1
ATOM 2685 C CA . ARG A 1 363 ? -17.032 30.277 12.193 1.00 21.56 363 ARG A CA 1
ATOM 2686 C C . ARG A 1 363 ? -16.178 29.654 11.085 1.00 21.56 363 ARG A C 1
ATOM 2688 O O . ARG A 1 363 ? -16.236 28.441 10.901 1.00 21.56 363 ARG A O 1
ATOM 2695 N N . PRO A 1 364 ? -15.406 30.461 10.340 1.00 21.86 364 PRO A N 1
ATOM 2696 C CA . PRO A 1 364 ? -14.681 29.994 9.169 1.00 21.86 364 PRO A CA 1
ATOM 2697 C C . PRO A 1 364 ? -13.420 29.226 9.578 1.00 21.86 364 PRO A C 1
ATOM 2699 O O . PRO A 1 364 ? -12.632 29.703 10.395 1.00 21.86 364 PRO A O 1
ATOM 2702 N N . VAL A 1 365 ? -13.202 28.065 8.962 1.00 22.66 365 VAL A N 1
ATOM 2703 C CA . VAL A 1 365 ? -11.925 27.345 9.003 1.00 22.66 365 VAL A CA 1
ATOM 2704 C C . VAL A 1 365 ? -11.247 27.541 7.652 1.00 22.66 365 VAL A C 1
ATOM 2706 O O . VAL A 1 365 ? -11.758 27.127 6.614 1.00 22.66 365 VAL A O 1
ATOM 2709 N N . ALA A 1 366 ? -10.109 28.232 7.665 1.00 21.31 366 ALA A N 1
ATOM 2710 C CA . ALA A 1 366 ? -9.267 28.417 6.492 1.00 21.31 366 ALA A CA 1
ATOM 2711 C C . ALA A 1 366 ? -8.465 27.132 6.197 1.00 21.31 366 ALA A C 1
ATOM 2713 O O . ALA A 1 366 ? -7.949 26.515 7.134 1.00 21.31 366 ALA A O 1
ATOM 2714 N N . PRO A 1 367 ? -8.285 26.748 4.921 1.00 21.44 367 PRO A N 1
ATOM 2715 C CA . PRO A 1 367 ? -7.432 25.627 4.555 1.00 21.44 367 PRO A CA 1
ATOM 2716 C C . PRO A 1 367 ? -5.963 26.031 4.732 1.00 21.44 367 PRO A C 1
ATOM 2718 O O . PRO A 1 367 ? -5.496 26.991 4.117 1.00 21.44 367 PRO A O 1
ATOM 2721 N N . LYS A 1 368 ? -5.206 25.300 5.556 1.00 23.00 368 LYS A N 1
ATOM 2722 C CA . LYS A 1 368 ? -3.745 25.448 5.613 1.00 23.00 368 LYS A CA 1
ATOM 2723 C C . LYS A 1 368 ? -3.075 24.322 4.831 1.00 23.00 368 LYS A C 1
ATOM 2725 O O . LYS A 1 368 ? -3.083 23.167 5.239 1.00 23.00 368 LYS A O 1
ATOM 2730 N N . ARG A 1 369 ? -2.500 24.715 3.689 1.00 27.30 369 ARG A N 1
ATOM 2731 C CA . ARG A 1 369 ? -1.510 23.966 2.904 1.00 27.30 369 ARG A CA 1
ATOM 2732 C C . ARG A 1 369 ? -0.268 23.679 3.756 1.00 27.30 369 ARG A C 1
ATOM 2734 O O . ARG A 1 369 ? 0.165 24.546 4.511 1.00 27.30 369 ARG A O 1
ATOM 2741 N N . GLY A 1 370 ? 0.343 22.512 3.555 1.00 21.62 370 GLY A N 1
ATOM 2742 C CA . GLY A 1 370 ? 1.624 22.142 4.158 1.00 21.62 370 GLY A CA 1
ATOM 2743 C C . GLY A 1 370 ? 2.295 20.983 3.419 1.00 21.62 370 GLY A C 1
ATOM 2744 O O . GLY A 1 370 ? 1.979 19.828 3.662 1.00 21.62 370 GLY A O 1
ATOM 2745 N N . CYS A 1 371 ? 3.189 21.345 2.498 1.00 23.17 371 CYS A N 1
ATOM 2746 C CA . CYS A 1 371 ? 4.125 20.535 1.696 1.00 23.17 371 CYS A CA 1
ATOM 2747 C C . CYS A 1 371 ? 5.175 19.826 2.607 1.00 23.17 371 CYS A C 1
ATOM 2749 O O . CYS A 1 371 ? 5.346 20.260 3.740 1.00 23.17 371 CYS A O 1
ATOM 2751 N N . VAL A 1 372 ? 5.963 18.789 2.277 1.00 24.77 372 VAL A N 1
ATOM 2752 C CA . VAL A 1 372 ? 6.461 18.157 1.036 1.00 24.77 372 VAL A CA 1
ATOM 2753 C C . VAL A 1 372 ? 6.776 16.675 1.357 1.00 24.77 372 VAL A C 1
ATOM 2755 O O . VAL A 1 372 ? 7.523 16.429 2.307 1.00 24.77 372 VAL A O 1
ATOM 2758 N N . PRO A 1 373 ? 6.349 15.679 0.562 1.00 26.73 373 PRO A N 1
ATOM 2759 C CA . PRO A 1 373 ? 7.065 14.411 0.423 1.00 26.73 373 PRO A CA 1
ATOM 2760 C C . PRO A 1 373 ? 7.900 14.421 -0.869 1.00 26.73 373 PRO A C 1
ATOM 2762 O O . PRO A 1 373 ? 7.550 15.115 -1.823 1.00 26.73 373 PRO A O 1
ATOM 2765 N N . ARG A 1 374 ? 9.013 13.668 -0.885 1.00 36.06 374 ARG A N 1
ATOM 2766 C CA . ARG A 1 374 ? 9.907 13.421 -2.044 1.00 36.06 374 ARG A CA 1
ATOM 2767 C C . ARG A 1 374 ? 9.159 13.533 -3.383 1.00 36.06 374 ARG A C 1
ATOM 2769 O O . ARG A 1 374 ? 8.253 12.736 -3.592 1.00 36.06 374 ARG A O 1
ATOM 2776 N N . GLU A 1 375 ? 9.533 14.526 -4.208 1.00 31.55 375 GLU A N 1
ATOM 2777 C CA . GLU A 1 375 ? 8.852 14.990 -5.439 1.00 31.55 375 GLU A CA 1
ATOM 2778 C C . GLU A 1 375 ? 7.645 14.130 -5.859 1.00 31.55 375 GLU A C 1
ATOM 2780 O O . GLU A 1 375 ? 7.780 13.166 -6.618 1.00 31.55 375 GLU A O 1
ATOM 2785 N N . ALA A 1 376 ? 6.449 14.486 -5.374 1.00 40.19 376 ALA A N 1
ATOM 2786 C CA . ALA A 1 376 ? 5.216 13.924 -5.913 1.00 40.19 376 ALA A CA 1
ATOM 2787 C C . ALA A 1 376 ? 5.181 14.188 -7.434 1.00 40.19 376 ALA A C 1
ATOM 2789 O O . ALA A 1 376 ? 5.507 15.302 -7.858 1.00 40.19 376 ALA A O 1
ATOM 2790 N N . PRO A 1 377 ? 4.827 13.200 -8.275 1.00 49.84 377 PRO A N 1
ATOM 2791 C CA . PRO A 1 377 ? 4.786 13.391 -9.715 1.00 49.84 377 PRO A CA 1
ATOM 2792 C C . PRO A 1 377 ? 3.730 14.444 -10.053 1.00 49.84 377 PRO A C 1
ATOM 2794 O O . PRO A 1 377 ? 2.528 14.200 -9.993 1.00 49.84 377 PRO A O 1
ATOM 2797 N N . VAL A 1 378 ? 4.207 15.634 -10.395 1.00 57.34 378 VAL A N 1
ATOM 2798 C CA . VAL A 1 378 ? 3.411 16.691 -11.005 1.00 57.34 378 VAL A CA 1
ATOM 2799 C C . VAL A 1 378 ? 3.061 16.234 -12.421 1.00 57.34 378 VAL A C 1
ATOM 2801 O O . VAL A 1 378 ? 3.956 15.914 -13.210 1.00 57.34 378 VAL A O 1
ATOM 2804 N N . VAL A 1 379 ? 1.768 16.158 -12.742 1.00 68.56 379 VAL A N 1
ATOM 2805 C CA . VAL A 1 379 ? 1.314 15.815 -14.094 1.00 68.56 379 VAL A CA 1
ATOM 2806 C C . VAL A 1 379 ? 1.411 17.077 -14.946 1.00 68.56 379 VAL A C 1
ATOM 2808 O O . VAL A 1 379 ? 0.543 17.945 -14.923 1.00 68.56 379 VAL A O 1
ATOM 2811 N N . GLY A 1 380 ? 2.521 17.189 -15.664 1.00 79.62 380 GLY A N 1
ATOM 2812 C CA . GLY A 1 380 ? 2.832 18.297 -16.554 1.00 79.62 380 GLY A CA 1
ATOM 2813 C C . GLY A 1 380 ? 4.125 18.021 -17.310 1.00 79.62 380 GLY A C 1
ATOM 2814 O O . GLY A 1 380 ? 4.930 17.183 -16.897 1.00 79.62 380 GLY A O 1
ATOM 2815 N N . TRP A 1 381 ? 4.303 18.713 -18.430 1.00 87.62 381 TRP A N 1
ATOM 2816 C CA . TRP A 1 381 ? 5.504 18.602 -19.246 1.00 87.62 381 TRP A CA 1
ATOM 2817 C C . TRP A 1 381 ? 6.624 19.469 -18.685 1.00 87.62 381 TRP A C 1
ATOM 2819 O O . TRP A 1 381 ? 6.438 20.663 -18.460 1.00 87.62 381 TRP A O 1
ATOM 2829 N N . ARG A 1 382 ? 7.805 18.879 -18.490 1.00 89.56 382 ARG A N 1
ATOM 2830 C CA . ARG A 1 382 ? 9.015 19.617 -18.110 1.00 89.56 382 ARG A CA 1
ATOM 2831 C C . ARG A 1 382 ? 10.246 19.022 -18.776 1.00 89.56 382 ARG A C 1
ATOM 2833 O O . ARG A 1 382 ? 10.478 17.820 -18.656 1.00 89.56 382 ARG A O 1
ATOM 2840 N N . TYR A 1 383 ? 11.064 19.867 -19.395 1.00 91.62 383 TYR A N 1
ATOM 2841 C CA . TYR A 1 383 ? 12.421 19.498 -19.778 1.00 91.62 383 TYR A CA 1
ATOM 2842 C C . TYR A 1 383 ? 13.345 19.695 -18.578 1.00 91.62 383 TYR A C 1
ATOM 2844 O O . TYR A 1 383 ? 13.414 20.786 -18.010 1.00 91.62 383 TYR A O 1
ATOM 2852 N N . ALA A 1 384 ? 14.015 18.633 -18.149 1.00 92.19 384 ALA A N 1
ATOM 2853 C CA . ALA A 1 384 ? 14.930 18.672 -17.016 1.00 92.19 384 ALA A CA 1
ATOM 2854 C C . ALA A 1 384 ? 15.958 17.547 -17.123 1.00 92.19 384 ALA A C 1
ATOM 2856 O O . ALA A 1 384 ? 15.809 16.623 -17.924 1.00 92.19 384 ALA A O 1
ATOM 2857 N N . THR A 1 385 ? 16.981 17.617 -16.277 1.00 93.69 385 THR A N 1
ATOM 2858 C CA . THR A 1 385 ? 17.814 16.457 -15.965 1.00 93.69 385 THR A CA 1
ATOM 2859 C C . THR A 1 385 ? 17.094 15.608 -14.928 1.00 93.69 385 THR A C 1
ATOM 2861 O O . THR A 1 385 ? 16.694 16.100 -13.874 1.00 93.69 385 THR A O 1
ATOM 2864 N N . TRP A 1 386 ? 16.910 14.337 -15.254 1.00 94.12 386 TRP A N 1
ATOM 2865 C CA . TRP A 1 386 ? 16.226 13.346 -14.442 1.00 94.12 386 TRP A CA 1
ATOM 2866 C C . TRP A 1 386 ? 17.215 12.300 -13.953 1.00 94.12 386 TRP A C 1
ATOM 2868 O O . TRP A 1 386 ? 18.229 12.050 -14.600 1.00 94.12 386 TRP A O 1
ATOM 2878 N N . SER A 1 387 ? 16.875 11.670 -12.834 1.00 93.56 387 SER A N 1
ATOM 2879 C CA . SER A 1 387 ? 17.575 10.513 -12.289 1.00 93.56 387 SER A CA 1
ATOM 2880 C C . SER A 1 387 ? 16.602 9.334 -12.255 1.00 93.56 387 SER A C 1
ATOM 2882 O O . SER A 1 387 ? 15.471 9.484 -11.779 1.00 93.56 387 SER A O 1
ATOM 2884 N N . ALA A 1 388 ? 17.007 8.194 -12.813 1.00 92.25 388 ALA A N 1
ATOM 2885 C CA . ALA A 1 388 ? 16.221 6.963 -12.838 1.00 92.25 388 ALA A CA 1
ATOM 2886 C C . ALA A 1 388 ? 16.988 5.830 -12.148 1.00 92.25 388 ALA A C 1
ATOM 2888 O O . ALA A 1 388 ? 18.089 5.462 -12.566 1.00 92.25 388 ALA A O 1
ATOM 2889 N N . ASP A 1 389 ? 16.381 5.287 -11.094 1.00 90.88 389 ASP A N 1
ATOM 2890 C CA . ASP A 1 389 ? 16.902 4.180 -10.298 1.00 90.88 389 ASP A CA 1
ATOM 2891 C C . ASP A 1 389 ? 16.382 2.843 -10.832 1.00 90.88 389 ASP A C 1
ATOM 2893 O O . ASP A 1 389 ? 15.176 2.609 -10.860 1.00 90.88 389 ASP A O 1
ATOM 2897 N N . HIS A 1 390 ? 17.295 1.931 -11.165 1.00 90.12 390 HIS A N 1
ATOM 2898 C CA . HIS A 1 390 ? 16.972 0.599 -11.672 1.00 90.12 390 HIS A CA 1
ATOM 2899 C C . HIS A 1 390 ? 17.374 -0.465 -10.635 1.00 90.12 390 HIS A C 1
ATOM 2901 O O . HIS A 1 390 ? 18.563 -0.794 -10.517 1.00 90.12 390 HIS A O 1
ATOM 2907 N N . PRO A 1 391 ? 16.427 -0.975 -9.824 1.00 84.00 391 PRO A N 1
ATOM 2908 C CA . PRO A 1 391 ? 16.728 -1.888 -8.726 1.00 84.00 391 PRO A CA 1
ATOM 2909 C C . PRO A 1 391 ? 17.173 -3.264 -9.233 1.00 84.00 391 PRO A C 1
ATOM 2911 O O . PRO A 1 391 ? 16.564 -3.847 -10.129 1.00 84.00 391 PRO A O 1
ATOM 2914 N N . LEU A 1 392 ? 18.216 -3.816 -8.616 1.00 83.75 392 LEU A N 1
ATOM 2915 C CA . LEU A 1 392 ? 18.842 -5.072 -9.022 1.00 83.75 392 LEU A CA 1
ATOM 2916 C C . LEU A 1 392 ? 18.373 -6.252 -8.148 1.00 83.75 392 LEU A C 1
ATOM 2918 O O . LEU A 1 392 ? 18.263 -6.113 -6.926 1.00 83.75 392 LEU A O 1
ATOM 2922 N N . PRO A 1 393 ? 18.143 -7.441 -8.732 1.00 77.56 393 PRO A N 1
ATOM 2923 C CA . PRO A 1 393 ? 17.998 -8.695 -7.994 1.00 77.56 393 PRO A CA 1
ATOM 2924 C C . PRO A 1 393 ? 19.224 -9.048 -7.145 1.00 77.56 393 PRO A C 1
ATOM 2926 O O . PRO A 1 393 ? 20.351 -8.657 -7.452 1.00 77.56 393 PRO A O 1
ATOM 2929 N N . ILE A 1 394 ? 19.014 -9.857 -6.104 1.00 72.50 394 ILE A N 1
ATOM 2930 C CA . ILE A 1 394 ? 20.116 -10.455 -5.340 1.00 72.50 394 ILE A CA 1
ATOM 2931 C C . ILE A 1 394 ? 20.837 -11.481 -6.218 1.00 72.50 394 ILE A C 1
ATOM 2933 O O . ILE A 1 394 ? 20.216 -12.387 -6.770 1.00 72.50 394 ILE A O 1
ATOM 2937 N N . GLY A 1 395 ? 22.163 -11.382 -6.317 1.00 71.06 395 GLY A N 1
ATOM 2938 C CA . GLY A 1 395 ? 22.964 -12.369 -7.033 1.00 71.06 395 GLY A CA 1
ATOM 2939 C C . GLY A 1 395 ? 24.279 -11.813 -7.558 1.00 71.06 395 GLY A C 1
ATOM 2940 O O . GLY A 1 395 ? 24.733 -10.746 -7.161 1.00 71.06 395 GLY A O 1
ATOM 2941 N N . ARG A 1 396 ? 24.913 -12.568 -8.462 1.00 71.31 396 ARG A N 1
ATOM 2942 C CA . ARG A 1 396 ? 26.055 -12.066 -9.238 1.00 71.31 396 ARG A CA 1
ATOM 2943 C C . ARG A 1 396 ? 25.460 -11.246 -10.359 1.00 71.31 396 ARG A C 1
ATOM 2945 O O . ARG A 1 396 ? 24.670 -11.777 -11.139 1.00 71.31 396 ARG A O 1
ATOM 2952 N N . VAL A 1 397 ? 25.836 -9.980 -10.381 1.00 80.00 397 VAL A N 1
ATOM 2953 C CA . VAL A 1 397 ? 25.330 -9.010 -11.334 1.00 80.00 397 VAL A CA 1
ATOM 2954 C C . VAL A 1 397 ? 26.505 -8.432 -12.098 1.00 80.00 397 VAL A C 1
ATOM 2956 O O . VAL A 1 397 ? 27.454 -7.928 -11.501 1.00 80.00 397 VAL A O 1
ATOM 2959 N N . GLU A 1 398 ? 26.435 -8.513 -13.416 1.00 90.25 398 GLU A N 1
ATOM 2960 C CA . GLU A 1 398 ? 27.251 -7.712 -14.318 1.00 90.25 398 GLU A CA 1
ATOM 2961 C C . GLU A 1 398 ? 26.549 -6.365 -14.472 1.00 90.25 398 GLU A C 1
ATOM 2963 O O . GLU A 1 398 ? 25.354 -6.332 -14.759 1.00 90.25 398 GLU A O 1
ATOM 2968 N N . ARG A 1 399 ? 27.255 -5.260 -14.217 1.00 94.19 399 ARG A N 1
ATOM 2969 C CA . ARG A 1 399 ? 26.688 -3.904 -14.214 1.00 94.19 399 ARG A CA 1
ATOM 2970 C C . ARG A 1 399 ? 27.547 -2.958 -15.027 1.00 94.19 399 ARG A C 1
ATOM 2972 O O . ARG A 1 399 ? 28.771 -3.083 -15.006 1.00 94.19 399 ARG A O 1
ATOM 2979 N N . ALA A 1 400 ? 26.907 -1.965 -15.629 1.00 94.75 400 ALA A N 1
ATOM 2980 C CA . ALA A 1 400 ? 27.596 -0.814 -16.184 1.00 94.75 400 ALA A CA 1
ATOM 2981 C C . ALA A 1 400 ? 28.334 -0.043 -15.061 1.00 94.75 400 ALA A C 1
ATOM 2983 O O . ALA A 1 400 ? 27.734 0.215 -14.004 1.00 94.75 400 ALA A O 1
ATOM 2984 N N . PRO A 1 401 ? 29.629 0.281 -15.221 1.00 96.00 401 PRO A N 1
ATOM 2985 C CA . PRO A 1 401 ? 30.374 1.108 -14.277 1.00 96.00 401 PRO A CA 1
ATOM 2986 C C . PRO A 1 401 ? 29.888 2.565 -14.252 1.00 96.00 401 PRO A C 1
ATOM 2988 O O . PRO A 1 401 ? 29.282 3.074 -15.192 1.00 96.00 401 PRO A O 1
ATOM 2991 N N . VAL A 1 402 ? 30.174 3.252 -13.143 1.00 97.50 402 VAL A N 1
ATOM 2992 C CA . VAL A 1 402 ? 29.904 4.692 -12.999 1.00 97.50 402 VAL A CA 1
ATOM 2993 C C . VAL A 1 402 ? 30.709 5.473 -14.041 1.00 97.50 402 VAL A C 1
ATOM 2995 O O . VAL A 1 402 ? 31.910 5.253 -14.184 1.00 97.50 402 VAL A O 1
ATOM 2998 N N . GLY A 1 403 ? 30.048 6.403 -14.731 1.00 95.81 403 GLY A N 1
ATOM 2999 C CA . GLY A 1 403 ? 30.614 7.219 -15.807 1.00 95.81 403 GLY A CA 1
ATOM 3000 C C . GLY A 1 403 ? 30.248 6.755 -17.220 1.00 95.81 403 GLY A C 1
ATOM 3001 O O . GLY A 1 403 ? 30.368 7.550 -18.154 1.00 95.81 403 GLY A O 1
ATOM 3002 N N . ASP A 1 404 ? 29.749 5.527 -17.387 1.00 97.56 404 ASP A N 1
ATOM 3003 C CA . ASP A 1 404 ? 29.364 5.006 -18.701 1.00 97.56 404 ASP A CA 1
ATOM 3004 C C . ASP A 1 404 ? 28.194 5.780 -19.309 1.00 97.56 404 ASP A C 1
ATOM 3006 O O . ASP A 1 404 ? 27.236 6.140 -18.620 1.00 97.56 404 ASP A O 1
ATOM 3010 N N . ARG A 1 405 ? 28.268 6.009 -20.624 1.00 97.62 405 ARG A N 1
ATOM 3011 C CA . ARG A 1 405 ? 27.187 6.594 -21.424 1.00 97.62 405 ARG A CA 1
ATOM 3012 C C . ARG A 1 405 ? 26.270 5.490 -21.927 1.00 97.62 405 ARG A C 1
ATOM 3014 O O . ARG A 1 405 ? 26.741 4.531 -22.530 1.00 97.62 405 ARG A O 1
ATOM 3021 N N . VAL A 1 406 ? 24.973 5.654 -21.699 1.00 97.44 406 VAL A N 1
ATOM 3022 C CA . VAL A 1 406 ? 23.946 4.665 -22.044 1.00 97.44 406 VAL A CA 1
ATOM 3023 C C . VAL A 1 406 ? 22.750 5.356 -22.680 1.00 97.44 406 VAL A C 1
ATOM 3025 O O . VAL A 1 406 ? 22.417 6.485 -22.320 1.00 97.44 406 VAL A O 1
ATOM 3028 N N . ASN A 1 407 ? 22.091 4.671 -23.605 1.00 97.25 407 ASN A N 1
ATOM 3029 C CA . ASN A 1 407 ? 20.797 5.070 -24.135 1.00 97.25 407 ASN A CA 1
ATOM 3030 C C . ASN A 1 407 ? 19.678 4.288 -23.442 1.00 97.25 407 ASN A C 1
ATOM 3032 O O . ASN A 1 407 ? 19.865 3.159 -22.981 1.00 97.25 407 ASN A O 1
ATOM 3036 N N . ALA A 1 408 ? 18.476 4.850 -23.426 1.00 95.94 408 ALA A N 1
ATOM 3037 C CA . ALA A 1 408 ? 17.276 4.144 -23.035 1.00 95.94 408 ALA A CA 1
ATOM 3038 C C . ALA A 1 408 ? 17.112 2.881 -23.894 1.00 95.94 408 ALA A C 1
ATOM 3040 O O . ALA A 1 408 ? 17.115 2.929 -25.126 1.00 95.94 408 ALA A O 1
ATOM 3041 N N . GLY A 1 409 ? 16.963 1.738 -23.236 1.00 93.88 409 GLY A N 1
ATOM 3042 C CA . GLY A 1 409 ? 16.925 0.421 -23.857 1.00 93.88 409 GLY A CA 1
ATOM 3043 C C . GLY A 1 409 ? 18.256 -0.329 -23.805 1.00 93.88 409 GLY A C 1
ATOM 3044 O O . GLY A 1 409 ? 18.225 -1.553 -23.936 1.00 93.88 409 GLY A O 1
ATOM 3045 N N . ASP A 1 410 ? 19.393 0.320 -23.549 1.00 96.81 410 ASP A N 1
ATOM 3046 C CA . ASP A 1 410 ? 20.679 -0.373 -23.393 1.00 96.81 410 ASP A CA 1
ATOM 3047 C C . ASP A 1 410 ? 20.686 -1.223 -22.119 1.00 96.81 410 ASP A C 1
ATOM 3049 O O . ASP A 1 410 ? 20.093 -0.851 -21.106 1.00 96.81 410 ASP A O 1
ATOM 3053 N N . VAL A 1 411 ? 21.337 -2.391 -22.166 1.00 95.75 411 VAL A N 1
ATOM 3054 C CA . VAL A 1 411 ? 21.469 -3.269 -20.994 1.00 95.75 411 VAL A CA 1
ATOM 3055 C C . VAL A 1 411 ? 22.475 -2.651 -20.030 1.00 95.75 411 VAL A C 1
ATOM 3057 O O . VAL A 1 411 ? 23.652 -2.543 -20.354 1.00 95.75 411 VAL A O 1
ATOM 3060 N N . ILE A 1 412 ? 22.012 -2.287 -18.836 1.00 95.62 412 ILE A N 1
ATOM 3061 C CA . ILE A 1 412 ? 22.841 -1.676 -17.785 1.00 95.62 412 ILE A CA 1
ATOM 3062 C C . ILE A 1 412 ? 23.161 -2.644 -16.651 1.00 95.62 412 ILE A C 1
ATOM 3064 O O . ILE A 1 412 ? 24.103 -2.420 -15.892 1.00 95.62 412 ILE A O 1
ATOM 3068 N N . ALA A 1 413 ? 22.393 -3.727 -16.533 1.00 93.69 413 ALA A N 1
ATOM 3069 C CA . ALA A 1 413 ? 22.728 -4.831 -15.656 1.00 93.69 413 ALA A CA 1
ATOM 3070 C C . ALA A 1 413 ? 22.177 -6.156 -16.185 1.00 93.69 413 ALA A C 1
ATOM 3072 O O . ALA A 1 413 ? 21.106 -6.206 -16.793 1.00 93.69 413 ALA A O 1
ATOM 3073 N N . ALA A 1 414 ? 22.895 -7.239 -15.919 1.00 91.69 414 ALA A N 1
ATOM 3074 C CA . ALA A 1 41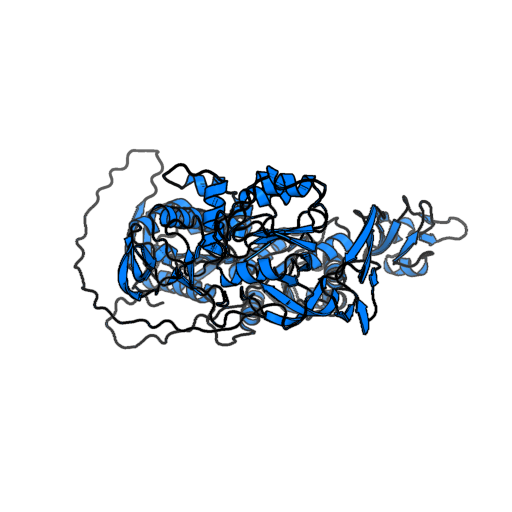4 ? 22.465 -8.594 -16.220 1.00 91.69 414 ALA A CA 1
ATOM 3075 C C . ALA A 1 414 ? 22.919 -9.550 -15.120 1.00 91.69 414 ALA A C 1
ATOM 3077 O O . ALA A 1 414 ? 23.956 -9.356 -14.483 1.00 91.69 414 ALA A O 1
ATOM 3078 N N . GLY A 1 415 ? 22.157 -10.613 -14.901 1.00 87.88 415 GLY A N 1
ATOM 3079 C CA . GLY A 1 415 ? 22.510 -11.608 -13.903 1.00 87.88 415 GLY A CA 1
ATOM 3080 C C . GLY A 1 415 ? 21.791 -12.926 -14.105 1.00 87.88 415 GLY A C 1
ATOM 3081 O O . GLY A 1 415 ? 21.014 -13.114 -15.043 1.00 87.88 415 GLY A O 1
ATOM 3082 N N . LEU A 1 416 ? 22.080 -13.863 -13.208 1.00 82.62 416 LEU A N 1
ATOM 3083 C CA . LEU A 1 416 ? 21.448 -15.175 -13.203 1.00 82.62 416 LEU A CA 1
ATOM 3084 C C . LEU A 1 416 ? 20.124 -15.127 -12.448 1.00 82.62 416 LEU A C 1
ATOM 3086 O O . LEU A 1 416 ? 20.041 -14.575 -11.349 1.00 82.62 416 LEU A O 1
ATOM 3090 N N . MET A 1 417 ? 19.107 -15.749 -13.032 1.00 78.31 417 MET A N 1
ATOM 3091 C CA . MET A 1 417 ? 17.861 -16.062 -12.355 1.00 78.31 417 MET A CA 1
ATOM 3092 C C . MET A 1 417 ? 18.022 -17.417 -11.671 1.00 78.31 417 MET A C 1
ATOM 3094 O O . MET A 1 417 ? 18.345 -18.421 -12.311 1.00 78.31 417 MET A O 1
ATOM 3098 N N . LEU A 1 418 ? 17.847 -17.417 -10.355 1.00 77.50 418 LEU A N 1
ATOM 3099 C CA . LEU A 1 418 ? 18.013 -18.583 -9.503 1.00 77.50 418 LEU A CA 1
ATOM 3100 C C . LEU A 1 418 ? 16.637 -19.077 -9.063 1.00 77.50 418 LEU A C 1
ATOM 3102 O O . LEU A 1 418 ? 15.804 -18.270 -8.660 1.00 77.50 418 LEU A O 1
ATOM 3106 N N . ALA A 1 419 ? 16.409 -20.386 -9.137 1.00 77.12 419 ALA A N 1
ATOM 3107 C CA . ALA A 1 419 ? 15.213 -21.000 -8.568 1.00 77.12 419 ALA A CA 1
ATOM 3108 C C . ALA A 1 419 ? 15.404 -21.332 -7.085 1.00 77.12 419 ALA A C 1
ATOM 3110 O O . ALA A 1 419 ? 16.504 -21.194 -6.538 1.00 77.12 419 ALA A O 1
ATOM 3111 N N . THR A 1 420 ? 14.327 -21.813 -6.458 1.00 73.88 420 THR A N 1
ATOM 3112 C CA . THR A 1 420 ? 14.332 -22.326 -5.086 1.00 73.88 420 THR A CA 1
ATOM 3113 C C . THR A 1 420 ? 15.507 -23.278 -4.875 1.00 73.88 420 THR A C 1
ATOM 3115 O O . THR A 1 420 ? 15.636 -24.278 -5.590 1.00 73.88 420 THR A O 1
ATOM 3118 N N . PRO A 1 421 ? 16.408 -22.973 -3.932 1.00 78.12 421 PRO A N 1
ATOM 3119 C CA . PRO A 1 421 ? 17.625 -23.737 -3.777 1.00 78.12 421 PRO A CA 1
ATOM 3120 C C . PRO A 1 421 ? 17.422 -24.988 -2.933 1.00 78.12 421 PRO A C 1
ATOM 3122 O O . PRO A 1 421 ? 16.643 -25.037 -1.982 1.00 78.12 421 PRO A O 1
ATOM 3125 N N . THR A 1 422 ? 18.231 -25.993 -3.237 1.00 81.06 422 THR A N 1
ATOM 3126 C CA . THR A 1 422 ? 18.270 -27.253 -2.507 1.00 81.06 422 THR A CA 1
ATOM 3127 C C . THR A 1 422 ? 19.189 -27.123 -1.294 1.00 81.06 422 THR A C 1
ATOM 3129 O O . THR A 1 422 ? 20.356 -26.740 -1.423 1.00 81.06 422 THR A O 1
ATOM 3132 N N . ARG A 1 423 ? 18.686 -27.488 -0.108 1.00 80.69 423 ARG A N 1
ATOM 3133 C CA . ARG A 1 423 ? 19.498 -27.626 1.110 1.00 80.69 423 ARG A CA 1
ATOM 3134 C C . ARG A 1 423 ? 20.252 -28.955 1.088 1.00 80.69 423 ARG A C 1
ATOM 3136 O O . ARG A 1 423 ? 19.652 -30.023 0.985 1.00 80.69 423 ARG A O 1
ATOM 3143 N N . LEU A 1 424 ? 21.568 -28.896 1.236 1.00 85.88 424 LEU A N 1
ATOM 3144 C CA . LEU A 1 424 ? 22.460 -30.048 1.298 1.00 85.88 424 LEU A CA 1
ATOM 3145 C C . LEU A 1 424 ? 23.033 -30.158 2.704 1.00 85.88 424 LEU A C 1
ATOM 3147 O O . LEU A 1 424 ? 23.605 -29.197 3.218 1.00 85.88 424 LEU A O 1
ATOM 3151 N N . SER A 1 425 ? 22.930 -31.341 3.314 1.00 85.75 425 SER A N 1
ATOM 3152 C CA . SER A 1 425 ? 23.552 -31.547 4.619 1.00 85.75 425 SER A CA 1
ATOM 3153 C C . SER A 1 425 ? 25.075 -31.461 4.502 1.00 85.75 425 SER A C 1
ATOM 3155 O O . SER A 1 425 ? 25.671 -32.246 3.757 1.00 85.75 425 SER A O 1
ATOM 3157 N N . GLY A 1 426 ? 25.681 -30.502 5.207 1.00 88.38 426 GLY A N 1
ATOM 3158 C CA . GLY A 1 426 ? 27.109 -30.190 5.113 1.00 88.38 426 GLY A CA 1
ATOM 3159 C C . GLY A 1 426 ? 27.918 -30.818 6.246 1.00 88.38 426 GLY A C 1
ATOM 3160 O O . GLY A 1 426 ? 28.340 -31.971 6.151 1.00 88.38 426 GLY A O 1
ATOM 3161 N N . ALA A 1 427 ? 28.111 -30.077 7.336 1.00 86.81 427 ALA A N 1
ATOM 3162 C CA . ALA A 1 427 ? 28.896 -30.453 8.509 1.00 86.81 427 ALA A CA 1
ATOM 3163 C C . ALA A 1 427 ? 28.441 -31.796 9.096 1.00 86.81 427 ALA A C 1
ATOM 3165 O O . ALA A 1 427 ? 29.250 -32.713 9.236 1.00 86.81 427 ALA A O 1
ATOM 3166 N N . ARG A 1 428 ? 27.127 -31.982 9.299 1.00 86.25 428 ARG A N 1
ATOM 3167 C CA . ARG A 1 428 ? 26.556 -33.252 9.784 1.00 86.25 428 ARG A CA 1
ATOM 3168 C C . ARG A 1 428 ? 26.915 -34.433 8.878 1.00 86.25 428 ARG A C 1
ATOM 3170 O O . ARG A 1 428 ? 27.301 -35.488 9.374 1.00 86.25 428 ARG A O 1
ATOM 3177 N N . ARG A 1 429 ? 26.822 -34.268 7.555 1.00 88.44 429 ARG A N 1
ATOM 3178 C CA . ARG A 1 429 ? 27.168 -35.319 6.580 1.00 88.44 429 ARG A CA 1
ATOM 3179 C C . ARG A 1 429 ? 28.665 -35.631 6.569 1.00 88.44 429 ARG A C 1
ATOM 3181 O O . ARG A 1 429 ? 29.053 -36.770 6.319 1.00 88.44 429 ARG A O 1
ATOM 3188 N N . LEU A 1 430 ? 29.503 -34.635 6.842 1.00 89.62 430 LEU A N 1
ATOM 3189 C CA . LEU A 1 430 ? 30.955 -34.787 6.932 1.00 89.62 430 LEU A CA 1
ATOM 3190 C C . LEU A 1 430 ? 31.426 -35.257 8.319 1.00 89.62 430 LEU A C 1
ATOM 3192 O O . LEU A 1 430 ? 32.557 -35.727 8.439 1.00 89.62 430 LEU A O 1
ATOM 3196 N N . GLY A 1 431 ? 30.554 -35.226 9.331 1.00 86.69 431 GLY A N 1
ATOM 3197 C CA . GLY A 1 431 ? 30.886 -35.499 10.731 1.00 86.69 431 GLY A CA 1
ATOM 3198 C C . GLY A 1 431 ? 31.777 -34.423 11.347 1.00 86.69 431 GLY A C 1
ATOM 3199 O O . GLY A 1 431 ? 32.706 -34.761 12.072 1.00 86.69 431 GLY A O 1
ATOM 3200 N N . LEU A 1 432 ? 31.533 -33.165 10.987 1.00 89.12 432 LEU A N 1
ATOM 3201 C CA . LEU A 1 432 ? 32.214 -31.989 11.514 1.00 89.12 432 LEU A CA 1
ATOM 3202 C C . LEU A 1 432 ? 31.266 -31.173 12.391 1.00 89.12 432 LEU A C 1
ATOM 3204 O O . LEU A 1 432 ? 30.046 -31.233 12.209 1.00 89.12 432 LEU A O 1
ATOM 3208 N N . GLU A 1 433 ? 31.843 -30.358 13.269 1.00 82.56 433 GLU A N 1
ATOM 3209 C CA . GLU A 1 433 ? 31.127 -29.219 13.837 1.00 82.56 433 GLU A CA 1
ATOM 3210 C C . GLU A 1 433 ? 30.850 -28.171 12.738 1.00 82.56 433 GLU A C 1
ATOM 3212 O O . GLU A 1 433 ? 31.652 -28.044 11.805 1.00 82.56 433 GLU A O 1
ATOM 3217 N N . PRO A 1 434 ? 29.732 -27.420 12.807 1.00 79.50 434 PRO A N 1
ATOM 3218 C CA . PRO A 1 434 ? 29.376 -26.408 11.807 1.00 79.50 434 PRO A CA 1
ATOM 3219 C C . PRO A 1 434 ? 30.504 -25.423 11.475 1.00 79.50 434 PRO A C 1
ATOM 3221 O O . PRO A 1 434 ? 30.752 -25.158 10.299 1.00 79.50 434 PRO A O 1
ATOM 3224 N N . ASP A 1 435 ? 31.230 -24.961 12.496 1.00 79.31 435 ASP A N 1
ATOM 3225 C CA . ASP A 1 435 ? 32.303 -23.965 12.370 1.00 79.31 435 ASP A CA 1
ATOM 3226 C C . ASP A 1 435 ? 33.537 -24.495 11.610 1.00 79.31 435 ASP A C 1
ATOM 3228 O O . ASP A 1 435 ? 34.320 -23.720 11.063 1.00 79.31 435 ASP A O 1
ATOM 3232 N N . ASP A 1 436 ? 33.711 -25.818 11.527 1.00 86.06 436 ASP A N 1
ATOM 3233 C CA . ASP A 1 436 ? 34.834 -26.449 10.824 1.00 86.06 436 ASP A CA 1
ATOM 3234 C C . ASP A 1 436 ? 34.546 -26.724 9.339 1.00 86.06 436 ASP A C 1
ATOM 3236 O O . ASP A 1 436 ? 35.451 -27.127 8.600 1.00 86.06 436 ASP A O 1
ATOM 3240 N N . LEU A 1 437 ? 33.309 -26.518 8.870 1.00 85.69 437 LEU A N 1
ATOM 3241 C CA . LEU A 1 437 ? 32.930 -26.829 7.489 1.00 85.69 437 LEU A CA 1
ATOM 3242 C C . LEU A 1 437 ? 33.700 -25.990 6.461 1.00 85.69 437 LEU A C 1
ATOM 3244 O O . LEU A 1 437 ? 34.106 -26.518 5.424 1.00 85.69 437 LEU A O 1
ATOM 3248 N N . ASP A 1 438 ? 33.929 -24.709 6.750 1.00 82.69 438 ASP A N 1
ATOM 3249 C CA . ASP A 1 438 ? 34.576 -23.777 5.819 1.00 82.69 438 ASP A CA 1
ATOM 3250 C C . ASP A 1 438 ? 36.004 -24.227 5.452 1.00 82.69 438 ASP A C 1
ATOM 3252 O O . ASP A 1 438 ? 36.443 -24.136 4.306 1.00 82.69 438 ASP A O 1
ATOM 3256 N N . ARG A 1 439 ? 36.695 -24.877 6.399 1.00 88.38 439 ARG A N 1
ATOM 3257 C CA . ARG A 1 439 ? 38.065 -25.398 6.240 1.00 88.38 439 ARG A CA 1
ATOM 3258 C C . ARG A 1 439 ? 38.181 -26.548 5.241 1.00 88.38 439 ARG A C 1
ATOM 3260 O O . ARG A 1 439 ? 39.288 -26.892 4.824 1.00 88.38 439 ARG A O 1
ATOM 3267 N N . VAL A 1 440 ? 37.068 -27.198 4.905 1.00 91.00 440 VAL A N 1
ATOM 3268 C CA . VAL A 1 440 ? 37.047 -28.429 4.097 1.00 91.00 440 VAL A CA 1
ATOM 3269 C C . VAL A 1 440 ? 36.278 -28.274 2.784 1.00 91.00 440 VAL A C 1
ATOM 3271 O O . VAL A 1 440 ? 36.093 -29.258 2.050 1.00 91.00 440 VAL A O 1
ATOM 3274 N N . LEU A 1 441 ? 35.844 -27.050 2.475 1.00 91.25 441 LEU A N 1
ATOM 3275 C CA . LEU A 1 441 ? 35.272 -26.697 1.184 1.00 91.25 441 LEU A CA 1
ATOM 3276 C C . LEU A 1 441 ? 36.308 -26.869 0.071 1.00 91.25 441 LEU A C 1
ATOM 3278 O O . LEU A 1 441 ? 37.498 -26.598 0.222 1.00 91.25 441 LEU A O 1
ATOM 3282 N N . ARG A 1 442 ? 35.835 -27.342 -1.078 1.00 93.56 442 ARG A N 1
ATOM 3283 C CA . ARG A 1 442 ? 36.597 -27.417 -2.335 1.00 93.56 442 ARG A CA 1
ATOM 3284 C C . ARG A 1 442 ? 36.161 -26.357 -3.331 1.00 93.56 442 ARG A C 1
ATOM 3286 O O . ARG A 1 442 ? 36.882 -26.084 -4.282 1.00 93.56 442 ARG A O 1
ATOM 3293 N N . VAL A 1 443 ? 34.990 -25.781 -3.097 1.00 91.38 443 VAL A N 1
ATOM 3294 C CA . VAL A 1 443 ? 34.353 -24.778 -3.933 1.00 91.38 443 VAL A CA 1
ATOM 3295 C C . VAL A 1 443 ? 33.974 -23.609 -3.023 1.00 91.38 443 VAL A C 1
ATOM 3297 O O . VAL A 1 443 ? 33.347 -23.853 -1.989 1.00 91.38 443 VAL A O 1
ATOM 3300 N N . PRO A 1 444 ? 34.337 -22.362 -3.365 1.00 87.19 444 PRO A N 1
ATOM 3301 C CA . PRO A 1 444 ? 33.958 -21.211 -2.561 1.00 87.19 444 PRO A CA 1
ATOM 3302 C C . PRO A 1 444 ? 32.456 -20.927 -2.674 1.00 87.19 444 PRO A C 1
ATOM 3304 O O . PRO A 1 444 ? 31.820 -21.194 -3.700 1.00 87.19 444 PRO A O 1
ATOM 3307 N N . VAL A 1 445 ? 31.894 -20.322 -1.628 1.00 83.38 445 VAL A N 1
ATOM 3308 C CA . VAL A 1 445 ? 30.552 -19.734 -1.693 1.00 83.38 445 VAL A CA 1
ATOM 3309 C C . VAL A 1 445 ? 30.508 -18.707 -2.831 1.00 83.38 445 VAL A C 1
ATOM 3311 O O . VAL A 1 445 ? 31.420 -17.902 -3.002 1.00 83.38 445 VAL A O 1
ATOM 3314 N N . GLY A 1 446 ? 29.448 -18.753 -3.634 1.00 78.31 446 GLY A N 1
ATOM 3315 C CA . GLY A 1 446 ? 29.253 -17.913 -4.809 1.00 78.31 446 GLY A CA 1
ATOM 3316 C C . GLY A 1 446 ? 29.706 -18.539 -6.129 1.00 78.31 446 GLY A C 1
ATOM 3317 O O . GLY A 1 446 ? 29.439 -17.934 -7.170 1.00 78.31 446 GLY A O 1
ATOM 3318 N N . ALA A 1 447 ? 30.334 -19.718 -6.124 1.00 85.81 447 ALA A N 1
ATOM 3319 C CA . ALA A 1 447 ? 30.729 -20.412 -7.348 1.00 85.81 447 ALA A CA 1
ATOM 3320 C C . ALA A 1 447 ? 29.561 -21.145 -8.022 1.00 85.81 447 ALA A C 1
ATOM 3322 O O . ALA A 1 447 ? 28.681 -21.706 -7.363 1.00 85.81 447 ALA A O 1
ATOM 3323 N N . GLU A 1 448 ? 29.601 -21.161 -9.350 1.00 88.38 448 GLU A N 1
ATOM 3324 C CA . GLU A 1 448 ? 28.741 -21.977 -10.203 1.00 88.38 448 GLU A CA 1
ATOM 3325 C C . GLU A 1 448 ? 29.424 -23.320 -10.448 1.00 88.38 448 GLU A C 1
ATOM 3327 O O . GLU A 1 448 ? 30.608 -23.373 -10.785 1.00 88.38 448 GLU A O 1
ATOM 3332 N N . ILE A 1 449 ? 28.689 -24.406 -10.231 1.00 92.31 449 ILE A N 1
ATOM 3333 C CA . ILE A 1 449 ? 29.208 -25.765 -10.316 1.00 92.31 449 ILE A CA 1
ATOM 3334 C C . ILE A 1 449 ? 28.238 -26.682 -11.063 1.00 92.31 449 ILE A C 1
ATOM 3336 O O . ILE A 1 449 ? 27.024 -26.581 -10.869 1.00 92.31 449 ILE A O 1
ATOM 3340 N N . PRO A 1 450 ? 28.753 -27.612 -11.883 1.00 92.94 450 PRO A N 1
ATOM 3341 C CA . PRO A 1 450 ? 27.929 -28.647 -12.484 1.00 92.94 450 PRO A CA 1
ATOM 3342 C C . PRO A 1 450 ? 27.515 -29.698 -11.447 1.00 92.94 450 PRO A C 1
ATOM 3344 O O . PRO A 1 450 ? 28.146 -29.862 -10.391 1.00 92.94 450 PRO A O 1
ATOM 3347 N N . ALA A 1 451 ? 26.481 -30.464 -11.775 1.00 92.56 451 ALA A N 1
ATOM 3348 C CA . ALA A 1 451 ? 26.019 -31.601 -11.008 1.00 92.56 451 ALA A CA 1
ATOM 3349 C C . ALA A 1 451 ? 27.171 -32.578 -10.743 1.00 92.56 451 ALA A C 1
ATOM 3351 O O . ALA A 1 451 ? 28.096 -32.745 -11.538 1.00 92.56 451 ALA A O 1
ATOM 3352 N N . ARG A 1 452 ? 27.094 -33.260 -9.601 1.00 93.56 452 ARG A N 1
ATOM 3353 C CA . ARG A 1 452 ? 28.087 -34.210 -9.080 1.00 93.56 452 ARG A CA 1
ATOM 3354 C C . ARG A 1 452 ? 29.432 -33.596 -8.672 1.00 93.56 452 ARG A C 1
ATOM 3356 O O . ARG A 1 452 ? 30.267 -34.328 -8.142 1.00 93.56 452 ARG A O 1
ATOM 3363 N N . THR A 1 453 ? 29.632 -32.283 -8.807 1.00 96.06 453 THR A N 1
ATOM 3364 C CA . THR A 1 453 ? 30.827 -31.600 -8.280 1.00 96.06 453 THR A CA 1
ATOM 3365 C C . THR A 1 453 ? 30.943 -31.790 -6.769 1.00 96.06 453 THR A C 1
ATOM 3367 O O . THR A 1 453 ? 29.957 -31.664 -6.039 1.00 96.06 453 THR A O 1
ATOM 3370 N N . VAL A 1 454 ? 32.148 -32.094 -6.278 1.00 94.19 454 VAL A N 1
ATOM 3371 C CA . VAL A 1 454 ? 32.420 -32.218 -4.839 1.00 94.19 454 VAL A CA 1
ATOM 3372 C C . VAL A 1 454 ? 32.541 -30.824 -4.228 1.00 94.19 454 VAL A C 1
ATOM 3374 O O . VAL A 1 454 ? 33.527 -30.134 -4.460 1.00 94.19 454 VAL A O 1
ATOM 3377 N N . ILE A 1 455 ? 31.555 -30.429 -3.425 1.00 93.31 455 ILE A N 1
ATOM 3378 C CA . ILE A 1 455 ? 31.490 -29.108 -2.783 1.00 93.31 455 ILE A CA 1
ATOM 3379 C C . ILE A 1 455 ? 32.416 -29.062 -1.566 1.00 93.31 455 ILE A C 1
ATOM 3381 O O . ILE A 1 455 ? 33.152 -28.100 -1.367 1.00 93.31 455 ILE A O 1
ATOM 3385 N N . ALA A 1 456 ? 32.404 -30.127 -0.764 1.00 91.94 456 ALA A N 1
ATOM 3386 C CA . ALA A 1 456 ? 33.175 -30.246 0.468 1.00 91.94 456 ALA A CA 1
ATOM 3387 C C . ALA A 1 456 ? 33.590 -31.702 0.690 1.00 91.94 456 ALA A C 1
ATOM 3389 O O . ALA A 1 456 ? 32.833 -32.621 0.353 1.00 91.94 456 ALA A O 1
ATOM 3390 N N . ARG A 1 457 ? 34.785 -31.934 1.246 1.00 92.19 457 ARG A N 1
ATOM 3391 C CA . ARG A 1 457 ? 35.302 -33.296 1.464 1.00 92.19 457 ARG A CA 1
ATOM 3392 C C . ARG A 1 457 ? 36.221 -33.400 2.675 1.00 92.19 457 ARG A C 1
ATOM 3394 O O . ARG A 1 457 ? 37.199 -32.662 2.768 1.00 92.19 457 ARG A O 1
ATOM 3401 N N . THR A 1 458 ? 35.990 -34.421 3.500 1.00 91.00 458 THR A N 1
ATOM 3402 C CA . THR A 1 458 ? 36.813 -34.784 4.667 1.00 91.00 458 THR A CA 1
ATOM 3403 C C . THR A 1 458 ? 37.297 -36.233 4.593 1.00 91.00 458 THR A C 1
ATOM 3405 O O . THR A 1 458 ? 36.691 -37.062 3.915 1.00 91.00 458 THR A O 1
ATOM 3408 N N . GLY A 1 459 ? 38.388 -36.553 5.300 1.00 79.56 459 GLY A N 1
ATOM 3409 C CA . GLY A 1 459 ? 38.909 -37.920 5.452 1.00 79.56 459 GLY A CA 1
ATOM 3410 C C . GLY A 1 459 ? 39.859 -38.396 4.338 1.00 79.56 459 GLY A C 1
ATOM 3411 O O . GLY A 1 459 ? 39.684 -38.078 3.162 1.00 79.56 459 GLY A O 1
ATOM 3412 N N . ARG A 1 460 ? 40.886 -39.180 4.722 1.00 68.50 460 ARG A N 1
ATOM 3413 C CA . ARG A 1 460 ? 41.861 -39.809 3.800 1.00 68.50 460 ARG A CA 1
ATOM 3414 C C . ARG A 1 460 ? 41.496 -41.259 3.443 1.00 68.50 460 ARG A C 1
ATOM 3416 O O . ARG A 1 460 ? 41.416 -41.579 2.266 1.00 68.50 460 ARG A O 1
ATOM 3423 N N . ARG A 1 461 ? 41.246 -42.118 4.447 1.00 65.19 461 ARG A N 1
ATOM 3424 C CA . ARG A 1 461 ? 40.910 -43.554 4.273 1.00 65.19 461 ARG A CA 1
ATOM 3425 C C . ARG A 1 461 ? 39.409 -43.834 4.104 1.00 65.19 461 ARG A C 1
ATOM 3427 O O . ARG A 1 461 ? 39.051 -44.753 3.384 1.00 65.19 461 ARG A O 1
ATOM 3434 N N . PHE A 1 462 ? 38.549 -43.019 4.719 1.00 73.62 462 PHE A N 1
ATOM 3435 C CA . PHE A 1 462 ? 37.087 -43.077 4.589 1.00 73.62 462 PHE A CA 1
ATOM 3436 C C . PHE A 1 462 ? 36.567 -41.682 4.255 1.00 73.62 462 PHE A C 1
ATOM 3438 O O . PHE A 1 462 ? 36.239 -40.898 5.145 1.00 73.62 462 PHE A O 1
ATOM 3445 N N . ALA A 1 463 ? 36.598 -41.326 2.972 1.00 77.62 463 ALA A N 1
ATOM 3446 C CA . ALA A 1 463 ? 36.257 -39.976 2.561 1.00 77.62 463 ALA A CA 1
ATOM 3447 C C . ALA A 1 463 ? 34.746 -39.743 2.597 1.00 77.62 463 ALA A C 1
ATOM 3449 O O . ALA A 1 463 ? 33.984 -40.460 1.947 1.00 77.62 463 ALA A O 1
ATOM 3450 N N . ARG A 1 464 ? 34.324 -38.704 3.314 1.00 89.75 464 ARG A N 1
ATOM 3451 C CA . ARG A 1 464 ? 32.953 -38.193 3.265 1.00 89.75 464 ARG A CA 1
ATOM 3452 C C . ARG A 1 464 ? 32.942 -36.971 2.366 1.00 89.75 464 ARG A C 1
ATOM 3454 O O . ARG A 1 464 ? 33.855 -36.147 2.419 1.00 89.75 464 ARG A O 1
ATOM 3461 N N . ALA A 1 465 ? 31.928 -36.873 1.519 1.00 91.88 465 ALA A N 1
ATOM 3462 C CA . ALA A 1 465 ? 31.795 -35.776 0.579 1.00 91.88 465 ALA A CA 1
ATOM 3463 C C . ALA A 1 465 ? 30.351 -35.286 0.508 1.00 91.88 465 ALA A C 1
ATOM 3465 O O . ALA A 1 465 ? 29.399 -36.071 0.598 1.00 91.88 465 ALA A O 1
ATOM 3466 N N . VAL A 1 466 ? 30.222 -33.979 0.308 1.00 93.12 466 VAL A N 1
ATOM 3467 C CA . VAL A 1 466 ? 28.985 -33.325 -0.110 1.00 93.12 466 VAL A CA 1
ATOM 3468 C C . VAL A 1 466 ? 29.121 -33.046 -1.599 1.00 93.12 466 VAL A C 1
ATOM 3470 O O . VAL A 1 466 ? 30.084 -32.406 -2.024 1.00 93.12 466 VAL A O 1
ATOM 3473 N N . THR A 1 467 ? 28.188 -33.559 -2.392 1.00 93.81 467 THR A N 1
ATOM 3474 C CA . THR A 1 467 ? 28.185 -33.439 -3.854 1.00 93.81 467 THR A CA 1
ATOM 3475 C C . THR A 1 467 ? 26.961 -32.670 -4.331 1.00 93.81 467 THR A C 1
ATOM 3477 O O . THR A 1 467 ? 25.889 -32.778 -3.734 1.00 93.81 467 THR A O 1
ATOM 3480 N N . ALA A 1 468 ? 27.125 -31.887 -5.397 1.00 93.19 468 ALA A N 1
ATOM 3481 C CA . ALA A 1 468 ? 26.040 -31.131 -6.012 1.00 93.19 468 ALA A CA 1
ATOM 3482 C C . ALA A 1 468 ? 25.004 -32.086 -6.648 1.00 93.19 468 ALA A C 1
ATOM 3484 O O . ALA A 1 468 ? 25.390 -32.900 -7.488 1.00 93.19 468 ALA A O 1
ATOM 3485 N N . PRO A 1 469 ? 23.709 -32.038 -6.282 1.00 91.38 469 PRO A N 1
ATOM 3486 C CA . PRO A 1 469 ? 22.686 -32.888 -6.902 1.00 91.38 469 PRO A CA 1
ATOM 3487 C C . PRO A 1 469 ? 22.300 -32.456 -8.324 1.00 91.38 469 PRO A C 1
ATOM 3489 O O . PRO A 1 469 ? 21.861 -33.288 -9.110 1.00 91.38 469 PRO A O 1
ATOM 3492 N N . HIS A 1 470 ? 22.471 -31.177 -8.651 1.00 90.31 470 HIS A N 1
ATOM 3493 C CA . HIS A 1 470 ? 22.152 -30.572 -9.942 1.00 90.31 470 HIS A CA 1
ATOM 3494 C C . HIS A 1 470 ? 23.167 -29.466 -10.253 1.00 90.31 470 HIS A C 1
ATOM 3496 O O . HIS A 1 470 ? 23.938 -29.067 -9.376 1.00 90.31 470 HIS A O 1
ATOM 3502 N N . ASP A 1 471 ? 23.155 -28.972 -11.488 1.00 89.19 471 ASP A N 1
ATOM 3503 C CA . ASP A 1 471 ? 23.886 -27.763 -11.858 1.00 89.19 471 ASP A CA 1
ATOM 3504 C C . ASP A 1 471 ? 23.345 -26.590 -11.039 1.00 89.19 471 ASP A C 1
ATOM 3506 O O . ASP A 1 471 ? 22.136 -26.482 -10.794 1.00 89.19 471 ASP A O 1
ATOM 3510 N N . GLY A 1 472 ? 24.222 -25.714 -10.567 1.00 87.81 472 GLY A N 1
ATOM 3511 C CA . GLY A 1 472 ? 23.759 -24.599 -9.764 1.00 87.81 472 GLY A CA 1
ATOM 3512 C C . GLY A 1 472 ? 24.855 -23.769 -9.140 1.00 87.81 472 GLY A C 1
ATOM 3513 O O . GLY A 1 472 ? 26.046 -23.988 -9.343 1.00 87.81 472 GLY A O 1
ATOM 3514 N N . ARG A 1 473 ? 24.426 -22.801 -8.341 1.00 86.38 473 ARG A N 1
ATOM 3515 C CA . ARG A 1 473 ? 25.303 -21.866 -7.653 1.00 86.38 473 ARG A CA 1
ATOM 3516 C C . ARG A 1 473 ? 25.278 -22.092 -6.152 1.00 86.38 473 ARG A C 1
ATOM 3518 O O . ARG A 1 473 ? 24.204 -22.122 -5.548 1.00 86.38 473 ARG A O 1
ATOM 3525 N N . VAL A 1 474 ? 26.455 -22.247 -5.546 1.00 86.31 474 VAL A N 1
ATOM 3526 C CA . VAL A 1 474 ? 26.591 -22.366 -4.087 1.00 86.31 474 VAL A CA 1
ATOM 3527 C C . VAL A 1 474 ? 26.275 -21.004 -3.481 1.00 86.31 474 VAL A C 1
ATOM 3529 O O . VAL A 1 474 ? 27.014 -20.049 -3.700 1.00 86.31 474 VAL A O 1
ATOM 3532 N N . LEU A 1 475 ? 25.169 -20.889 -2.752 1.00 77.69 475 LEU A N 1
ATOM 3533 C CA . LEU A 1 475 ? 24.700 -19.601 -2.240 1.00 77.69 475 LEU A CA 1
ATOM 3534 C C . LEU A 1 475 ? 25.368 -19.214 -0.931 1.00 77.69 475 LEU A C 1
ATOM 3536 O O . LEU A 1 475 ? 25.718 -18.053 -0.751 1.00 77.69 475 LEU A O 1
ATOM 3540 N N . GLN A 1 476 ? 25.496 -20.175 -0.014 1.00 73.00 476 GLN A N 1
ATOM 3541 C CA . GLN A 1 476 ? 25.951 -19.939 1.357 1.00 73.00 476 GLN A CA 1
ATOM 3542 C C . GLN A 1 476 ? 26.145 -21.243 2.136 1.00 73.00 476 GLN A C 1
ATOM 3544 O O . GLN A 1 476 ? 25.715 -22.320 1.703 1.00 73.00 476 GLN A O 1
ATOM 3549 N N . ILE A 1 477 ? 26.671 -21.075 3.347 1.00 75.94 477 ILE A N 1
ATOM 3550 C CA . ILE A 1 477 ? 26.689 -22.056 4.427 1.00 75.94 477 ILE A CA 1
ATOM 3551 C C . ILE A 1 477 ? 25.821 -21.506 5.561 1.00 75.94 477 ILE A C 1
ATOM 3553 O O . ILE A 1 477 ? 25.995 -20.365 5.971 1.00 75.94 477 ILE A O 1
ATOM 3557 N N . THR A 1 478 ? 24.878 -22.301 6.050 1.00 67.62 478 THR A N 1
ATOM 3558 C CA . THR A 1 478 ? 24.022 -21.946 7.194 1.00 67.62 478 THR A CA 1
ATOM 3559 C C . THR A 1 478 ? 24.772 -22.067 8.521 1.00 67.62 478 THR A C 1
ATOM 3561 O O . THR A 1 478 ? 25.725 -22.838 8.620 1.00 67.62 478 THR A O 1
ATOM 3564 N N . ALA A 1 479 ? 24.253 -21.440 9.580 1.00 63.38 479 ALA A N 1
ATOM 3565 C CA . ALA A 1 479 ? 24.759 -21.606 10.947 1.00 63.38 479 ALA A CA 1
ATOM 3566 C C . ALA A 1 479 ? 24.745 -23.066 11.463 1.00 63.38 479 ALA A C 1
ATOM 3568 O O . ALA A 1 479 ? 25.516 -23.416 12.353 1.00 63.38 479 ALA A O 1
ATOM 3569 N N . ASP A 1 480 ? 23.888 -23.934 10.910 1.00 67.00 480 ASP A N 1
ATOM 3570 C CA . ASP A 1 480 ? 23.858 -25.370 11.235 1.00 67.00 480 ASP A CA 1
ATOM 3571 C C . ASP A 1 480 ? 24.918 -26.179 10.453 1.00 67.00 480 ASP A C 1
ATOM 3573 O O . ASP A 1 480 ? 25.010 -27.399 10.598 1.00 67.00 480 ASP A O 1
ATOM 3577 N N . GLY A 1 481 ? 25.707 -25.519 9.599 1.00 76.81 481 GLY A N 1
ATOM 3578 C CA . GLY A 1 481 ? 26.701 -26.151 8.741 1.00 76.81 481 GLY A CA 1
ATOM 3579 C C . GLY A 1 481 ? 26.100 -26.845 7.518 1.00 76.81 481 GLY A C 1
ATOM 3580 O O . GLY A 1 481 ? 26.713 -27.750 6.975 1.00 76.81 481 GLY A O 1
ATOM 3581 N N . ASP A 1 482 ? 24.900 -26.486 7.069 1.00 82.31 482 ASP A N 1
ATOM 3582 C CA . ASP A 1 482 ? 24.356 -26.951 5.784 1.00 82.31 482 ASP A CA 1
ATOM 3583 C C . ASP A 1 482 ? 24.677 -25.993 4.631 1.00 82.31 482 ASP A C 1
ATOM 3585 O O . ASP A 1 482 ? 24.924 -24.811 4.849 1.00 82.31 482 ASP A O 1
ATOM 3589 N N . LEU A 1 483 ? 24.663 -26.501 3.399 1.00 83.62 483 LEU A N 1
ATOM 3590 C CA . LEU A 1 483 ? 24.963 -25.757 2.171 1.00 83.62 483 LEU A CA 1
ATOM 3591 C C . LEU A 1 483 ? 23.678 -25.535 1.366 1.00 83.62 483 LEU A C 1
ATOM 3593 O O . LEU A 1 483 ? 22.907 -26.476 1.187 1.00 83.62 483 LEU A O 1
ATOM 3597 N N . TYR A 1 484 ? 23.466 -24.335 0.825 1.00 82.50 484 TYR A N 1
ATOM 3598 C CA . TYR A 1 484 ? 22.389 -24.088 -0.146 1.00 82.50 484 TYR A CA 1
ATOM 3599 C C . TYR A 1 484 ? 22.942 -24.020 -1.570 1.00 82.50 484 TYR A C 1
ATOM 3601 O O . TYR A 1 484 ? 23.865 -23.250 -1.844 1.00 82.50 484 TYR A O 1
ATOM 3609 N N . LEU A 1 485 ? 22.347 -24.794 -2.479 1.00 85.19 485 LEU A N 1
ATOM 3610 C CA . LEU A 1 485 ? 22.674 -24.810 -3.905 1.00 85.19 485 LEU A CA 1
ATOM 3611 C C . LEU A 1 485 ? 21.444 -24.412 -4.728 1.00 85.19 485 LEU A C 1
ATOM 3613 O O . LEU A 1 485 ? 20.456 -25.141 -4.735 1.00 85.19 485 LEU A O 1
ATOM 3617 N N . ALA A 1 486 ? 21.503 -23.286 -5.441 1.00 84.00 486 ALA A N 1
ATOM 3618 C CA . ALA A 1 486 ? 20.405 -22.828 -6.295 1.00 84.00 486 ALA A CA 1
ATOM 3619 C C . ALA A 1 486 ? 20.555 -23.301 -7.744 1.00 84.00 486 ALA A C 1
ATOM 3621 O O . ALA A 1 486 ? 21.620 -23.066 -8.321 1.00 84.00 486 ALA A O 1
ATOM 3622 N N . PRO A 1 487 ? 19.518 -23.889 -8.368 1.00 86.56 487 PRO A N 1
ATOM 3623 C CA . PRO A 1 487 ? 19.502 -24.095 -9.810 1.00 86.56 487 PRO A CA 1
ATOM 3624 C C . PRO A 1 487 ? 19.512 -22.746 -10.535 1.00 86.56 487 PRO A C 1
ATOM 3626 O O . PRO A 1 487 ? 18.800 -21.818 -10.145 1.00 86.56 487 PRO A O 1
ATOM 3629 N N . VAL A 1 488 ? 20.289 -22.645 -11.612 1.00 83.06 488 VAL A N 1
ATOM 3630 C CA . VAL A 1 488 ? 20.232 -21.500 -12.529 1.00 83.06 488 VAL A CA 1
ATOM 3631 C C . VAL A 1 488 ? 19.133 -21.784 -13.550 1.00 83.06 488 VAL A C 1
ATOM 3633 O O . VAL A 1 488 ? 19.274 -22.699 -14.356 1.00 83.06 488 VAL A O 1
ATOM 3636 N N . VAL A 1 489 ? 18.034 -21.029 -13.503 1.00 81.38 489 VAL A N 1
ATOM 3637 C CA . VAL A 1 489 ? 16.853 -21.247 -14.366 1.00 81.38 489 VAL A CA 1
ATOM 3638 C C . VAL A 1 489 ? 16.733 -20.250 -15.509 1.00 81.38 489 VAL A C 1
ATOM 3640 O O . VAL A 1 489 ? 15.941 -20.449 -16.422 1.00 81.38 489 VAL A O 1
ATOM 3643 N N . GLY A 1 490 ? 17.541 -19.195 -15.501 1.00 80.75 490 GLY A N 1
ATOM 3644 C CA . GLY A 1 490 ? 17.535 -18.220 -16.577 1.00 80.75 490 GLY A CA 1
ATOM 3645 C C . GLY A 1 490 ? 18.523 -17.092 -16.356 1.00 80.75 490 GLY A C 1
ATOM 3646 O O . GLY A 1 490 ? 19.385 -17.138 -15.473 1.00 80.75 490 GLY A O 1
ATOM 3647 N N . ARG A 1 491 ? 18.376 -16.052 -17.169 1.00 84.31 491 ARG A N 1
ATOM 3648 C CA . ARG A 1 491 ? 19.081 -14.783 -17.020 1.00 84.31 491 ARG A CA 1
ATOM 3649 C C . ARG A 1 491 ? 18.063 -13.664 -17.032 1.00 84.31 491 ARG A C 1
ATOM 3651 O O . ARG A 1 491 ? 17.113 -13.704 -17.805 1.00 84.31 491 ARG A O 1
ATOM 3658 N N . TRP A 1 492 ? 18.284 -12.669 -16.195 1.00 86.00 492 TRP A N 1
ATOM 3659 C CA . TRP A 1 492 ? 17.523 -11.430 -16.228 1.00 86.00 492 TRP A CA 1
ATOM 3660 C C . TRP A 1 492 ? 18.413 -10.318 -16.775 1.00 86.00 492 TRP A C 1
ATOM 3662 O O . TRP A 1 492 ? 19.637 -10.348 -16.626 1.00 86.00 492 TRP A O 1
ATOM 3672 N N . VAL A 1 493 ? 17.781 -9.337 -17.412 1.00 89.56 493 VAL A N 1
ATOM 3673 C CA . VAL A 1 493 ? 18.426 -8.119 -17.900 1.00 89.56 493 VAL A CA 1
ATOM 3674 C C . VAL A 1 493 ? 17.628 -6.916 -17.430 1.00 89.56 493 VAL A C 1
ATOM 3676 O O . VAL A 1 493 ? 16.401 -6.957 -17.387 1.00 89.56 493 VAL A O 1
ATOM 3679 N N . ILE A 1 494 ? 18.333 -5.849 -17.091 1.00 90.00 494 ILE A N 1
ATOM 3680 C CA . ILE A 1 494 ? 17.770 -4.548 -16.753 1.00 90.00 494 ILE A CA 1
ATOM 3681 C C . ILE A 1 494 ? 18.285 -3.558 -17.784 1.00 90.00 494 ILE A C 1
ATOM 3683 O O . ILE A 1 494 ? 19.477 -3.540 -18.108 1.00 90.00 494 ILE A O 1
ATOM 3687 N N . ARG A 1 495 ? 17.364 -2.762 -18.323 1.00 93.38 495 ARG A N 1
ATOM 3688 C CA . ARG A 1 495 ? 17.640 -1.781 -19.367 1.00 93.38 495 ARG A CA 1
ATOM 3689 C C . ARG A 1 495 ? 17.476 -0.373 -18.820 1.00 93.38 495 ARG A C 1
ATOM 3691 O O . ARG A 1 495 ? 16.625 -0.166 -17.963 1.00 93.38 495 ARG A O 1
ATOM 3698 N N . SER A 1 496 ? 18.274 0.567 -19.320 1.00 96.19 496 SER A N 1
ATOM 3699 C CA . SER A 1 496 ? 18.121 1.980 -18.967 1.00 96.19 496 SER A CA 1
ATOM 3700 C C . SER A 1 496 ? 16.773 2.517 -19.452 1.00 96.19 496 SER A C 1
ATOM 3702 O O . SER A 1 496 ? 16.351 2.202 -20.566 1.00 96.19 496 SER A O 1
ATOM 3704 N N . THR A 1 497 ? 16.130 3.383 -18.673 1.00 95.50 497 THR A N 1
ATOM 3705 C CA . THR A 1 497 ? 14.968 4.178 -19.106 1.00 95.50 497 THR A CA 1
ATOM 3706 C C . THR A 1 497 ? 15.316 5.617 -19.481 1.00 95.50 497 THR A C 1
ATOM 3708 O O . THR A 1 497 ? 14.415 6.405 -19.754 1.00 95.50 497 THR A O 1
ATOM 3711 N N . LEU A 1 498 ? 16.598 5.990 -19.471 1.00 96.69 498 LEU A N 1
ATOM 3712 C CA . LEU A 1 498 ? 17.076 7.327 -19.831 1.00 96.69 498 LEU A CA 1
ATOM 3713 C C . LEU A 1 498 ? 18.272 7.254 -20.788 1.00 96.69 498 LEU A C 1
ATOM 3715 O O . LEU A 1 498 ? 19.140 6.391 -20.645 1.00 96.69 498 LEU A O 1
ATOM 3719 N N . ASP A 1 499 ? 18.333 8.201 -21.723 1.00 96.69 499 ASP A N 1
ATOM 3720 C CA . ASP A 1 499 ? 19.563 8.548 -22.438 1.00 96.69 499 ASP A CA 1
ATOM 3721 C C . ASP A 1 499 ? 20.425 9.418 -21.505 1.00 96.69 499 ASP A C 1
ATOM 3723 O O . ASP A 1 499 ? 19.986 10.486 -21.071 1.00 96.69 499 ASP A O 1
ATOM 3727 N N . GLY A 1 500 ? 21.628 8.969 -21.139 1.00 96.62 500 GLY A N 1
ATOM 3728 C CA . GLY A 1 500 ? 22.373 9.615 -20.061 1.00 96.62 500 GLY A CA 1
ATOM 3729 C C . GLY A 1 500 ? 23.707 8.975 -19.684 1.00 96.62 500 GLY A C 1
ATOM 3730 O O . GLY A 1 500 ? 24.383 8.348 -20.501 1.00 96.62 500 GLY A O 1
ATOM 3731 N N . SER A 1 501 ? 24.115 9.192 -18.435 1.00 97.62 501 SER A N 1
ATOM 3732 C CA . SER A 1 501 ? 25.308 8.591 -17.832 1.00 97.62 501 SER A CA 1
ATOM 3733 C C . SER A 1 501 ? 24.990 7.883 -16.521 1.00 97.62 501 SER A C 1
ATOM 3735 O O . SER A 1 501 ? 24.170 8.366 -15.739 1.00 97.62 501 SER A O 1
ATOM 3737 N N . VAL A 1 502 ? 25.672 6.771 -16.253 1.00 97.81 502 VAL A N 1
ATOM 3738 C CA . VAL A 1 502 ? 25.558 6.036 -14.987 1.00 97.81 502 VAL A CA 1
ATOM 3739 C C . VAL A 1 502 ? 26.202 6.848 -13.860 1.00 97.81 502 VAL A C 1
ATOM 3741 O O . VAL A 1 502 ? 27.417 7.041 -13.859 1.00 97.81 502 VAL A O 1
ATOM 3744 N N . THR A 1 503 ? 25.413 7.307 -12.886 1.00 96.38 503 THR A N 1
ATOM 3745 C CA . THR A 1 503 ? 25.909 8.093 -11.734 1.00 96.38 503 THR A CA 1
ATOM 3746 C C . THR A 1 503 ? 26.082 7.262 -10.470 1.00 96.38 503 THR A C 1
ATOM 3748 O O . THR A 1 503 ? 26.867 7.620 -9.592 1.00 96.38 503 THR A O 1
ATOM 3751 N N . ARG A 1 504 ? 25.422 6.101 -10.395 1.00 93.44 504 ARG A N 1
ATOM 3752 C CA . ARG A 1 504 ? 25.577 5.134 -9.304 1.00 93.44 504 ARG A CA 1
ATOM 3753 C C . ARG A 1 504 ? 25.440 3.710 -9.832 1.00 93.44 504 ARG A C 1
ATOM 3755 O O . ARG A 1 504 ? 24.557 3.433 -10.633 1.00 93.44 504 ARG A O 1
ATOM 3762 N N . SER A 1 505 ? 26.292 2.803 -9.362 1.00 93.75 505 SER A N 1
ATOM 3763 C CA . SER A 1 505 ? 26.243 1.378 -9.707 1.00 93.75 505 SER A CA 1
ATOM 3764 C C . SER A 1 505 ? 26.721 0.549 -8.515 1.00 93.75 505 SER A C 1
ATOM 3766 O O . SER A 1 505 ? 27.914 0.521 -8.208 1.00 93.75 505 SER A O 1
ATOM 3768 N N . ASP A 1 506 ? 25.786 -0.079 -7.799 1.00 88.06 506 ASP A N 1
ATOM 3769 C CA . ASP A 1 506 ? 26.068 -0.931 -6.635 1.00 88.06 506 ASP A CA 1
ATOM 3770 C C . ASP A 1 506 ? 25.190 -2.195 -6.600 1.00 88.06 506 ASP A C 1
ATOM 3772 O O . ASP A 1 506 ? 24.509 -2.523 -7.569 1.00 88.06 506 ASP A O 1
ATOM 3776 N N . ASP A 1 507 ? 25.269 -2.990 -5.526 1.00 78.75 507 ASP A N 1
ATOM 3777 C CA . ASP A 1 507 ? 24.590 -4.298 -5.390 1.00 78.75 507 ASP A CA 1
ATOM 3778 C C . ASP A 1 507 ? 23.062 -4.214 -5.248 1.00 78.75 507 ASP A C 1
ATOM 3780 O O . ASP A 1 507 ? 22.379 -5.245 -5.279 1.00 78.75 507 ASP A O 1
ATOM 3784 N N . ALA A 1 508 ? 22.514 -3.009 -5.091 1.00 77.81 508 ALA A N 1
ATOM 3785 C CA . ALA A 1 508 ? 21.079 -2.787 -4.993 1.00 77.81 508 ALA A CA 1
ATOM 3786 C C . ALA A 1 508 ? 20.500 -2.055 -6.202 1.00 77.81 508 ALA A C 1
ATOM 3788 O O . ALA A 1 508 ? 19.340 -2.299 -6.524 1.00 77.81 508 ALA A O 1
ATOM 3789 N N . VAL A 1 509 ? 21.252 -1.166 -6.855 1.00 86.75 509 VAL A N 1
ATOM 3790 C CA . VAL A 1 509 ? 20.692 -0.295 -7.896 1.00 86.75 509 VAL A CA 1
ATOM 3791 C C . VAL A 1 509 ? 21.748 0.209 -8.881 1.00 86.75 509 VAL A C 1
ATOM 3793 O O . VAL A 1 509 ? 22.905 0.435 -8.517 1.00 86.75 509 VAL A O 1
ATOM 3796 N N . VAL A 1 510 ? 21.319 0.425 -10.126 1.00 92.88 510 VAL A N 1
ATOM 3797 C CA . VAL A 1 510 ? 22.022 1.270 -11.101 1.00 92.88 510 VAL A CA 1
ATOM 3798 C C . VAL A 1 510 ? 21.195 2.532 -11.344 1.00 92.88 510 VAL A C 1
ATOM 3800 O O . VAL A 1 510 ? 20.031 2.447 -11.732 1.00 92.88 510 VAL A O 1
ATOM 3803 N N . THR A 1 511 ? 21.791 3.700 -11.122 1.00 94.69 511 THR A N 1
ATOM 3804 C CA . THR A 1 511 ? 21.160 5.005 -11.347 1.00 94.69 511 THR A CA 1
ATOM 3805 C C . THR A 1 511 ? 21.727 5.635 -12.612 1.00 94.69 511 THR A C 1
ATOM 3807 O O . THR A 1 511 ? 22.949 5.742 -12.761 1.00 94.69 511 THR A O 1
ATOM 3810 N N . VAL A 1 512 ? 20.842 6.064 -13.510 1.00 96.94 512 VAL A N 1
ATOM 3811 C CA . VAL A 1 512 ? 21.193 6.791 -14.737 1.00 96.94 512 VAL A CA 1
ATOM 3812 C C . VAL A 1 512 ? 20.649 8.209 -14.640 1.00 96.94 512 VAL A C 1
ATOM 3814 O O . VAL A 1 512 ? 19.481 8.397 -14.303 1.00 96.94 512 VAL A O 1
ATOM 3817 N N . GLU A 1 513 ? 21.482 9.197 -14.963 1.00 97.50 513 GLU A N 1
ATOM 3818 C CA . GLU A 1 513 ? 21.074 10.599 -15.066 1.00 97.50 513 GLU A CA 1
ATOM 3819 C C . GLU A 1 513 ? 21.161 11.104 -16.501 1.00 97.50 513 GLU A C 1
ATOM 3821 O O . GLU A 1 513 ? 22.159 10.887 -17.192 1.00 97.50 513 GLU A O 1
ATOM 3826 N N . GLY A 1 514 ? 20.114 11.795 -16.946 1.00 96.19 514 GLY A N 1
ATOM 3827 C CA . GLY A 1 514 ? 19.966 12.228 -18.331 1.00 96.19 514 GLY A CA 1
ATOM 3828 C C . GLY A 1 514 ? 18.915 13.315 -18.505 1.00 96.19 514 GLY A C 1
ATOM 3829 O O . GLY A 1 514 ? 18.019 13.460 -17.673 1.00 96.19 514 GLY A O 1
ATOM 3830 N N . SER A 1 515 ? 19.021 14.100 -19.576 1.00 96.00 515 SER A N 1
ATOM 3831 C CA . SER A 1 515 ? 18.055 15.160 -19.883 1.00 96.00 515 SER A CA 1
ATOM 3832 C C . SER A 1 515 ? 16.967 14.651 -20.822 1.00 96.00 515 SER A C 1
ATOM 3834 O O . SER A 1 515 ? 17.260 14.024 -21.836 1.00 96.00 515 SER A O 1
ATOM 3836 N N . ALA A 1 516 ? 15.708 14.921 -20.485 1.00 95.94 516 ALA A N 1
ATOM 3837 C CA . ALA A 1 516 ? 14.561 14.532 -21.299 1.00 95.94 516 ALA A CA 1
ATOM 3838 C C . ALA A 1 516 ? 13.342 15.406 -20.991 1.00 95.94 516 ALA A C 1
ATOM 3840 O O . ALA A 1 516 ? 13.231 16.006 -19.912 1.00 95.94 516 ALA A O 1
ATOM 3841 N N . TRP A 1 517 ? 12.376 15.400 -21.907 1.00 95.50 517 TRP A N 1
ATOM 3842 C CA . TRP A 1 517 ? 11.017 15.822 -21.594 1.00 95.50 517 TRP A CA 1
ATOM 3843 C C . TRP A 1 517 ? 10.355 14.772 -20.707 1.00 95.50 517 TRP A C 1
ATOM 3845 O O . TRP A 1 517 ? 10.207 13.623 -21.110 1.00 95.50 517 TRP A O 1
ATOM 3855 N N . GLY A 1 518 ? 9.972 15.155 -19.492 1.00 92.94 518 GLY A N 1
ATOM 3856 C CA . GLY A 1 518 ? 9.253 14.296 -18.558 1.00 92.94 518 GLY A CA 1
ATOM 3857 C C . GLY A 1 518 ? 7.777 14.668 -18.475 1.00 92.94 518 GLY A C 1
ATOM 3858 O O . GLY A 1 518 ? 7.454 15.846 -18.319 1.00 92.94 518 GLY A O 1
ATOM 3859 N N . LEU A 1 519 ? 6.906 13.659 -18.507 1.00 92.00 519 LEU A N 1
ATOM 3860 C CA . LEU A 1 519 ? 5.482 13.759 -18.192 1.00 92.00 519 LEU A CA 1
ATOM 3861 C C . LEU A 1 519 ? 5.141 12.768 -17.072 1.00 92.00 519 LEU A C 1
ATOM 3863 O O . LEU A 1 519 ? 5.202 11.552 -17.262 1.00 92.00 519 LEU A O 1
ATOM 3867 N N . GLY A 1 520 ? 4.806 13.291 -15.891 1.00 88.56 520 GLY A N 1
ATOM 3868 C CA . GLY A 1 520 ? 4.342 12.482 -14.763 1.00 88.56 520 GLY A CA 1
ATOM 3869 C C . GLY A 1 520 ? 2.938 11.929 -15.002 1.00 88.56 520 GLY A C 1
ATOM 3870 O O . GLY A 1 520 ? 2.094 12.604 -15.587 1.00 88.56 520 GLY A O 1
ATOM 3871 N N . GLY A 1 521 ? 2.689 10.710 -14.539 1.00 87.00 521 GLY A N 1
ATOM 3872 C CA . GLY A 1 521 ? 1.391 10.055 -14.595 1.00 87.00 521 GLY A CA 1
ATOM 3873 C C . GLY A 1 521 ? 0.773 9.814 -13.223 1.00 87.00 521 GLY A C 1
ATOM 3874 O O . GLY A 1 521 ? 1.388 9.947 -12.166 1.00 87.00 521 GLY A O 1
ATOM 3875 N N . PHE A 1 522 ? -0.496 9.437 -13.266 1.00 82.94 522 PHE A N 1
ATOM 3876 C CA . PHE A 1 522 ? -1.314 9.060 -12.132 1.00 82.94 522 PHE A CA 1
ATOM 3877 C C . PHE A 1 522 ? -0.921 7.692 -11.552 1.00 82.94 522 PHE A C 1
ATOM 3879 O O . PHE A 1 522 ? -0.931 7.556 -10.326 1.00 82.94 522 PHE A O 1
ATOM 3886 N N . ALA A 1 523 ? -0.619 6.702 -12.396 1.00 86.31 523 ALA A N 1
ATOM 3887 C CA . ALA A 1 523 ? -0.169 5.357 -12.014 1.00 86.31 523 ALA A CA 1
ATOM 3888 C C . ALA A 1 523 ? 0.492 4.662 -13.215 1.00 86.31 523 ALA A C 1
ATOM 3890 O O . ALA A 1 523 ? 0.117 4.938 -14.357 1.00 86.31 523 ALA A O 1
ATOM 3891 N N . ALA A 1 524 ? 1.435 3.751 -12.962 1.00 89.06 524 ALA A N 1
ATOM 3892 C CA . ALA A 1 524 ? 2.072 2.943 -14.000 1.00 89.06 524 ALA A CA 1
ATOM 3893 C C . ALA A 1 524 ? 2.119 1.450 -1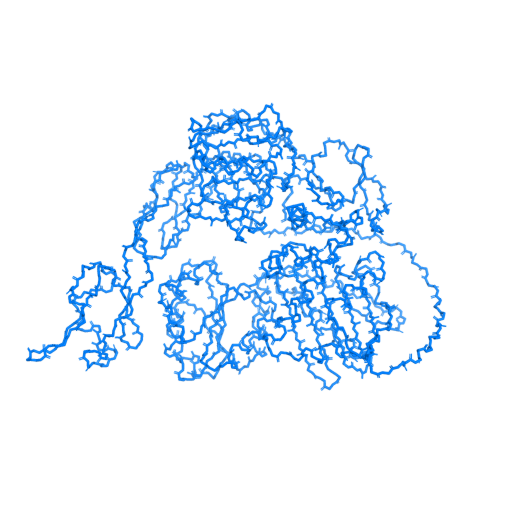3.636 1.00 89.06 524 ALA A C 1
ATOM 3895 O O . ALA A 1 524 ? 2.302 1.098 -12.472 1.00 89.06 524 ALA A O 1
ATOM 3896 N N . TYR A 1 525 ? 1.959 0.582 -14.634 1.00 89.06 525 TYR A N 1
ATOM 3897 C CA . TYR A 1 525 ? 1.869 -0.872 -14.485 1.00 89.06 525 TYR A CA 1
ATOM 3898 C C . TYR A 1 525 ? 2.753 -1.583 -15.509 1.00 89.06 525 TYR A C 1
ATOM 3900 O O . TYR A 1 525 ? 2.857 -1.120 -16.644 1.00 89.06 525 TYR A O 1
ATOM 3908 N N . GLY A 1 526 ? 3.336 -2.721 -15.135 1.00 87.19 526 GLY A N 1
ATOM 3909 C CA . GLY A 1 526 ? 4.203 -3.521 -16.008 1.00 87.19 526 GLY A CA 1
ATOM 3910 C C . GLY A 1 526 ? 5.700 -3.218 -15.829 1.00 87.19 526 GLY A C 1
ATOM 3911 O O . GLY A 1 526 ? 6.073 -2.475 -14.919 1.00 87.19 526 GLY A O 1
ATOM 3912 N N . PRO A 1 527 ? 6.588 -3.782 -16.665 1.00 87.75 527 PRO A N 1
ATOM 3913 C CA . PRO A 1 527 ? 8.012 -3.457 -16.654 1.00 87.75 527 PRO A CA 1
ATOM 3914 C C . PRO A 1 527 ? 8.246 -2.034 -17.157 1.00 87.75 527 PRO A C 1
ATOM 3916 O O . PRO A 1 527 ? 7.313 -1.339 -17.553 1.00 87.75 527 PRO A O 1
ATOM 3919 N N . ASP A 1 528 ? 9.492 -1.581 -17.180 1.00 91.94 528 ASP A N 1
ATOM 3920 C CA . ASP A 1 528 ? 9.825 -0.374 -17.928 1.00 91.94 528 ASP A CA 1
ATOM 3921 C C . ASP A 1 528 ? 9.690 -0.628 -19.438 1.00 91.94 528 ASP A C 1
ATOM 3923 O O . ASP A 1 528 ? 10.053 -1.696 -19.947 1.00 91.94 528 ASP A O 1
ATOM 3927 N N . ALA A 1 529 ? 9.185 0.366 -20.167 1.00 94.69 529 ALA A N 1
ATOM 3928 C CA . ALA A 1 529 ? 9.043 0.302 -21.620 1.00 94.69 529 ALA A CA 1
ATOM 3929 C C . ALA A 1 529 ? 9.972 1.291 -22.303 1.00 94.69 529 ALA A C 1
ATOM 3931 O O . ALA A 1 529 ? 10.155 2.406 -21.830 1.00 94.69 529 ALA A O 1
ATOM 3932 N N . VAL A 1 530 ? 10.490 0.907 -23.466 1.00 95.88 530 VAL A N 1
ATOM 3933 C CA . VAL A 1 530 ? 11.234 1.786 -24.371 1.00 95.88 530 VAL A CA 1
ATOM 3934 C C . VAL A 1 530 ? 10.710 1.544 -25.778 1.00 95.88 530 VAL A C 1
ATOM 3936 O O . VAL A 1 530 ? 10.545 0.393 -26.181 1.00 95.88 530 VAL A O 1
ATOM 3939 N N . GLY A 1 531 ? 10.436 2.614 -26.515 1.00 96.19 531 GLY A N 1
ATOM 3940 C CA . GLY A 1 531 ? 9.903 2.523 -27.868 1.00 96.19 531 GLY A CA 1
ATOM 3941 C C . GLY A 1 531 ? 9.688 3.887 -28.511 1.00 96.19 531 GLY A C 1
ATOM 3942 O O . GLY A 1 531 ? 9.900 4.930 -27.897 1.00 96.19 531 GLY A O 1
ATOM 3943 N N . GLU A 1 532 ? 9.267 3.879 -29.769 1.00 97.44 532 GLU A N 1
ATOM 3944 C CA . GLU A 1 532 ? 8.829 5.088 -30.472 1.00 97.44 532 GLU A CA 1
ATOM 3945 C C . GLU A 1 532 ? 7.399 5.455 -30.056 1.00 97.44 532 GLU A C 1
ATOM 3947 O O . GLU A 1 532 ? 6.546 4.569 -29.928 1.00 97.44 532 GLU A O 1
ATOM 3952 N N . LEU A 1 533 ? 7.127 6.748 -29.862 1.00 97.12 533 LEU A N 1
ATOM 3953 C CA . LEU A 1 533 ? 5.779 7.238 -29.582 1.00 97.12 533 LEU A CA 1
ATOM 3954 C C . LEU A 1 533 ? 4.890 7.172 -30.821 1.00 97.12 533 LEU A C 1
ATOM 3956 O O . LEU A 1 533 ? 5.202 7.757 -31.854 1.00 97.12 533 LEU A O 1
ATOM 3960 N N . LEU A 1 534 ? 3.732 6.533 -30.688 1.00 96.75 534 LEU A N 1
ATOM 3961 C CA . LEU A 1 534 ? 2.714 6.458 -31.727 1.00 96.75 534 LEU A CA 1
ATOM 3962 C C . LEU A 1 534 ? 1.385 7.007 -31.212 1.00 96.75 534 LEU A C 1
ATOM 3964 O O . LEU A 1 534 ? 0.836 6.519 -30.225 1.00 96.75 534 LEU A O 1
ATOM 3968 N N . LEU A 1 535 ? 0.820 7.976 -31.925 1.00 94.62 535 LEU A N 1
ATOM 3969 C CA . LEU A 1 535 ? -0.530 8.454 -31.660 1.00 94.62 535 LEU A CA 1
ATOM 3970 C C . LEU A 1 535 ? -1.552 7.492 -32.287 1.00 94.62 535 LEU A C 1
ATOM 3972 O O . LEU A 1 535 ? -1.661 7.430 -33.508 1.00 94.62 535 LEU A O 1
ATOM 3976 N N . ALA A 1 536 ? -2.297 6.741 -31.467 1.00 93.38 536 ALA A N 1
ATOM 3977 C CA . ALA A 1 536 ? -3.323 5.811 -31.960 1.00 93.38 536 ALA A CA 1
ATOM 3978 C C . ALA A 1 536 ? -4.742 6.397 -31.954 1.00 93.38 536 ALA A C 1
ATOM 3980 O O . ALA A 1 536 ? -5.662 5.770 -32.477 1.00 93.38 536 ALA A O 1
ATOM 3981 N N . VAL A 1 537 ? -4.940 7.589 -31.390 1.00 93.25 537 VAL A N 1
ATOM 3982 C CA . VAL A 1 537 ? -6.240 8.271 -31.331 1.00 93.25 537 VAL A CA 1
ATOM 3983 C C . VAL A 1 537 ? -6.192 9.637 -32.004 1.00 93.25 537 VAL A C 1
ATOM 3985 O O . VAL A 1 537 ? -5.176 10.324 -31.979 1.00 93.25 537 VAL A O 1
ATOM 3988 N N . ASP A 1 538 ? -7.323 10.063 -32.557 1.00 87.75 538 ASP A N 1
ATOM 3989 C CA . ASP A 1 538 ? -7.402 11.298 -33.346 1.00 87.75 538 ASP A CA 1
ATOM 3990 C C . ASP A 1 538 ? -7.699 12.543 -32.486 1.00 87.75 538 ASP A C 1
ATOM 3992 O O . ASP A 1 538 ? -7.529 13.679 -32.934 1.00 87.75 538 ASP A O 1
ATOM 3996 N N . SER A 1 539 ? -8.137 12.349 -31.236 1.00 91.50 539 SER A N 1
ATOM 3997 C CA . SER A 1 539 ? -8.560 13.422 -30.333 1.00 91.50 539 SER A CA 1
ATOM 3998 C C . SER A 1 539 ? -8.223 13.120 -28.861 1.00 91.50 539 SER A C 1
ATOM 4000 O O . SER A 1 539 ? -8.087 11.953 -28.483 1.00 91.50 539 SER A O 1
ATOM 4002 N N . PRO A 1 540 ? -8.149 14.150 -27.993 1.00 88.44 540 PRO A N 1
ATOM 4003 C CA . PRO A 1 540 ? -7.942 13.970 -26.550 1.00 88.44 540 PRO A CA 1
ATOM 4004 C C . PRO A 1 540 ? -9.067 13.204 -25.837 1.00 88.44 540 PRO A C 1
ATOM 4006 O O . PRO A 1 540 ? -8.852 12.672 -24.748 1.00 88.44 540 PRO A O 1
ATOM 4009 N N . SER A 1 541 ? -10.261 13.169 -26.433 1.00 90.81 541 SER A N 1
ATOM 4010 C CA . SER A 1 541 ? -11.430 12.424 -25.957 1.00 90.81 541 SER A CA 1
ATOM 4011 C C . SER A 1 541 ? -11.547 11.023 -26.572 1.00 90.81 541 SER A C 1
ATOM 4013 O O . SER A 1 541 ? -12.486 10.302 -26.247 1.00 90.81 541 SER A O 1
ATOM 4015 N N . GLY A 1 542 ? -10.632 10.643 -27.471 1.00 91.31 542 GLY A N 1
ATOM 4016 C CA . GLY A 1 542 ? -10.690 9.378 -28.197 1.00 91.31 542 GLY A CA 1
ATOM 4017 C C . GLY A 1 542 ? -10.536 8.159 -27.289 1.00 91.31 542 GLY A C 1
ATOM 4018 O O . GLY A 1 542 ? -9.868 8.220 -26.258 1.00 91.31 542 GLY A O 1
ATOM 4019 N N . GLU A 1 543 ? -11.139 7.044 -27.695 1.00 92.62 543 GLU A N 1
ATOM 4020 C CA . GLU A 1 543 ? -11.004 5.743 -27.037 1.00 92.62 543 GLU A CA 1
ATOM 4021 C C . GLU A 1 543 ? -10.058 4.843 -27.842 1.00 92.62 543 GLU A C 1
ATOM 4023 O O . GLU A 1 543 ? -10.198 4.704 -29.063 1.00 92.62 543 GLU A O 1
ATOM 4028 N N . LEU A 1 544 ? -9.104 4.205 -27.159 1.00 93.50 544 LEU A N 1
ATOM 4029 C CA . LEU A 1 544 ? -8.250 3.189 -27.761 1.00 93.50 544 LEU A CA 1
ATOM 4030 C C . LEU A 1 544 ? -9.032 1.879 -27.898 1.00 93.50 544 LEU A C 1
ATOM 4032 O O . LEU A 1 544 ? -9.211 1.134 -26.927 1.00 93.50 544 LEU A O 1
ATOM 4036 N N . SER A 1 545 ? -9.488 1.599 -29.118 1.00 89.88 545 SER A N 1
ATOM 4037 C CA . SER A 1 545 ? -10.173 0.353 -29.457 1.00 89.88 545 SER A CA 1
ATOM 4038 C C . SER A 1 545 ? -9.190 -0.745 -29.895 1.00 89.88 545 SER A C 1
ATOM 4040 O O . SER A 1 545 ? -8.132 -0.442 -30.460 1.00 89.88 545 SER A O 1
ATOM 4042 N N . PRO A 1 546 ? -9.532 -2.036 -29.708 1.00 92.00 546 PRO A N 1
ATOM 4043 C CA . PRO A 1 546 ? -8.664 -3.154 -30.093 1.00 92.00 546 PRO A CA 1
ATOM 4044 C C . PRO A 1 546 ? -8.298 -3.159 -31.582 1.00 92.00 546 PRO A C 1
ATOM 4046 O O . PRO A 1 546 ? -7.202 -3.570 -31.949 1.00 92.00 546 PRO A O 1
ATOM 4049 N N . GLY A 1 547 ? -9.198 -2.679 -32.448 1.00 91.19 547 GLY A N 1
ATOM 4050 C CA . GLY A 1 547 ? -8.994 -2.645 -33.901 1.00 91.19 547 GLY A CA 1
ATOM 4051 C C . GLY A 1 547 ? -7.883 -1.699 -34.363 1.00 91.19 547 GLY A C 1
ATOM 4052 O O . GLY A 1 547 ? -7.412 -1.826 -35.489 1.00 91.19 547 GLY A O 1
ATOM 4053 N N . ARG A 1 548 ? -7.433 -0.778 -33.501 1.00 89.25 548 ARG A N 1
ATOM 4054 C CA . ARG A 1 548 ? -6.283 0.099 -33.771 1.00 89.25 548 ARG A CA 1
ATOM 4055 C C . ARG A 1 548 ? -4.941 -0.534 -33.389 1.00 89.25 548 ARG A C 1
ATOM 4057 O O . ARG A 1 548 ? -3.902 0.100 -33.551 1.00 89.25 548 ARG A O 1
ATOM 4064 N N . LEU A 1 549 ? -4.964 -1.762 -32.866 1.00 94.19 549 LEU A N 1
ATOM 4065 C CA . LEU A 1 549 ? -3.798 -2.476 -32.367 1.00 94.19 549 LEU A CA 1
ATOM 4066 C C . LEU A 1 549 ? -3.523 -3.725 -33.206 1.00 94.19 549 LEU A C 1
ATOM 4068 O O . LEU A 1 549 ? -4.300 -4.689 -33.233 1.00 94.19 549 LEU A O 1
ATOM 4072 N N . ASP A 1 550 ? -2.371 -3.715 -33.868 1.00 93.19 550 ASP A N 1
ATOM 4073 C CA . ASP A 1 550 ? -1.878 -4.837 -34.652 1.00 93.19 550 ASP A CA 1
ATOM 4074 C C . ASP A 1 550 ? -0.369 -5.047 -34.467 1.00 93.19 550 ASP A C 1
ATOM 4076 O O . ASP A 1 550 ? 0.334 -4.233 -33.871 1.00 93.19 550 ASP A O 1
ATOM 4080 N N . VAL A 1 551 ? 0.130 -6.174 -34.972 1.00 93.00 551 VAL A N 1
ATOM 4081 C CA . VAL A 1 551 ? 1.515 -6.625 -34.770 1.00 93.00 551 VAL A CA 1
ATOM 4082 C C . VAL A 1 551 ? 2.546 -5.672 -35.400 1.00 93.00 551 VAL A C 1
ATOM 4084 O O . VAL A 1 551 ? 3.685 -5.617 -34.945 1.00 93.00 551 VAL A O 1
ATOM 4087 N N . ARG A 1 552 ? 2.176 -4.873 -36.414 1.00 94.56 552 ARG A N 1
ATOM 4088 C CA . ARG A 1 552 ? 3.098 -3.955 -37.119 1.00 94.56 552 ARG A CA 1
ATOM 4089 C C . ARG A 1 552 ? 3.557 -2.801 -36.236 1.00 94.56 552 ARG A C 1
ATOM 4091 O O . ARG A 1 552 ? 4.623 -2.239 -36.467 1.00 94.56 552 ARG A O 1
ATOM 4098 N N . ILE A 1 553 ? 2.748 -2.441 -35.243 1.00 93.81 553 ILE A N 1
ATOM 4099 C CA . ILE A 1 553 ? 3.065 -1.391 -34.273 1.00 93.81 553 ILE A CA 1
ATOM 4100 C C . ILE A 1 553 ? 3.633 -1.961 -32.962 1.00 93.81 553 ILE A C 1
ATOM 4102 O O . ILE A 1 553 ? 3.784 -1.225 -31.987 1.00 93.81 553 ILE A O 1
ATOM 4106 N N . GLY A 1 554 ? 3.974 -3.256 -32.938 1.00 94.62 554 GLY A N 1
ATOM 4107 C CA . GLY A 1 554 ? 4.684 -3.899 -31.834 1.00 94.62 554 GLY A CA 1
ATOM 4108 C C . GLY A 1 554 ? 5.984 -3.170 -31.473 1.00 94.62 554 GLY A C 1
ATOM 4109 O O . GLY A 1 554 ? 6.631 -2.551 -32.318 1.00 94.62 554 GLY A O 1
ATOM 4110 N N . GLY A 1 555 ? 6.351 -3.196 -30.192 1.00 94.75 555 GLY A N 1
ATOM 4111 C CA . GLY A 1 555 ? 7.534 -2.502 -29.670 1.00 94.75 555 GLY A CA 1
ATOM 4112 C C . GLY A 1 555 ? 7.400 -0.977 -29.534 1.00 94.75 555 GLY A C 1
ATOM 4113 O O . GLY A 1 555 ? 8.332 -0.332 -29.060 1.00 94.75 555 GLY A O 1
ATOM 4114 N N . ARG A 1 556 ? 6.262 -0.381 -29.911 1.00 97.25 556 ARG A N 1
ATOM 4115 C CA . ARG A 1 556 ? 6.005 1.065 -29.777 1.00 97.25 556 ARG A CA 1
ATOM 4116 C C . ARG A 1 556 ? 5.298 1.412 -28.467 1.00 97.25 556 ARG A C 1
ATOM 4118 O O . ARG A 1 556 ? 4.685 0.551 -27.833 1.00 97.25 556 ARG A O 1
ATOM 4125 N N . ILE A 1 557 ? 5.365 2.687 -28.086 1.00 97.62 557 ILE A N 1
ATOM 4126 C CA . ILE A 1 557 ? 4.587 3.264 -26.986 1.00 97.62 557 ILE A CA 1
ATOM 4127 C C . ILE A 1 557 ? 3.394 4.011 -27.589 1.00 97.62 557 ILE A C 1
ATOM 4129 O O . ILE A 1 557 ? 3.560 4.985 -28.318 1.00 97.62 557 ILE A O 1
ATOM 4133 N N . VAL A 1 558 ? 2.183 3.548 -27.298 1.00 96.75 558 VAL A N 1
ATOM 4134 C CA . VAL A 1 558 ? 0.947 4.017 -27.927 1.00 96.75 558 VAL A CA 1
ATOM 4135 C C . VAL A 1 558 ? 0.226 5.035 -27.047 1.00 96.75 558 VAL A C 1
ATOM 4137 O O . VAL A 1 558 ? -0.029 4.779 -25.875 1.00 96.75 558 VAL A O 1
ATOM 4140 N N . ILE A 1 559 ? -0.179 6.167 -27.620 1.00 95.69 559 ILE A N 1
ATOM 4141 C CA . ILE A 1 559 ? -1.038 7.154 -26.958 1.00 95.69 559 ILE A CA 1
ATOM 4142 C C . ILE A 1 559 ? -2.507 6.791 -27.198 1.00 95.69 559 ILE A C 1
ATOM 4144 O O . ILE A 1 559 ? -2.987 6.836 -28.333 1.00 95.69 559 ILE A O 1
ATOM 4148 N N . GLY A 1 560 ? -3.206 6.426 -26.121 1.00 90.81 560 GLY A N 1
ATOM 4149 C CA . GLY A 1 560 ? -4.553 5.849 -26.138 1.00 90.81 560 GLY A CA 1
ATOM 4150 C C . GLY A 1 560 ? -5.712 6.821 -25.897 1.00 90.81 560 GLY A C 1
ATOM 4151 O O . GLY A 1 560 ? -6.861 6.395 -25.924 1.00 90.81 560 GLY A O 1
ATOM 4152 N N . GLY A 1 561 ? -5.452 8.110 -25.666 1.00 90.50 561 GLY A N 1
ATOM 4153 C CA . GLY A 1 561 ? -6.519 9.101 -25.471 1.00 90.50 561 GLY A CA 1
ATOM 4154 C C . GLY A 1 561 ? -7.182 9.023 -24.100 1.00 90.50 561 GLY A C 1
ATOM 4155 O O . GLY A 1 561 ? -6.505 8.819 -23.097 1.00 90.50 561 GLY A O 1
ATOM 4156 N N . ALA A 1 562 ? -8.497 9.223 -24.047 1.00 89.75 562 ALA A N 1
ATOM 4157 C CA . ALA A 1 562 ? -9.262 9.361 -22.811 1.00 89.75 562 ALA A CA 1
ATOM 4158 C C . ALA A 1 562 ? -9.511 8.046 -22.070 1.00 89.75 562 ALA A C 1
ATOM 4160 O O . ALA A 1 562 ? -9.674 8.039 -20.849 1.00 89.75 562 ALA A O 1
ATOM 4161 N N . ARG A 1 563 ? -9.597 6.946 -22.818 1.00 89.81 563 ARG A N 1
ATOM 4162 C CA . ARG A 1 563 ? -9.982 5.637 -22.299 1.00 89.81 563 ARG A CA 1
ATOM 4163 C C . ARG A 1 563 ? -9.251 4.538 -23.047 1.00 89.81 563 ARG A C 1
ATOM 4165 O O . ARG A 1 563 ? -9.223 4.524 -24.276 1.00 89.81 563 ARG A O 1
ATOM 4172 N N . VAL A 1 564 ? -8.729 3.583 -22.290 1.00 90.44 564 VAL A N 1
ATOM 4173 C CA . VAL A 1 564 ? -8.236 2.305 -22.806 1.00 90.44 564 VAL A CA 1
ATOM 4174 C C . VAL A 1 564 ? -9.266 1.236 -22.451 1.00 90.44 564 VAL A C 1
ATOM 4176 O O . VAL A 1 564 ? -9.601 1.069 -21.282 1.00 90.44 564 VAL A O 1
ATOM 4179 N N . SER A 1 565 ? -9.809 0.528 -23.440 1.00 87.75 565 SER A N 1
ATOM 4180 C CA . SER A 1 565 ? -10.711 -0.599 -23.160 1.00 87.75 565 SER A CA 1
ATOM 4181 C C . SER A 1 565 ? -9.925 -1.805 -22.627 1.00 87.75 565 SER A C 1
ATOM 4183 O O . SER A 1 565 ? -8.750 -1.987 -22.956 1.00 87.75 565 SER A O 1
ATOM 4185 N N . ALA A 1 566 ? -10.560 -2.657 -21.813 1.00 85.62 566 ALA A N 1
ATOM 4186 C CA . ALA A 1 566 ? -9.922 -3.886 -21.326 1.00 85.62 566 ALA A CA 1
ATOM 4187 C C . ALA A 1 566 ? -9.500 -4.797 -22.496 1.00 85.62 566 ALA A C 1
ATOM 4189 O O . ALA A 1 566 ? -8.398 -5.336 -22.503 1.00 85.62 566 ALA A O 1
ATOM 4190 N N . GLU A 1 567 ? -10.331 -4.873 -23.536 1.00 89.31 567 GLU A N 1
ATOM 4191 C CA . GLU A 1 567 ? -10.033 -5.597 -24.773 1.00 89.31 567 GLU A CA 1
ATOM 4192 C C . GLU A 1 567 ? -8.809 -5.028 -25.503 1.00 89.31 567 GLU A C 1
ATOM 4194 O O . GLU A 1 567 ? -7.990 -5.789 -26.017 1.00 89.31 567 GLU A O 1
ATOM 4199 N N . ALA A 1 568 ? -8.650 -3.698 -25.543 1.00 91.81 568 ALA A N 1
ATOM 4200 C CA . ALA A 1 568 ? -7.482 -3.074 -26.160 1.00 91.81 568 ALA A CA 1
ATOM 4201 C C . ALA A 1 568 ? -6.211 -3.386 -25.372 1.00 91.81 568 ALA A C 1
ATOM 4203 O O . ALA A 1 568 ? -5.169 -3.633 -25.974 1.00 91.81 568 ALA A O 1
ATOM 4204 N N . LEU A 1 569 ? -6.294 -3.443 -24.042 1.00 89.94 569 LEU A N 1
ATOM 4205 C CA . LEU A 1 569 ? -5.166 -3.835 -23.206 1.00 89.94 569 LEU A CA 1
ATOM 4206 C C . LEU A 1 569 ? -4.742 -5.292 -23.475 1.00 89.94 569 LEU A C 1
ATOM 4208 O O . LEU A 1 569 ? -3.567 -5.551 -23.738 1.00 89.94 569 LEU A O 1
ATOM 4212 N N . THR A 1 570 ? -5.692 -6.230 -23.514 1.00 88.88 570 THR A N 1
ATOM 4213 C CA . THR A 1 570 ? -5.418 -7.632 -23.876 1.00 88.88 570 THR A CA 1
ATOM 4214 C C . THR A 1 570 ? -4.865 -7.752 -25.300 1.00 88.88 570 THR A C 1
ATOM 4216 O O . THR A 1 570 ? -3.911 -8.491 -25.551 1.00 88.88 570 THR A O 1
ATOM 4219 N N . ARG A 1 571 ? -5.417 -6.993 -26.254 1.00 92.50 571 ARG A N 1
ATOM 4220 C CA . ARG A 1 571 ? -4.932 -6.974 -27.639 1.00 92.50 571 ARG A CA 1
ATOM 4221 C C . ARG A 1 571 ? -3.515 -6.414 -27.742 1.00 92.50 571 ARG A C 1
ATOM 4223 O O . ARG A 1 571 ? -2.721 -6.945 -28.515 1.00 92.50 571 ARG A O 1
ATOM 4230 N N . ALA A 1 572 ? -3.188 -5.380 -26.972 1.00 92.62 572 ALA A N 1
ATOM 4231 C CA . ALA A 1 572 ? -1.854 -4.794 -26.925 1.00 92.62 572 ALA A CA 1
ATOM 4232 C C . ALA A 1 572 ? -0.811 -5.785 -26.393 1.00 92.62 572 ALA A C 1
ATOM 4234 O O . ALA A 1 572 ? 0.271 -5.880 -26.974 1.00 92.62 572 ALA A O 1
ATOM 4235 N N . HIS A 1 573 ? -1.160 -6.557 -25.355 1.00 89.62 573 HIS A N 1
ATOM 4236 C CA . HIS A 1 573 ? -0.332 -7.663 -24.863 1.00 89.62 573 HIS A CA 1
ATOM 4237 C C . HIS A 1 573 ? -0.055 -8.669 -25.988 1.00 89.62 573 HIS A C 1
ATOM 4239 O O . HIS A 1 573 ? 1.100 -8.940 -26.311 1.00 89.62 573 HIS A O 1
ATOM 4245 N N . ALA A 1 574 ? -1.106 -9.129 -26.677 1.00 90.38 574 ALA A N 1
ATOM 4246 C CA . ALA A 1 574 ? -0.980 -10.085 -27.779 1.00 90.38 574 ALA A CA 1
ATOM 4247 C C . ALA A 1 574 ? -0.179 -9.552 -28.986 1.00 90.38 574 ALA A C 1
ATOM 4249 O O . ALA A 1 574 ? 0.471 -10.326 -29.683 1.00 90.38 574 ALA A O 1
ATOM 4250 N N . CYS A 1 575 ? -0.217 -8.242 -29.250 1.00 93.31 575 CYS A N 1
ATOM 4251 C CA . CYS A 1 575 ? 0.523 -7.614 -30.352 1.00 93.31 575 CYS A CA 1
ATOM 4252 C C . CYS A 1 575 ? 1.968 -7.235 -29.985 1.00 93.31 575 CYS A C 1
ATOM 4254 O O . CYS A 1 575 ? 2.686 -6.715 -30.838 1.00 93.31 575 CYS A O 1
ATOM 4256 N N . GLY A 1 576 ? 2.401 -7.454 -28.738 1.00 92.25 576 GLY A N 1
ATOM 4257 C CA . GLY A 1 576 ? 3.743 -7.087 -28.284 1.00 92.25 576 GLY A CA 1
ATOM 4258 C C . GLY A 1 576 ? 3.982 -5.574 -28.245 1.00 92.25 576 GLY A C 1
ATOM 4259 O O . GLY A 1 576 ? 5.098 -5.120 -28.503 1.00 92.25 576 GLY A O 1
ATOM 4260 N N . ILE A 1 577 ? 2.947 -4.780 -27.958 1.00 95.94 577 ILE A N 1
ATOM 4261 C CA . ILE A 1 577 ? 3.082 -3.331 -27.743 1.00 95.94 577 ILE A CA 1
ATOM 4262 C C . ILE A 1 577 ? 4.011 -3.094 -26.543 1.00 95.94 577 ILE A C 1
ATOM 4264 O O . ILE A 1 577 ? 3.887 -3.773 -25.523 1.00 95.94 577 ILE A O 1
ATOM 4268 N N . ALA A 1 578 ? 4.951 -2.148 -26.652 1.00 94.62 578 ALA A N 1
ATOM 4269 C CA . ALA A 1 578 ? 5.884 -1.874 -25.557 1.00 94.62 578 ALA A CA 1
ATOM 4270 C C . ALA A 1 578 ? 5.181 -1.150 -24.408 1.00 94.62 578 ALA A C 1
ATOM 4272 O O . ALA A 1 578 ? 5.318 -1.558 -23.260 1.00 94.62 578 ALA A O 1
ATOM 4273 N N . GLY A 1 579 ? 4.388 -0.120 -24.712 1.00 95.38 579 GLY A N 1
ATOM 4274 C CA . GLY A 1 579 ? 3.627 0.593 -23.692 1.00 95.38 579 GLY A CA 1
ATOM 4275 C C . GLY A 1 579 ? 2.377 1.299 -24.204 1.00 95.38 579 GLY A C 1
ATOM 4276 O O . GLY A 1 579 ? 2.211 1.498 -25.404 1.00 95.38 579 GLY A O 1
ATOM 4277 N N . ILE A 1 580 ? 1.497 1.687 -23.287 1.00 96.19 580 ILE A N 1
ATOM 4278 C CA . ILE A 1 580 ? 0.280 2.463 -23.526 1.00 96.19 580 ILE A CA 1
ATOM 4279 C C . ILE A 1 580 ? 0.272 3.649 -22.564 1.00 96.19 580 ILE A C 1
ATOM 4281 O O . ILE A 1 580 ? 0.435 3.470 -21.362 1.00 96.19 580 ILE A O 1
ATOM 4285 N N . VAL A 1 581 ? 0.024 4.849 -23.078 1.00 95.81 581 VAL A N 1
ATOM 4286 C CA . VAL A 1 581 ? -0.189 6.067 -22.292 1.00 95.81 581 VAL A CA 1
ATOM 4287 C C . VAL A 1 581 ? -1.625 6.535 -22.510 1.00 95.81 581 VAL A C 1
ATOM 4289 O O . VAL A 1 581 ? -2.003 6.874 -23.632 1.00 95.81 581 VAL A O 1
ATOM 4292 N N . GLY A 1 582 ? -2.437 6.551 -21.455 1.00 93.38 582 GLY A N 1
ATOM 4293 C CA . GLY A 1 582 ? -3.848 6.945 -21.510 1.00 93.38 582 GLY A CA 1
ATOM 4294 C C . GLY A 1 582 ? -4.217 7.948 -20.420 1.00 93.38 582 GLY A C 1
ATOM 4295 O O . GLY A 1 582 ? -3.580 8.010 -19.374 1.00 93.38 582 GLY A O 1
ATOM 4296 N N . GLY A 1 583 ? -5.265 8.735 -20.649 1.00 91.44 583 GLY A N 1
ATOM 4297 C CA . GLY A 1 583 ? -5.859 9.618 -19.645 1.00 91.44 583 GLY A CA 1
ATOM 4298 C C . GLY A 1 583 ? -6.445 8.820 -18.491 1.00 91.44 583 GLY A C 1
ATOM 4299 O O . GLY A 1 583 ? -6.134 9.094 -17.331 1.00 91.44 583 GLY A O 1
ATOM 4300 N N . ALA A 1 584 ? -7.204 7.775 -18.815 1.00 90.94 584 ALA A N 1
ATOM 4301 C CA . ALA A 1 584 ? -7.625 6.770 -17.859 1.00 90.94 584 ALA A CA 1
ATOM 4302 C C . ALA A 1 584 ? -7.516 5.347 -18.410 1.00 90.94 584 ALA A C 1
ATOM 4304 O O . ALA A 1 584 ? -7.554 5.107 -19.621 1.00 90.94 584 ALA A O 1
ATOM 4305 N N . VAL A 1 585 ? -7.368 4.403 -17.483 1.00 89.88 585 VAL A N 1
ATOM 4306 C CA . VAL A 1 585 ? -7.197 2.972 -17.759 1.00 89.88 585 VAL A CA 1
ATOM 4307 C C . VAL A 1 585 ? -8.216 2.155 -16.954 1.00 89.88 585 VAL A C 1
ATOM 4309 O O . VAL A 1 585 ? -8.675 2.619 -15.906 1.00 89.88 585 VAL A O 1
ATOM 4312 N N . PRO A 1 586 ? -8.603 0.954 -17.408 1.00 88.00 586 PRO A N 1
ATOM 4313 C CA . PRO A 1 586 ? -9.649 0.180 -16.756 1.00 88.00 586 PRO A CA 1
ATOM 4314 C C . PRO A 1 586 ? -9.060 -0.586 -15.568 1.00 88.00 586 PRO A C 1
ATOM 4316 O O . PRO A 1 586 ? -8.214 -1.461 -15.754 1.00 88.00 586 PRO A O 1
ATOM 4319 N N . ALA A 1 587 ? -9.530 -0.305 -14.348 1.00 84.06 587 ALA A N 1
ATOM 4320 C CA . ALA A 1 587 ? -9.006 -0.943 -13.133 1.00 84.06 587 ALA A CA 1
ATOM 4321 C C . ALA A 1 587 ? -9.130 -2.480 -13.179 1.00 84.06 587 ALA A C 1
ATOM 4323 O O . ALA A 1 587 ? -8.186 -3.196 -12.854 1.00 84.06 587 ALA A O 1
ATOM 4324 N N . ALA A 1 588 ? -10.266 -2.997 -13.662 1.00 80.50 588 ALA A N 1
ATOM 4325 C CA . ALA A 1 588 ? -10.451 -4.436 -13.851 1.00 80.50 588 ALA A CA 1
ATOM 4326 C C . ALA A 1 588 ? -9.575 -5.013 -14.974 1.00 80.50 588 ALA A C 1
ATOM 4328 O O . ALA A 1 588 ? -9.053 -6.111 -14.826 1.00 80.50 588 ALA A O 1
ATOM 4329 N N . GLY A 1 589 ? -9.377 -4.278 -16.075 1.00 80.75 589 GLY A N 1
ATOM 4330 C CA . GLY A 1 589 ? -8.531 -4.739 -17.180 1.00 80.75 589 GLY A CA 1
ATOM 4331 C C . GLY A 1 589 ? -7.067 -4.893 -16.766 1.00 80.75 589 GLY A C 1
ATOM 4332 O O . GLY A 1 589 ? -6.412 -5.839 -17.189 1.00 80.75 589 GLY A O 1
ATOM 4333 N N . LEU A 1 590 ? -6.576 -4.021 -15.879 1.00 81.81 590 LEU A N 1
ATOM 4334 C CA . LEU A 1 590 ? -5.242 -4.157 -15.290 1.00 81.81 590 LEU A CA 1
ATOM 4335 C C . LEU A 1 590 ? -5.101 -5.461 -14.496 1.00 81.81 590 LEU A C 1
ATOM 4337 O O . LEU A 1 590 ? -4.099 -6.147 -14.646 1.00 81.81 590 LEU A O 1
ATOM 4341 N N . ARG A 1 591 ? -6.116 -5.846 -13.714 1.00 76.19 591 ARG A N 1
ATOM 4342 C CA . ARG A 1 591 ? -6.095 -7.106 -12.948 1.00 76.19 591 ARG A CA 1
ATOM 4343 C C . ARG A 1 591 ? -6.138 -8.358 -13.821 1.00 76.19 591 ARG A C 1
ATOM 4345 O O . ARG A 1 591 ? -5.709 -9.410 -13.381 1.00 76.19 591 ARG A O 1
ATOM 4352 N N . VAL A 1 592 ? -6.639 -8.260 -15.052 1.00 77.69 592 VAL A N 1
ATOM 4353 C CA . VAL A 1 592 ? -6.607 -9.380 -16.011 1.00 77.69 592 VAL A CA 1
ATOM 4354 C C . VAL A 1 592 ? -5.199 -9.599 -16.570 1.00 77.69 592 VAL A C 1
ATOM 4356 O O . VAL A 1 592 ? -4.846 -10.727 -16.889 1.00 77.69 592 VAL A O 1
ATOM 4359 N N . VAL A 1 593 ? -4.405 -8.533 -16.716 1.00 73.50 593 VAL A N 1
ATOM 4360 C CA . VAL A 1 593 ? -3.056 -8.608 -17.306 1.00 73.50 593 VAL A CA 1
ATOM 4361 C C . VAL A 1 593 ? -1.957 -8.755 -16.254 1.00 73.50 593 VAL A C 1
ATOM 4363 O O . VAL A 1 593 ? -0.951 -9.393 -16.533 1.00 73.50 593 VAL A O 1
ATOM 4366 N N . TYR A 1 594 ? -2.143 -8.184 -15.062 1.00 72.69 594 TYR A N 1
ATOM 4367 C CA . TYR A 1 594 ? -1.138 -8.149 -13.988 1.00 72.69 594 TYR A CA 1
ATOM 4368 C C . TYR A 1 594 ? -1.604 -8.846 -12.700 1.00 72.69 594 TYR A C 1
ATOM 4370 O O . TYR A 1 594 ? -1.056 -8.583 -11.626 1.00 72.69 594 TYR A O 1
ATOM 4378 N N . ASP A 1 595 ? -2.640 -9.682 -12.798 1.00 68.94 595 ASP A N 1
ATOM 4379 C CA . ASP A 1 595 ? -3.311 -10.354 -11.683 1.00 68.94 595 ASP A CA 1
ATOM 4380 C C . ASP A 1 595 ? -3.836 -9.393 -10.590 1.00 68.94 595 ASP A C 1
ATOM 4382 O O . ASP A 1 595 ? -3.851 -8.161 -10.702 1.00 68.94 595 ASP A O 1
ATOM 4386 N N . ASP A 1 596 ? -4.283 -9.965 -9.474 1.00 60.97 596 ASP A N 1
ATOM 4387 C CA . ASP A 1 596 ? -4.769 -9.237 -8.298 1.00 60.97 596 ASP A CA 1
ATOM 4388 C C . ASP A 1 596 ? -3.689 -8.390 -7.593 1.00 60.97 596 ASP A C 1
ATOM 4390 O O . ASP A 1 596 ? -3.998 -7.647 -6.660 1.00 60.97 596 ASP A O 1
ATOM 4394 N N . GLY A 1 597 ? -2.435 -8.450 -8.061 1.00 56.50 597 GLY A N 1
ATOM 4395 C CA . GLY A 1 597 ? -1.325 -7.604 -7.615 1.00 56.50 597 GLY A CA 1
ATOM 4396 C C . GLY A 1 597 ? -1.381 -6.157 -8.123 1.00 56.50 597 GLY A C 1
ATOM 4397 O O . GLY A 1 597 ? -0.604 -5.321 -7.658 1.00 56.50 597 GLY A O 1
ATOM 4398 N N . ALA A 1 598 ? -2.294 -5.823 -9.045 1.00 64.75 598 ALA A N 1
ATOM 4399 C CA . ALA A 1 598 ? -2.466 -4.466 -9.566 1.00 64.75 598 ALA A CA 1
ATOM 4400 C C . ALA A 1 598 ? -3.047 -3.493 -8.514 1.00 64.75 598 ALA A C 1
ATOM 4402 O O . ALA A 1 598 ? -4.261 -3.275 -8.421 1.00 64.75 598 ALA A O 1
ATOM 4403 N N . LEU A 1 599 ? -2.158 -2.865 -7.742 1.00 70.12 599 LEU A N 1
ATOM 4404 C CA . LEU A 1 599 ? -2.497 -1.859 -6.730 1.00 70.12 599 LEU A CA 1
ATOM 4405 C C . LEU A 1 599 ? -2.919 -0.516 -7.350 1.00 70.12 599 LEU A C 1
ATOM 4407 O O . LEU A 1 599 ? -2.579 -0.186 -8.490 1.00 70.12 599 LEU A O 1
ATOM 4411 N N . ILE A 1 600 ? -3.609 0.316 -6.570 1.00 71.88 600 ILE A N 1
ATOM 4412 C CA . ILE A 1 600 ? -4.103 1.637 -6.997 1.00 71.88 600 ILE A CA 1
ATOM 4413 C C . ILE A 1 600 ? -2.961 2.570 -7.441 1.00 71.88 600 ILE A C 1
ATOM 4415 O O . ILE A 1 600 ? -3.134 3.401 -8.333 1.00 71.88 600 ILE A O 1
ATOM 4419 N N . GLY A 1 601 ? -1.789 2.452 -6.810 1.00 66.44 601 GLY A N 1
ATOM 4420 C CA . GLY A 1 601 ? -0.611 3.275 -7.102 1.00 66.44 601 GLY A CA 1
ATOM 4421 C C . GLY A 1 601 ? 0.201 2.846 -8.328 1.00 66.44 601 GLY A C 1
ATOM 4422 O O . GLY A 1 601 ? 1.113 3.577 -8.713 1.00 66.44 601 GLY A O 1
ATOM 4423 N N . GLY A 1 602 ? -0.116 1.701 -8.937 1.00 69.81 602 GLY A N 1
ATOM 4424 C CA . GLY A 1 602 ? 0.743 1.057 -9.927 1.00 69.81 602 GLY A CA 1
ATOM 4425 C C . GLY A 1 602 ? 1.454 -0.184 -9.388 1.00 69.81 602 GLY A C 1
ATOM 4426 O O . GLY A 1 602 ? 1.494 -0.421 -8.179 1.00 69.81 602 GLY A O 1
ATOM 4427 N N . PHE A 1 603 ? 2.019 -0.977 -10.296 1.00 67.88 603 PHE A N 1
ATOM 4428 C CA . PHE A 1 603 ? 2.775 -2.185 -9.966 1.00 67.88 603 PHE A CA 1
ATOM 4429 C C . PHE A 1 603 ? 3.849 -2.447 -11.024 1.00 67.88 603 PHE A C 1
ATOM 4431 O O . PHE A 1 603 ? 3.529 -2.652 -12.195 1.00 67.88 603 PHE A O 1
ATOM 4438 N N . ALA A 1 604 ? 5.120 -2.437 -10.619 1.00 57.84 604 ALA A N 1
ATOM 4439 C CA . ALA A 1 604 ? 6.217 -2.796 -11.508 1.00 57.84 604 ALA A CA 1
ATOM 4440 C C . ALA A 1 604 ? 6.364 -4.323 -11.552 1.00 57.84 604 ALA A C 1
ATOM 4442 O O . ALA A 1 604 ? 6.674 -4.944 -10.536 1.00 57.84 604 ALA A O 1
ATOM 4443 N N . THR A 1 605 ? 6.168 -4.917 -12.727 1.00 65.50 605 THR A N 1
ATOM 4444 C CA . THR A 1 605 ? 6.470 -6.335 -12.989 1.00 65.50 605 THR A CA 1
ATOM 4445 C C . THR A 1 605 ? 7.766 -6.447 -13.789 1.00 65.50 605 THR A C 1
ATOM 4447 O O . THR A 1 605 ? 8.318 -5.448 -14.245 1.00 65.50 605 THR A O 1
ATOM 4450 N N . ARG A 1 606 ? 8.296 -7.663 -13.960 1.00 61.00 606 ARG A N 1
ATOM 4451 C CA . ARG A 1 606 ? 9.469 -7.893 -14.824 1.00 61.00 606 ARG A CA 1
ATOM 4452 C C . ARG A 1 606 ? 9.118 -8.442 -16.203 1.00 61.00 606 ARG A C 1
ATOM 4454 O O . ARG A 1 606 ? 9.941 -8.320 -17.107 1.00 61.00 606 ARG A O 1
ATOM 4461 N N . GLU A 1 607 ? 7.936 -9.030 -16.371 1.00 65.69 607 GLU A N 1
ATOM 4462 C CA . GLU A 1 607 ? 7.625 -9.837 -17.559 1.00 65.69 607 GLU A CA 1
ATOM 4463 C C . GLU A 1 607 ? 6.358 -9.373 -18.293 1.00 65.69 607 GLU A C 1
ATOM 4465 O O . GLU A 1 607 ? 6.363 -9.308 -19.524 1.00 65.69 607 GLU A O 1
ATOM 4470 N N . ASP A 1 608 ? 5.313 -8.962 -17.572 1.00 74.19 608 ASP A N 1
ATOM 4471 C CA . ASP A 1 608 ? 3.998 -8.693 -18.167 1.00 74.19 608 ASP A CA 1
ATOM 4472 C C . ASP A 1 608 ? 3.962 -7.379 -18.955 1.00 74.19 608 ASP A C 1
ATOM 4474 O O . ASP A 1 608 ? 3.964 -6.289 -18.390 1.00 74.19 608 ASP A O 1
ATOM 4478 N N . ARG A 1 609 ? 3.910 -7.470 -20.285 1.00 79.38 609 ARG A N 1
ATOM 4479 C CA . ARG A 1 609 ? 3.741 -6.325 -21.201 1.00 79.38 609 ARG A CA 1
ATOM 4480 C C . ARG A 1 609 ? 2.272 -6.162 -21.614 1.00 79.38 609 ARG A C 1
ATOM 4482 O O . ARG A 1 609 ? 1.522 -7.117 -21.488 1.00 79.38 609 ARG A O 1
ATOM 4489 N N . PRO A 1 610 ? 1.821 -5.021 -22.158 1.00 90.25 610 PRO A N 1
ATOM 4490 C CA . PRO A 1 610 ? 2.549 -3.762 -22.326 1.00 90.25 610 PRO A CA 1
ATOM 4491 C C . PRO A 1 610 ? 2.831 -3.099 -20.976 1.00 90.25 610 PRO A C 1
ATOM 4493 O O . PRO A 1 610 ? 2.307 -3.526 -19.960 1.00 90.25 610 PRO A O 1
ATOM 4496 N N . THR A 1 611 ? 3.619 -2.035 -20.951 1.00 93.25 611 THR A N 1
ATOM 4497 C CA . THR A 1 611 ? 3.653 -1.108 -19.809 1.00 93.25 611 THR A CA 1
ATOM 4498 C C . THR A 1 611 ? 2.498 -0.120 -19.924 1.00 93.25 611 THR A C 1
ATOM 4500 O O . THR A 1 611 ? 2.338 0.506 -20.966 1.00 93.25 611 THR A O 1
ATOM 4503 N N . VAL A 1 612 ? 1.688 0.072 -18.889 1.00 93.44 612 VAL A N 1
ATOM 4504 C CA . VAL A 1 612 ? 0.527 0.975 -18.930 1.00 93.44 612 VAL A CA 1
ATOM 4505 C C . VAL A 1 612 ? 0.758 2.175 -18.028 1.00 93.44 612 VAL A C 1
ATOM 4507 O O . VAL A 1 612 ? 0.925 2.011 -16.828 1.00 93.44 612 VAL A O 1
ATOM 4510 N N . LEU A 1 613 ? 0.696 3.383 -18.585 1.00 93.69 613 LEU A N 1
ATOM 4511 C CA . LEU A 1 613 ? 0.746 4.652 -17.867 1.00 93.69 613 LEU A CA 1
ATOM 4512 C C . LEU A 1 613 ? -0.624 5.337 -17.933 1.00 93.69 613 LEU A C 1
ATOM 4514 O O . LEU A 1 613 ? -1.055 5.782 -18.998 1.00 93.69 613 LEU A O 1
ATOM 4518 N N . SER A 1 614 ? -1.294 5.455 -16.788 1.00 92.75 614 SER A N 1
ATOM 4519 C CA . SER A 1 614 ? -2.459 6.329 -16.636 1.00 92.75 614 SER A CA 1
ATOM 4520 C C . SER A 1 614 ? -2.006 7.728 -16.242 1.00 92.75 614 SER A C 1
ATOM 4522 O O . SER A 1 614 ? -1.194 7.867 -15.330 1.00 92.75 614 SER A O 1
ATOM 4524 N N . LEU A 1 615 ? -2.531 8.770 -16.887 1.00 90.69 615 LEU A N 1
ATOM 4525 C CA . LEU A 1 615 ? -2.163 10.164 -16.628 1.00 90.69 615 LEU A CA 1
ATOM 4526 C C . LEU A 1 615 ? -3.089 10.861 -15.623 1.00 90.69 615 LEU A C 1
ATOM 4528 O O . LEU A 1 615 ? -2.616 11.684 -14.840 1.00 90.69 615 LEU A O 1
ATOM 4532 N N . ILE A 1 616 ? -4.387 10.542 -15.608 1.00 88.12 616 ILE A N 1
ATOM 4533 C CA . ILE A 1 616 ? -5.405 11.335 -14.894 1.00 88.12 616 ILE A CA 1
ATOM 4534 C C . ILE A 1 616 ? -6.259 10.494 -13.943 1.00 88.12 616 ILE A C 1
ATOM 4536 O O . ILE A 1 616 ? -6.598 10.990 -12.868 1.00 88.12 616 ILE A O 1
ATOM 4540 N N . GLY A 1 617 ? -6.601 9.249 -14.288 1.00 89.44 617 GLY A N 1
ATOM 4541 C CA . GLY A 1 617 ? -7.447 8.416 -13.426 1.00 89.44 617 GLY A CA 1
ATOM 4542 C C . GLY A 1 617 ? -7.732 7.011 -13.953 1.00 89.44 617 GLY A C 1
ATOM 4543 O O . GLY A 1 617 ? -6.981 6.453 -14.750 1.00 89.44 617 GLY A O 1
ATOM 4544 N N . PHE A 1 618 ? -8.831 6.424 -13.497 1.00 90.19 618 PHE A N 1
ATOM 4545 C CA . PHE A 1 618 ? -9.341 5.135 -13.960 1.00 90.19 618 PHE A CA 1
ATOM 4546 C C . PHE A 1 618 ? -10.715 5.287 -14.615 1.00 90.19 618 PHE A C 1
ATOM 4548 O O . PHE A 1 618 ? -11.432 6.254 -14.349 1.00 90.19 618 PHE A O 1
ATOM 4555 N N . GLY A 1 619 ? -11.051 4.343 -15.495 1.00 89.12 619 GLY A N 1
ATOM 4556 C CA . GLY A 1 619 ? -12.253 4.397 -16.326 1.00 89.12 619 GLY A CA 1
ATOM 4557 C C . GLY A 1 619 ? -12.042 5.294 -17.543 1.00 89.12 619 GLY A C 1
ATOM 4558 O O . GLY A 1 619 ? -11.322 4.922 -18.469 1.00 89.12 619 GLY A O 1
ATOM 4559 N N . ALA A 1 620 ? -12.649 6.481 -17.543 1.00 89.12 620 ALA A N 1
ATOM 4560 C CA . ALA A 1 620 ? -12.538 7.456 -18.627 1.00 89.12 620 ALA A CA 1
ATOM 4561 C C . ALA A 1 620 ? -12.118 8.836 -18.098 1.00 89.12 620 ALA A C 1
ATOM 4563 O O . ALA A 1 620 ? -12.707 9.352 -17.147 1.00 89.12 620 ALA A O 1
ATOM 4564 N N . ALA A 1 621 ? -11.120 9.442 -18.741 1.00 90.25 621 ALA A N 1
ATOM 4565 C CA . ALA A 1 621 ? -10.684 10.804 -18.458 1.00 90.25 621 ALA A CA 1
ATOM 4566 C C . ALA A 1 621 ? -10.081 11.442 -19.709 1.00 90.25 621 ALA A C 1
ATOM 4568 O O . ALA A 1 621 ? -8.983 11.078 -20.127 1.00 90.25 621 ALA A O 1
ATOM 4569 N N . ALA A 1 622 ? -10.790 12.404 -20.307 1.00 89.56 622 ALA A N 1
ATOM 4570 C CA . ALA A 1 622 ? -10.276 13.142 -21.457 1.00 89.56 622 ALA A CA 1
ATOM 4571 C C . ALA A 1 622 ? -8.948 13.827 -21.116 1.00 89.56 622 ALA A C 1
ATOM 4573 O O . ALA A 1 622 ? -8.805 14.418 -20.046 1.00 89.56 622 ALA A O 1
ATOM 4574 N N . LEU A 1 623 ? -7.984 13.758 -22.034 1.00 89.00 623 LEU A N 1
ATOM 4575 C CA . LEU A 1 623 ? -6.697 14.414 -21.840 1.00 89.00 623 LEU A CA 1
ATOM 4576 C C . LEU A 1 623 ? -6.859 15.934 -22.005 1.00 89.00 623 LEU A C 1
ATOM 4578 O O . LEU A 1 623 ? -7.372 16.374 -23.036 1.00 89.00 623 LEU A O 1
ATOM 4582 N N . PRO A 1 624 ? -6.409 16.761 -21.047 1.00 88.31 624 PRO A N 1
ATOM 4583 C CA . PRO A 1 624 ? -6.323 18.191 -21.261 1.00 88.31 624 PRO A CA 1
ATOM 4584 C C . PRO A 1 624 ? -5.471 18.507 -22.488 1.00 88.31 624 PRO A C 1
ATOM 4586 O O . PRO A 1 624 ? -4.524 17.778 -22.811 1.00 88.31 624 PRO A O 1
ATOM 4589 N N . ARG A 1 625 ? -5.791 19.605 -23.176 1.00 86.62 625 ARG A N 1
ATOM 4590 C CA . ARG A 1 625 ? -5.081 20.006 -24.402 1.00 86.62 625 ARG A CA 1
ATOM 4591 C C . ARG A 1 625 ? -3.600 20.261 -24.130 1.00 86.62 625 ARG A C 1
ATOM 4593 O O . ARG A 1 625 ? -2.768 19.948 -24.972 1.00 86.62 625 ARG A O 1
ATOM 4600 N N . GLU A 1 626 ? -3.291 20.736 -22.933 1.00 86.56 626 GLU A N 1
ATOM 4601 C CA . GLU A 1 626 ? -1.957 21.015 -22.410 1.00 86.56 626 GLU A CA 1
ATOM 4602 C C . GLU A 1 626 ? -1.116 19.738 -22.262 1.00 86.56 626 GLU A C 1
ATOM 4604 O O . GLU A 1 626 ? 0.108 19.790 -22.339 1.00 86.56 626 GLU A O 1
ATOM 4609 N N . LEU A 1 627 ? -1.759 18.576 -22.084 1.00 89.06 627 LEU A N 1
ATOM 4610 C CA . LEU A 1 627 ? -1.081 17.278 -22.069 1.00 89.06 627 LEU A CA 1
ATOM 4611 C C . LEU A 1 627 ? -1.065 16.641 -23.464 1.00 89.06 627 LEU A C 1
ATOM 4613 O O . LEU A 1 627 ? -0.030 16.134 -23.894 1.00 89.06 627 LEU A O 1
ATOM 4617 N N . PHE A 1 628 ? -2.195 16.679 -24.179 1.00 91.25 628 PHE A N 1
ATOM 4618 C CA . PHE A 1 628 ? -2.366 16.010 -25.473 1.00 91.25 628 PHE A CA 1
ATOM 4619 C C . PHE A 1 628 ? -1.624 16.692 -26.630 1.00 91.25 628 PHE A C 1
ATOM 4621 O O . PHE A 1 628 ? -1.090 16.007 -27.499 1.00 91.25 628 PHE A O 1
ATOM 4628 N N . GLY A 1 629 ? -1.572 18.026 -26.653 1.00 91.69 629 GLY A N 1
ATOM 4629 C CA . GLY A 1 629 ? -0.882 18.799 -27.690 1.00 91.69 629 GLY A CA 1
ATOM 4630 C C . GLY A 1 629 ? 0.597 18.418 -27.808 1.00 91.69 629 GLY A C 1
ATOM 4631 O O . GLY A 1 629 ? 1.017 17.997 -28.887 1.00 91.69 629 GLY A O 1
ATOM 4632 N N . PRO A 1 630 ? 1.368 18.454 -26.706 1.00 92.38 630 PRO A N 1
ATOM 4633 C CA . PRO A 1 630 ? 2.745 17.974 -26.703 1.00 92.38 630 PRO A CA 1
ATOM 4634 C C . PRO A 1 630 ? 2.899 16.485 -27.043 1.00 92.38 630 PRO A C 1
ATOM 4636 O O . PRO A 1 630 ? 3.809 16.141 -27.788 1.00 92.38 630 PRO A O 1
ATOM 4639 N N . LEU A 1 631 ? 1.998 15.598 -26.583 1.00 93.06 631 LEU A N 1
ATOM 4640 C CA . LEU A 1 631 ? 2.020 14.175 -26.981 1.00 93.06 631 LEU A CA 1
ATOM 4641 C C . LEU A 1 631 ? 1.909 14.009 -28.503 1.00 93.06 631 LEU A C 1
ATOM 4643 O O . LEU A 1 631 ? 2.590 13.168 -29.085 1.00 93.06 631 LEU A O 1
ATOM 4647 N N . LYS A 1 632 ? 1.064 14.820 -29.148 1.00 93.56 632 LYS A N 1
ATOM 4648 C CA . LYS A 1 632 ? 0.919 14.846 -30.606 1.00 93.56 632 LYS A CA 1
ATOM 4649 C C . LYS A 1 632 ? 2.162 15.417 -31.294 1.00 93.56 632 LYS A C 1
ATOM 4651 O O . LYS A 1 632 ? 2.582 14.859 -32.301 1.00 93.56 632 LYS A O 1
ATOM 4656 N N . ALA A 1 633 ? 2.738 16.499 -30.769 1.00 93.31 633 ALA A N 1
ATOM 4657 C CA . ALA A 1 633 ? 3.943 17.123 -31.324 1.00 93.31 633 ALA A CA 1
ATOM 4658 C C . ALA A 1 633 ? 5.178 16.209 -31.234 1.00 93.31 633 ALA A C 1
ATOM 4660 O O . ALA A 1 633 ? 6.011 16.204 -32.132 1.00 93.31 633 ALA A O 1
ATOM 4661 N N . LEU A 1 634 ? 5.264 15.407 -30.171 1.00 94.94 634 LEU A N 1
ATOM 4662 C CA . LEU A 1 634 ? 6.368 14.486 -29.910 1.00 94.94 634 LEU A CA 1
ATOM 4663 C C . LEU A 1 634 ? 6.182 13.094 -30.536 1.00 94.94 634 LEU A C 1
ATOM 4665 O O . LEU A 1 634 ? 7.065 12.243 -30.399 1.00 94.94 634 LEU A O 1
ATOM 4669 N N . ALA A 1 635 ? 5.059 12.832 -31.211 1.00 95.19 635 ALA A N 1
ATOM 4670 C CA . ALA A 1 635 ? 4.830 11.566 -31.902 1.00 95.19 635 ALA A CA 1
ATOM 4671 C C . ALA A 1 635 ? 5.955 11.277 -32.916 1.00 95.19 635 ALA A C 1
ATOM 4673 O O . ALA A 1 635 ? 6.411 12.168 -33.628 1.00 95.19 635 ALA A O 1
ATOM 4674 N N . GLY A 1 636 ? 6.418 10.028 -32.965 1.00 95.94 636 GLY A N 1
ATOM 4675 C CA . GLY A 1 636 ? 7.596 9.606 -33.729 1.00 95.94 636 GLY A CA 1
ATOM 4676 C C . GLY A 1 636 ? 8.928 9.751 -32.980 1.00 95.94 636 GLY A C 1
ATOM 4677 O O . GLY A 1 636 ? 9.942 9.239 -33.446 1.00 95.94 636 GLY A O 1
ATOM 4678 N N . SER A 1 637 ? 8.955 10.393 -31.807 1.00 97.19 637 SER A N 1
ATOM 4679 C CA . SER A 1 637 ? 10.170 10.473 -30.980 1.00 97.19 637 SER A CA 1
ATOM 4680 C C . SER A 1 637 ? 10.414 9.176 -30.206 1.00 97.19 637 SER A C 1
ATOM 4682 O O . SER A 1 637 ? 9.469 8.475 -29.826 1.00 97.19 637 SER A O 1
ATOM 4684 N N . ARG A 1 638 ? 11.684 8.878 -29.898 1.00 97.56 638 ARG A N 1
ATOM 4685 C CA . ARG A 1 638 ? 12.024 7.828 -28.926 1.00 97.56 638 ARG A CA 1
ATOM 4686 C C . ARG A 1 638 ? 11.570 8.251 -27.531 1.00 97.56 638 ARG A C 1
ATOM 4688 O O . ARG A 1 638 ? 11.752 9.399 -27.124 1.00 97.56 638 ARG A O 1
ATOM 4695 N N . ALA A 1 639 ? 11.019 7.302 -26.789 1.00 97.81 639 ALA A N 1
ATOM 4696 C CA . ALA A 1 639 ? 10.554 7.510 -25.433 1.00 97.81 639 ALA A CA 1
ATOM 4697 C C . ALA A 1 639 ? 10.752 6.265 -24.566 1.00 97.81 639 ALA A C 1
ATOM 4699 O O . ALA A 1 639 ? 10.963 5.153 -25.061 1.00 97.81 639 ALA A O 1
ATOM 4700 N N . ALA A 1 640 ? 10.649 6.467 -23.259 1.00 97.56 640 ALA A N 1
ATOM 4701 C CA . ALA A 1 640 ? 10.624 5.411 -22.268 1.00 97.56 640 ALA A CA 1
ATOM 4702 C C . ALA A 1 640 ? 9.549 5.683 -21.213 1.00 97.56 640 ALA A C 1
ATOM 4704 O O . ALA A 1 640 ? 9.362 6.823 -20.796 1.00 97.56 640 ALA A O 1
ATOM 4705 N N . ILE A 1 641 ? 8.853 4.645 -20.755 1.00 96.12 641 ILE A N 1
ATOM 4706 C CA . ILE A 1 641 ? 8.028 4.709 -19.547 1.00 96.12 641 ILE A CA 1
ATOM 4707 C C . ILE A 1 641 ? 8.852 4.098 -18.422 1.00 96.12 641 ILE A C 1
ATOM 4709 O O . ILE A 1 641 ? 9.182 2.915 -18.479 1.00 96.12 641 ILE A O 1
ATOM 4713 N N . HIS A 1 642 ? 9.162 4.909 -17.415 1.00 93.19 642 HIS A N 1
ATOM 4714 C CA . HIS A 1 642 ? 9.773 4.455 -16.176 1.00 93.19 642 HIS A CA 1
ATOM 4715 C C . HIS A 1 642 ? 8.674 4.223 -15.141 1.00 93.19 642 HIS A C 1
ATOM 4717 O O . HIS A 1 642 ? 8.090 5.169 -14.591 1.00 93.19 642 HIS A O 1
ATOM 4723 N N . THR A 1 643 ? 8.365 2.953 -14.903 1.00 88.81 643 THR A N 1
ATOM 4724 C CA . THR A 1 643 ? 7.211 2.533 -14.107 1.00 88.81 643 THR A CA 1
ATOM 4725 C C . THR A 1 643 ? 7.385 2.915 -12.644 1.00 88.81 643 THR A C 1
ATOM 4727 O O . THR A 1 643 ? 6.441 3.404 -12.024 1.00 88.81 643 THR A O 1
ATOM 4730 N N . ALA A 1 644 ? 8.604 2.801 -12.104 1.00 83.44 644 ALA A N 1
ATOM 4731 C CA . ALA A 1 644 ? 8.881 3.094 -10.698 1.00 83.44 644 ALA A CA 1
ATOM 4732 C C . ALA A 1 644 ? 8.577 4.550 -10.301 1.00 83.44 644 ALA A C 1
ATOM 4734 O O . ALA A 1 644 ? 8.229 4.812 -9.151 1.00 83.44 644 ALA A O 1
ATOM 4735 N N . THR A 1 645 ? 8.663 5.500 -11.241 1.00 85.12 645 THR A N 1
ATOM 4736 C CA . THR A 1 645 ? 8.280 6.905 -11.001 1.00 85.12 645 THR A CA 1
ATOM 4737 C C . THR A 1 645 ? 7.023 7.332 -11.756 1.00 85.12 645 THR A C 1
ATOM 4739 O O . THR A 1 645 ? 6.724 8.527 -11.788 1.00 85.12 645 THR A O 1
ATOM 4742 N N . ALA A 1 646 ? 6.298 6.370 -12.345 1.00 90.19 646 ALA A N 1
ATOM 4743 C CA . ALA A 1 646 ? 5.129 6.569 -13.198 1.00 90.19 646 ALA A CA 1
ATOM 4744 C C . ALA A 1 646 ? 5.314 7.739 -14.174 1.00 90.19 646 ALA A C 1
ATOM 4746 O O . ALA A 1 646 ? 4.526 8.684 -14.184 1.00 90.19 646 ALA A O 1
ATOM 4747 N N . ARG A 1 647 ? 6.400 7.718 -14.952 1.00 92.69 647 ARG A N 1
ATOM 4748 C CA . ARG A 1 647 ? 6.794 8.853 -15.793 1.00 92.69 647 ARG A CA 1
ATOM 4749 C C . ARG A 1 647 ? 7.114 8.414 -17.212 1.00 92.69 647 ARG A C 1
ATOM 4751 O O . ARG A 1 647 ? 7.815 7.429 -17.419 1.00 92.69 647 ARG A O 1
ATOM 4758 N N . LEU A 1 648 ? 6.620 9.184 -18.175 1.00 96.00 648 LEU A N 1
ATOM 4759 C CA . LEU A 1 648 ? 7.035 9.111 -19.568 1.00 96.00 648 LEU A CA 1
ATOM 4760 C C . LEU A 1 648 ? 8.212 10.067 -19.782 1.00 96.00 648 LEU A C 1
ATOM 4762 O O . LEU A 1 648 ? 8.090 11.261 -19.512 1.00 96.00 648 LEU A O 1
ATOM 4766 N N . PHE A 1 649 ? 9.326 9.547 -20.280 1.00 96.81 649 PHE A N 1
ATOM 4767 C CA . PHE A 1 649 ? 10.464 10.313 -20.769 1.00 96.81 649 PHE A CA 1
ATOM 4768 C C . PHE A 1 649 ? 10.456 10.317 -22.289 1.00 96.81 649 PHE A C 1
ATOM 4770 O O . PHE A 1 649 ? 10.347 9.259 -22.903 1.00 96.81 649 PHE A O 1
ATOM 4777 N N . VAL A 1 650 ? 10.590 11.490 -22.897 1.00 97.31 650 VAL A N 1
ATOM 4778 C CA . VAL A 1 650 ? 10.685 11.649 -24.347 1.00 97.31 650 VAL A CA 1
ATOM 4779 C C . VAL A 1 650 ? 12.009 12.314 -24.692 1.00 97.31 650 VAL A C 1
ATOM 4781 O O . VAL A 1 650 ? 12.335 13.388 -24.178 1.00 97.31 650 VAL A O 1
ATOM 4784 N N . PHE A 1 651 ? 12.777 11.656 -25.555 1.00 96.62 651 PHE A N 1
ATOM 4785 C CA . PHE A 1 651 ? 14.125 12.066 -25.935 1.00 96.62 651 PHE A CA 1
ATOM 4786 C C . PHE A 1 651 ? 14.045 12.969 -27.166 1.00 96.62 651 PHE A C 1
ATOM 4788 O O . PHE A 1 651 ? 14.186 12.524 -28.304 1.00 96.62 651 PHE A O 1
ATOM 4795 N N . ALA A 1 652 ? 13.751 14.244 -26.917 1.00 95.06 652 ALA A N 1
ATOM 4796 C CA . ALA A 1 652 ? 13.643 15.292 -27.924 1.00 95.06 652 ALA A CA 1
ATOM 4797 C C . ALA A 1 652 ? 14.339 16.58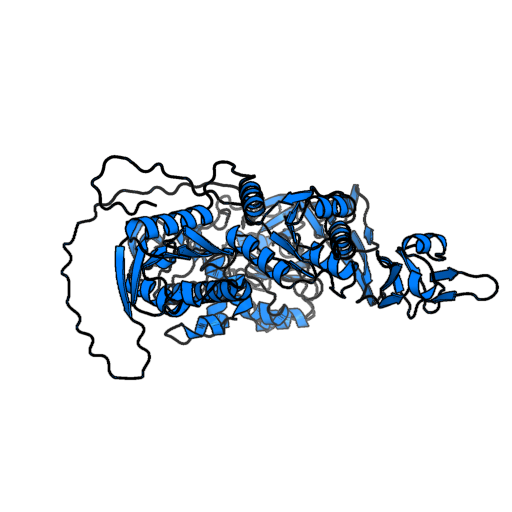1 -27.438 1.00 95.06 652 ALA A C 1
ATOM 4799 O O . ALA A 1 652 ? 14.517 16.744 -26.225 1.00 95.06 652 ALA A O 1
ATOM 4800 N N . PRO A 1 653 ? 14.726 17.496 -28.348 1.00 93.19 653 PRO A N 1
ATOM 4801 C CA . PRO A 1 653 ? 15.319 18.788 -27.997 1.00 93.19 653 PRO A CA 1
ATOM 4802 C C . PRO A 1 653 ? 14.468 19.618 -27.024 1.00 93.19 653 PRO A C 1
ATOM 4804 O O . PRO A 1 653 ? 13.242 19.500 -26.988 1.00 93.19 653 PRO A O 1
ATOM 4807 N N . SER A 1 654 ? 15.105 20.497 -26.246 1.00 91.56 654 SER A N 1
ATOM 4808 C CA . SER A 1 654 ? 14.433 21.330 -25.233 1.00 91.56 654 SER A CA 1
ATOM 4809 C C . SER A 1 654 ? 13.470 22.378 -25.803 1.00 91.56 654 SER A C 1
ATOM 4811 O O . SER A 1 654 ? 12.724 22.982 -25.044 1.00 91.56 654 SER A O 1
ATOM 4813 N N . ASP A 1 655 ? 13.493 22.613 -27.112 1.00 90.25 655 ASP A N 1
ATOM 4814 C CA . ASP A 1 655 ? 12.610 23.512 -27.862 1.00 90.25 655 ASP A CA 1
ATOM 4815 C C . ASP A 1 655 ? 11.529 22.759 -28.666 1.00 90.25 655 ASP A C 1
ATOM 4817 O O . ASP A 1 655 ? 10.755 23.377 -29.391 1.00 90.25 655 ASP A O 1
ATOM 4821 N N . ALA A 1 656 ? 11.437 21.428 -28.522 1.00 90.12 656 ALA A N 1
ATOM 4822 C CA . ALA A 1 656 ? 10.521 20.588 -29.300 1.00 90.12 656 ALA A CA 1
ATOM 4823 C C . ALA A 1 656 ? 9.028 20.822 -29.002 1.00 90.12 656 ALA A C 1
ATOM 4825 O O . ALA A 1 656 ? 8.182 20.504 -29.838 1.00 90.12 656 ALA A O 1
ATOM 4826 N N . ILE A 1 657 ? 8.689 21.338 -27.817 1.00 87.38 657 ILE A N 1
ATOM 4827 C CA . ILE A 1 657 ? 7.313 21.675 -27.440 1.00 87.38 657 ILE A CA 1
ATOM 4828 C C . ILE A 1 657 ? 7.265 23.028 -26.740 1.00 87.38 657 ILE A C 1
ATOM 4830 O O . ILE A 1 657 ? 8.168 23.393 -25.988 1.00 87.38 657 ILE A O 1
ATOM 4834 N N . GLU A 1 658 ? 6.163 23.741 -26.935 1.00 77.00 658 GLU A N 1
ATOM 4835 C CA . GLU A 1 658 ? 5.824 24.904 -26.125 1.00 77.00 658 GLU A CA 1
ATOM 4836 C C . GLU A 1 658 ? 5.066 24.429 -24.880 1.00 77.00 658 GLU A C 1
ATOM 4838 O O . GLU A 1 658 ? 3.997 23.818 -24.970 1.00 77.00 658 GLU A O 1
ATOM 4843 N N . THR A 1 659 ? 5.640 24.646 -23.698 1.00 69.50 659 THR A N 1
ATOM 4844 C CA . THR A 1 659 ? 5.002 24.255 -22.437 1.00 69.50 659 THR A CA 1
ATOM 4845 C C . THR A 1 659 ? 3.955 25.270 -22.023 1.00 69.50 659 THR A C 1
ATOM 4847 O O . THR A 1 659 ? 4.262 26.454 -21.877 1.00 69.50 659 THR A O 1
ATOM 4850 N N . ALA A 1 660 ? 2.742 24.793 -21.738 1.00 67.25 660 ALA A N 1
ATOM 4851 C CA . ALA A 1 660 ? 1.727 25.607 -21.086 1.00 67.25 660 ALA A CA 1
ATOM 4852 C C . ALA A 1 660 ? 2.249 26.130 -19.735 1.00 67.25 660 ALA A C 1
ATOM 4854 O O . ALA A 1 660 ? 2.802 25.376 -18.933 1.00 67.25 660 ALA A O 1
ATOM 4855 N N . THR A 1 661 ? 2.058 27.424 -19.480 1.00 59.75 661 THR A N 1
ATOM 4856 C CA . THR A 1 661 ? 2.460 28.096 -18.233 1.00 59.75 661 THR A CA 1
ATOM 4857 C C . THR A 1 661 ? 1.489 27.854 -17.080 1.00 59.75 661 THR A C 1
ATOM 4859 O O . THR A 1 661 ? 1.851 28.061 -15.923 1.00 59.75 661 THR A O 1
ATOM 4862 N N . THR A 1 662 ? 0.269 27.395 -17.370 1.00 67.50 662 THR A N 1
ATOM 4863 C CA . THR A 1 662 ? -0.757 27.073 -16.376 1.00 67.50 662 THR A CA 1
ATOM 4864 C C . THR A 1 662 ? -1.301 25.669 -16.597 1.00 67.50 662 THR A C 1
ATOM 4866 O O . THR A 1 662 ? -1.644 25.269 -17.709 1.00 67.50 662 THR A O 1
ATOM 4869 N N . ALA A 1 663 ? -1.383 24.901 -15.515 1.00 72.69 663 ALA A N 1
ATOM 4870 C CA . ALA A 1 663 ? -1.961 23.572 -15.553 1.00 72.69 663 ALA A CA 1
ATOM 4871 C C . ALA A 1 663 ? -3.495 23.638 -15.432 1.00 72.69 663 ALA A C 1
ATOM 4873 O O . ALA A 1 663 ? -4.010 24.402 -14.608 1.00 72.69 663 ALA A O 1
ATOM 4874 N N . PRO A 1 664 ? -4.232 22.827 -16.207 1.00 80.81 664 PRO A N 1
ATOM 4875 C CA . PRO A 1 664 ? -5.688 22.801 -16.169 1.00 80.81 664 PRO A CA 1
ATOM 4876 C C . PRO A 1 664 ? -6.209 22.247 -14.839 1.00 80.81 664 PRO A C 1
ATOM 4878 O O . PRO A 1 664 ? -5.565 21.421 -14.182 1.00 80.81 664 PRO A O 1
ATOM 4881 N N . SER A 1 665 ? -7.418 22.670 -14.469 1.00 86.12 665 SER A N 1
ATOM 4882 C CA . SER A 1 665 ? -8.143 22.065 -13.353 1.00 86.12 665 SER A CA 1
ATOM 4883 C C . SER A 1 665 ? -8.830 20.778 -13.794 1.00 86.12 665 SER A C 1
ATOM 4885 O O . SER A 1 665 ? -9.324 20.651 -14.916 1.00 86.12 665 SER A O 1
ATOM 4887 N N . ILE A 1 666 ? -8.859 19.811 -12.891 1.00 88.44 666 ILE A N 1
ATOM 4888 C CA . ILE A 1 666 ? -9.568 18.547 -13.035 1.00 88.44 666 ILE A CA 1
ATOM 4889 C C . ILE A 1 666 ? -10.513 18.370 -11.853 1.00 88.44 666 ILE A C 1
ATOM 4891 O O . ILE A 1 666 ? -10.243 18.842 -10.747 1.00 88.44 666 ILE A O 1
ATOM 4895 N N . ALA A 1 667 ? -11.606 17.650 -12.078 1.00 91.00 667 ALA A N 1
ATOM 4896 C CA . ALA A 1 667 ? -12.539 17.287 -11.028 1.00 91.00 667 ALA A CA 1
ATOM 4897 C C . ALA A 1 667 ? -12.922 15.815 -11.11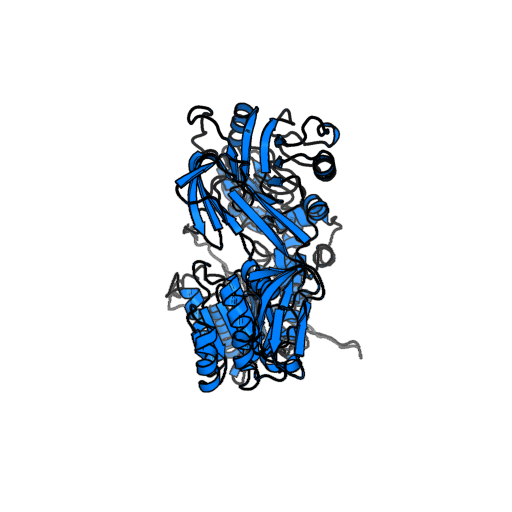4 1.00 91.00 667 ALA A C 1
ATOM 4899 O O . ALA A 1 667 ? -13.155 15.279 -12.202 1.00 91.00 667 ALA A O 1
ATOM 4900 N N . ILE A 1 668 ? -13.007 15.169 -9.956 1.00 91.94 668 ILE A N 1
ATOM 4901 C CA . ILE A 1 668 ? -13.565 13.824 -9.851 1.00 91.94 668 ILE A CA 1
ATOM 4902 C C . ILE A 1 668 ? -15.093 13.891 -9.975 1.00 91.94 668 ILE A C 1
ATOM 4904 O O . ILE A 1 668 ? -15.734 14.810 -9.456 1.00 91.94 668 ILE A O 1
ATOM 4908 N N . ALA A 1 669 ? -15.684 12.935 -10.693 1.00 90.94 669 ALA A N 1
ATOM 4909 C CA . ALA A 1 669 ? -17.132 12.820 -10.827 1.00 90.94 669 ALA A CA 1
ATOM 4910 C C . ALA A 1 669 ? -17.809 12.661 -9.452 1.00 90.94 669 ALA A C 1
ATOM 4912 O O . ALA A 1 669 ? -17.219 12.119 -8.515 1.00 90.94 669 ALA A O 1
ATOM 4913 N N . ALA A 1 670 ? -19.064 13.105 -9.332 1.00 90.44 670 ALA A N 1
ATOM 4914 C CA . ALA A 1 670 ? -19.809 13.078 -8.069 1.00 90.44 670 ALA A CA 1
ATOM 4915 C C . ALA A 1 670 ? -19.989 11.662 -7.485 1.00 90.44 670 ALA A C 1
ATOM 4917 O O . ALA A 1 670 ? -20.187 11.503 -6.279 1.00 90.44 670 ALA A O 1
ATOM 4918 N N . ASP A 1 671 ? -19.926 10.641 -8.338 1.00 90.56 671 ASP A N 1
ATOM 4919 C CA . ASP A 1 671 ? -20.004 9.215 -8.014 1.00 90.56 671 ASP A CA 1
ATOM 4920 C C . ASP A 1 671 ? -18.640 8.502 -8.033 1.00 90.56 671 ASP A C 1
ATOM 4922 O O . ASP A 1 671 ? -18.590 7.281 -7.912 1.00 90.56 671 ASP A O 1
ATOM 4926 N N . TYR A 1 672 ? -17.549 9.253 -8.212 1.00 93.06 672 TYR A N 1
ATOM 4927 C CA . TYR A 1 672 ? -16.174 8.780 -8.398 1.00 93.06 672 TYR A CA 1
ATOM 4928 C C . TYR A 1 672 ? -15.893 7.993 -9.690 1.00 93.06 672 TYR A C 1
ATOM 4930 O O . TYR A 1 672 ? -14.788 7.476 -9.854 1.00 93.06 672 TYR A O 1
ATOM 4938 N N . GLY A 1 673 ? -16.837 7.914 -10.634 1.00 88.81 673 GLY A N 1
ATOM 4939 C CA . GLY A 1 673 ? -16.710 7.058 -11.821 1.00 88.81 673 GLY A CA 1
ATOM 4940 C C . GLY A 1 673 ? -15.559 7.429 -12.763 1.00 88.81 673 GLY A C 1
ATOM 4941 O O . GLY A 1 673 ? -14.970 6.556 -13.390 1.00 88.81 673 GLY A O 1
ATOM 4942 N N . GLY A 1 674 ? -15.193 8.707 -12.834 1.00 87.38 674 GLY A N 1
ATOM 4943 C CA . GLY A 1 674 ? -14.103 9.182 -13.680 1.00 87.38 674 GLY A CA 1
ATOM 4944 C C . GLY A 1 674 ? -13.584 10.546 -13.250 1.00 87.38 674 GLY A C 1
ATOM 4945 O O . GLY A 1 674 ? -14.086 11.160 -12.304 1.00 87.38 674 GLY A O 1
ATOM 4946 N N . VAL A 1 675 ? -12.576 11.028 -13.970 1.00 89.12 675 VAL A N 1
ATOM 4947 C CA . VAL A 1 675 ? -12.001 12.361 -13.775 1.00 89.12 675 VAL A CA 1
ATOM 4948 C C . VAL A 1 675 ? -12.187 13.154 -15.054 1.00 89.12 675 VAL A C 1
ATOM 4950 O O . VAL A 1 675 ? -11.925 12.667 -16.149 1.00 89.12 675 VAL A O 1
ATOM 4953 N N . ARG A 1 676 ? -12.631 14.397 -14.922 1.00 87.31 676 ARG A N 1
ATOM 4954 C CA . ARG A 1 676 ? -12.885 15.279 -16.058 1.00 87.31 676 ARG A CA 1
ATOM 4955 C C . ARG A 1 676 ? -12.054 16.538 -15.969 1.00 87.31 676 ARG A C 1
ATOM 4957 O O . ARG A 1 676 ? -11.798 17.048 -14.881 1.00 87.31 676 ARG A O 1
ATOM 4964 N N . VAL A 1 677 ? -11.661 17.037 -17.134 1.00 84.75 677 VAL A N 1
ATOM 4965 C CA . VAL A 1 677 ? -11.028 18.346 -17.253 1.00 84.75 677 VAL A CA 1
ATOM 4966 C C . VAL A 1 677 ? -12.099 19.407 -17.094 1.00 84.75 677 VAL A C 1
ATOM 4968 O O . VAL A 1 677 ? -13.167 19.324 -17.700 1.00 84.75 677 VAL A O 1
ATOM 4971 N N . VAL A 1 678 ? -11.801 20.398 -16.271 1.00 83.44 678 VAL A N 1
ATOM 4972 C CA . VAL A 1 678 ? -12.696 21.498 -15.970 1.00 83.44 678 VAL A CA 1
ATOM 4973 C C . VAL A 1 678 ? -11.978 22.778 -16.375 1.00 83.44 678 VAL A C 1
ATOM 4975 O O . VAL A 1 678 ? -11.254 23.386 -15.594 1.00 83.44 678 VAL A O 1
ATOM 4978 N N . THR A 1 679 ? -12.098 23.111 -17.661 1.00 64.88 679 THR A N 1
ATOM 4979 C CA . THR A 1 679 ? -11.366 24.213 -18.309 1.00 64.88 679 THR A CA 1
ATOM 4980 C C . THR A 1 679 ? -12.106 25.550 -18.276 1.00 64.88 679 THR A C 1
ATOM 4982 O O . THR A 1 679 ? -11.551 26.548 -18.718 1.00 64.88 679 THR A O 1
ATOM 4985 N N . ALA A 1 680 ? -13.366 25.575 -17.830 1.00 62.75 680 ALA A N 1
ATOM 4986 C CA . ALA A 1 680 ? -14.122 26.813 -17.644 1.00 62.75 680 ALA A CA 1
ATOM 4987 C C . ALA A 1 680 ? -13.665 27.531 -16.366 1.00 62.75 680 ALA A C 1
ATOM 4989 O O . ALA A 1 680 ? -13.231 26.862 -15.427 1.00 62.75 680 ALA A O 1
ATOM 4990 N N . ASP A 1 681 ? -13.815 28.861 -16.314 1.00 68.81 681 ASP A N 1
ATOM 4991 C CA . ASP A 1 681 ? -13.567 29.651 -15.104 1.00 68.81 681 ASP A CA 1
ATOM 4992 C C . ASP A 1 681 ? -14.434 29.121 -13.957 1.00 68.81 681 ASP A C 1
ATOM 4994 O O . ASP A 1 681 ? -15.637 29.371 -13.859 1.00 68.81 681 ASP A O 1
ATOM 4998 N N . CYS A 1 682 ? -13.806 28.316 -13.107 1.00 78.94 682 CYS A N 1
ATOM 4999 C CA . CYS A 1 682 ? -14.404 27.781 -11.905 1.00 78.94 682 CYS A CA 1
ATOM 5000 C C . CYS A 1 682 ? -14.555 28.918 -10.891 1.00 78.94 682 CYS A C 1
ATOM 5002 O O . CYS A 1 682 ? -13.563 29.482 -10.428 1.00 78.94 682 CYS A O 1
ATOM 5004 N N . ALA A 1 683 ? -15.791 29.241 -10.522 1.00 85.50 683 ALA A N 1
ATOM 5005 C CA . ALA A 1 683 ? -16.088 30.282 -9.547 1.00 85.50 683 ALA A CA 1
ATOM 5006 C C . ALA A 1 683 ? -16.524 29.666 -8.215 1.00 85.50 683 ALA A C 1
ATOM 5008 O O . ALA A 1 683 ? -17.233 28.656 -8.178 1.00 85.50 683 ALA A O 1
ATOM 5009 N N . ALA A 1 684 ? -16.129 30.296 -7.107 1.00 87.19 684 ALA A N 1
ATOM 5010 C CA . ALA A 1 684 ? -16.642 29.930 -5.794 1.00 87.19 684 ALA A CA 1
ATOM 5011 C C . ALA A 1 684 ? -18.177 30.044 -5.789 1.00 87.19 684 ALA A C 1
ATOM 5013 O O . ALA A 1 684 ? -18.732 31.077 -6.162 1.00 87.19 684 ALA A O 1
ATOM 5014 N N . ALA A 1 685 ? -18.856 28.980 -5.366 1.00 89.50 685 ALA A N 1
ATOM 5015 C CA . ALA A 1 685 ? -20.314 28.900 -5.303 1.00 89.50 685 ALA A CA 1
ATOM 5016 C C . ALA A 1 685 ? -20.851 28.980 -3.861 1.00 89.50 685 ALA A C 1
ATOM 5018 O O . ALA A 1 685 ? -22.040 28.767 -3.640 1.00 89.50 685 ALA A O 1
ATOM 5019 N N . GLY A 1 686 ? -19.987 29.300 -2.891 1.00 91.81 686 GLY A N 1
ATOM 5020 C CA . GLY A 1 686 ? -20.325 29.293 -1.468 1.00 91.81 686 GLY A CA 1
ATOM 5021 C C . GLY A 1 686 ? -20.524 27.877 -0.931 1.00 91.81 686 GLY A C 1
ATOM 5022 O O . GLY A 1 686 ? -20.015 26.914 -1.495 1.00 91.81 686 GLY A O 1
ATOM 5023 N N . GLU A 1 687 ? -21.251 27.744 0.173 1.00 93.88 687 GLU A N 1
ATOM 5024 C CA . GLU A 1 687 ? -21.602 26.440 0.738 1.00 93.88 687 GLU A CA 1
ATOM 5025 C C . GLU A 1 687 ? -22.815 25.842 0.009 1.00 93.88 687 GLU A C 1
ATOM 5027 O O . GLU A 1 687 ? -23.816 26.528 -0.201 1.00 93.88 687 GLU A O 1
ATOM 5032 N N . ALA A 1 688 ? -22.733 24.565 -0.367 1.00 93.06 688 ALA A N 1
ATOM 5033 C CA . ALA A 1 688 ? -23.824 23.828 -0.998 1.00 93.06 688 ALA A CA 1
ATOM 5034 C C . ALA A 1 688 ? -24.061 22.484 -0.301 1.00 93.06 688 ALA A C 1
ATOM 5036 O O . ALA A 1 688 ? -23.131 21.874 0.232 1.00 93.06 688 ALA A O 1
ATOM 5037 N N . GLU A 1 689 ? -25.310 22.019 -0.340 1.00 94.94 689 GLU A N 1
ATOM 5038 C CA . GLU A 1 689 ? -25.696 20.665 0.058 1.00 94.94 689 GLU A CA 1
ATOM 5039 C C . GLU A 1 689 ? -25.777 19.775 -1.189 1.00 94.94 689 GLU A C 1
ATOM 5041 O O . GLU A 1 689 ? -26.442 20.118 -2.168 1.00 94.94 689 GLU A O 1
ATOM 5046 N N . PHE A 1 690 ? -25.067 18.649 -1.165 1.00 95.00 690 PHE A N 1
ATOM 5047 C CA . PHE A 1 690 ? -24.993 17.686 -2.264 1.00 95.00 690 PHE A CA 1
ATOM 5048 C C . PHE A 1 690 ? -26.011 16.552 -2.084 1.00 95.00 690 PHE A C 1
ATOM 5050 O O . PHE A 1 690 ? -26.598 16.399 -1.016 1.00 95.00 690 PHE A O 1
ATOM 5057 N N . ALA A 1 691 ? -26.211 15.716 -3.110 1.00 94.88 691 ALA A N 1
ATOM 5058 C CA . ALA A 1 691 ? -27.217 14.644 -3.082 1.00 94.88 691 ALA A CA 1
ATOM 5059 C C . ALA A 1 691 ? -26.974 13.603 -1.972 1.00 94.88 691 ALA A C 1
ATOM 5061 O O . ALA A 1 691 ? -27.908 12.992 -1.471 1.00 94.88 691 ALA A O 1
ATOM 5062 N N . SER A 1 692 ? -25.724 13.437 -1.544 1.00 94.12 692 SER A N 1
ATOM 5063 C CA . SER A 1 692 ? -25.354 12.632 -0.375 1.00 94.12 692 SER A CA 1
ATOM 5064 C C . SER A 1 692 ? -25.796 13.228 0.972 1.00 94.12 692 SER A C 1
ATOM 5066 O O . SER A 1 692 ? -25.693 12.558 1.992 1.00 94.12 692 SER A O 1
ATOM 5068 N N . GLY A 1 693 ? -26.230 14.490 1.011 1.00 93.81 693 GLY A N 1
ATOM 5069 C CA . GLY A 1 693 ? -26.440 15.272 2.232 1.00 93.81 693 GLY A CA 1
ATOM 5070 C C . GLY A 1 693 ? -25.170 15.940 2.774 1.00 93.81 693 GLY A C 1
ATOM 5071 O O . GLY A 1 693 ? -25.238 16.646 3.780 1.00 93.81 693 GLY A O 1
ATOM 5072 N N . VAL A 1 694 ? -24.008 15.745 2.135 1.00 92.00 694 VAL A N 1
ATOM 5073 C CA . VAL A 1 694 ? -22.776 16.464 2.499 1.00 92.00 694 VAL A CA 1
ATOM 5074 C C . VAL A 1 694 ? -22.970 17.958 2.257 1.00 92.00 694 VAL A C 1
ATOM 5076 O O . VAL A 1 694 ? -23.408 18.358 1.178 1.00 92.00 694 VAL A O 1
ATOM 5079 N N . ARG A 1 695 ? -22.581 18.779 3.234 1.00 91.94 695 ARG A N 1
ATOM 5080 C CA . ARG A 1 695 ? -22.473 20.234 3.092 1.00 91.94 695 ARG A CA 1
ATOM 5081 C C . ARG A 1 695 ? -21.014 20.635 3.017 1.00 91.94 695 ARG A C 1
ATOM 5083 O O . ARG A 1 695 ? -20.219 20.232 3.862 1.00 91.94 695 ARG A O 1
ATOM 5090 N N . ALA A 1 696 ? -20.650 21.379 1.983 1.00 92.25 696 ALA A N 1
ATOM 5091 C CA . ALA A 1 696 ? -19.271 21.799 1.783 1.00 92.25 696 ALA A CA 1
ATOM 5092 C C . ALA A 1 696 ? -19.185 23.078 0.958 1.00 92.25 696 ALA A C 1
ATOM 5094 O O . ALA A 1 696 ? -20.101 23.416 0.207 1.00 92.25 696 ALA A O 1
ATOM 5095 N N . GLN A 1 697 ? -18.034 23.748 1.053 1.00 94.69 697 GLN A N 1
ATOM 5096 C CA . GLN A 1 697 ? -17.667 24.773 0.082 1.00 94.69 697 GLN A CA 1
ATOM 5097 C C . GLN A 1 697 ? -17.691 24.166 -1.315 1.00 94.69 697 GLN A C 1
ATOM 5099 O O . GLN A 1 697 ? -17.145 23.083 -1.542 1.00 94.69 697 GLN A O 1
ATOM 5104 N N . ALA A 1 698 ? -18.330 24.869 -2.232 1.00 92.94 698 ALA A N 1
ATOM 5105 C CA . ALA A 1 698 ? -18.603 24.416 -3.571 1.00 92.94 698 ALA A CA 1
ATOM 5106 C C . ALA A 1 698 ? -17.961 25.342 -4.596 1.00 92.94 698 ALA A C 1
ATOM 5108 O O . ALA A 1 698 ? -17.763 26.541 -4.381 1.00 92.94 698 ALA A O 1
ATOM 5109 N N . VAL A 1 699 ? -17.654 24.760 -5.743 1.00 91.12 699 VAL A N 1
ATOM 5110 C CA . VAL A 1 699 ? -17.142 25.460 -6.911 1.00 91.12 699 VAL A CA 1
ATOM 5111 C C . VAL A 1 699 ? -18.075 25.136 -8.064 1.00 91.12 699 VAL A C 1
ATOM 5113 O O . VAL A 1 699 ? -18.399 23.971 -8.303 1.00 91.12 699 VAL A O 1
ATOM 5116 N N . ARG A 1 700 ? -18.539 26.174 -8.756 1.00 89.94 700 ARG A N 1
ATOM 5117 C CA . ARG A 1 700 ? -19.307 26.029 -9.988 1.00 89.94 700 ARG A CA 1
ATOM 5118 C C . ARG A 1 700 ? -18.348 26.115 -11.156 1.00 89.94 700 ARG A C 1
ATOM 5120 O O . ARG A 1 700 ? -17.619 27.097 -11.273 1.00 89.94 700 ARG A O 1
ATOM 5127 N N . CYS A 1 701 ? -18.385 25.115 -12.018 1.00 86.56 701 CYS A N 1
ATOM 5128 C CA . CYS A 1 701 ? -17.613 25.113 -13.242 1.00 86.56 701 CYS A CA 1
ATOM 5129 C C . CYS A 1 701 ? -18.526 24.712 -14.398 1.00 86.56 701 CYS A C 1
ATOM 5131 O O . CYS A 1 701 ? -19.058 23.600 -14.411 1.00 86.56 701 CYS A O 1
ATOM 5133 N N . ALA A 1 702 ? -18.713 25.629 -15.350 1.00 82.69 702 ALA A N 1
ATOM 5134 C CA . ALA A 1 702 ? -19.797 25.544 -16.330 1.00 82.69 702 ALA A CA 1
ATOM 5135 C C . ALA A 1 702 ? -21.158 25.319 -15.628 1.00 82.69 702 ALA A C 1
ATOM 5137 O O . ALA A 1 702 ? -21.460 26.011 -14.652 1.00 82.69 702 ALA A O 1
ATOM 5138 N N . ASP A 1 703 ? -21.952 24.354 -16.089 1.00 81.88 703 ASP A N 1
ATOM 5139 C CA . ASP A 1 703 ? -23.299 24.074 -15.571 1.00 81.88 703 ASP A CA 1
ATOM 5140 C C . ASP A 1 703 ? -23.312 23.150 -14.343 1.00 81.88 703 ASP A C 1
ATOM 5142 O O . ASP A 1 703 ? -24.374 22.785 -13.838 1.00 81.88 703 ASP A O 1
ATOM 5146 N N . GLU A 1 704 ? -22.139 22.767 -13.834 1.00 86.06 704 GLU A N 1
ATOM 5147 C CA . GLU A 1 704 ? -22.018 21.776 -12.770 1.00 86.06 704 GLU A CA 1
ATOM 5148 C C . GLU A 1 704 ? -21.396 22.344 -11.499 1.00 86.06 704 GLU A C 1
ATOM 5150 O O . GLU A 1 704 ? -20.575 23.265 -11.514 1.00 86.06 704 GLU A O 1
ATOM 5155 N N . VAL A 1 705 ? -21.808 21.776 -10.366 1.00 90.00 705 VAL A N 1
ATOM 5156 C CA . VAL A 1 705 ? -21.365 22.184 -9.034 1.00 90.00 705 VAL A CA 1
ATOM 5157 C C . VAL A 1 705 ? -20.638 21.022 -8.379 1.00 90.00 705 VAL A C 1
ATOM 5159 O O . VAL A 1 705 ? -21.144 19.902 -8.319 1.00 90.00 705 VAL A O 1
ATOM 5162 N N . PHE A 1 706 ? -19.450 21.305 -7.861 1.00 91.88 706 PHE A N 1
ATOM 5163 C CA . PHE A 1 706 ? -18.577 20.332 -7.223 1.00 91.88 706 PHE A CA 1
ATOM 5164 C C . PHE A 1 706 ? -18.275 20.753 -5.794 1.00 91.88 706 PHE A C 1
ATOM 5166 O O . PHE A 1 706 ? -18.158 21.955 -5.539 1.00 91.88 706 PHE A O 1
ATOM 5173 N N . PRO A 1 707 ? -18.035 19.806 -4.873 1.00 93.81 707 PRO A N 1
ATOM 5174 C CA . PRO A 1 707 ? -17.313 20.137 -3.656 1.00 93.81 707 PRO A CA 1
ATOM 5175 C C . PRO A 1 707 ? -15.946 20.714 -4.035 1.00 93.81 707 PRO A C 1
ATOM 5177 O O . PRO A 1 707 ? -15.259 20.157 -4.889 1.00 93.81 707 PRO A O 1
ATOM 5180 N N . ALA A 1 708 ? -15.518 21.795 -3.389 1.00 91.50 708 ALA A N 1
ATOM 5181 C CA . ALA A 1 708 ? -14.225 22.423 -3.654 1.00 91.50 708 ALA A CA 1
ATOM 5182 C C . ALA A 1 708 ? -13.061 21.434 -3.470 1.00 91.50 708 ALA A C 1
ATOM 5184 O O . ALA A 1 708 ? -12.115 21.446 -4.246 1.00 91.50 708 ALA A O 1
ATOM 5185 N N . ALA A 1 709 ? -13.175 20.512 -2.506 1.00 90.12 709 ALA A N 1
ATOM 5186 C CA . ALA A 1 709 ? -12.209 19.433 -2.278 1.00 90.12 709 ALA A CA 1
ATOM 5187 C C . ALA A 1 709 ? -12.106 18.428 -3.447 1.00 90.12 709 ALA A C 1
ATOM 5189 O O . ALA A 1 709 ? -11.112 17.714 -3.577 1.00 90.12 709 ALA A O 1
ATOM 5190 N N . ASN A 1 710 ? -13.119 18.373 -4.315 1.00 92.94 710 ASN A N 1
ATOM 5191 C CA . ASN A 1 710 ? -13.182 17.473 -5.467 1.00 92.94 710 ASN A CA 1
ATOM 5192 C C . ASN A 1 710 ? -12.633 18.120 -6.745 1.00 92.94 710 ASN A C 1
ATOM 5194 O O . ASN A 1 710 ? -12.671 17.481 -7.796 1.00 92.94 710 ASN A O 1
ATOM 5198 N N . VAL A 1 711 ? -12.138 19.360 -6.672 1.00 90.88 711 VAL A N 1
ATOM 5199 C CA . VAL A 1 711 ? -11.524 20.095 -7.783 1.00 90.88 711 VAL A CA 1
ATOM 5200 C C . VAL A 1 711 ? -10.082 20.425 -7.405 1.00 90.88 711 VAL A C 1
ATOM 5202 O O . VAL A 1 711 ? -9.822 20.909 -6.308 1.00 90.88 711 VAL A O 1
ATOM 5205 N N . ARG A 1 712 ? -9.132 20.155 -8.301 1.00 87.12 712 ARG A N 1
ATOM 5206 C CA . ARG A 1 712 ? -7.711 20.482 -8.099 1.00 87.12 712 ARG A CA 1
ATOM 5207 C C . ARG A 1 712 ? -7.020 20.763 -9.421 1.00 87.12 712 ARG A C 1
ATOM 5209 O O . ARG A 1 712 ? -7.509 20.332 -10.468 1.00 87.12 712 ARG A O 1
ATOM 5216 N N . ARG A 1 713 ? -5.860 21.417 -9.393 1.00 83.19 713 ARG A N 1
ATOM 5217 C CA . ARG A 1 713 ? -5.034 21.523 -10.607 1.00 83.19 713 ARG A CA 1
ATOM 5218 C C . ARG A 1 713 ? -4.350 20.190 -10.893 1.00 83.19 713 ARG A C 1
ATOM 5220 O O . ARG A 1 713 ? -3.986 19.458 -9.976 1.00 83.19 713 ARG A O 1
ATOM 5227 N N . VAL A 1 714 ? -4.182 19.850 -12.168 1.00 77.38 714 VAL A N 1
ATOM 5228 C CA . VAL A 1 714 ? -3.566 18.569 -12.561 1.00 77.38 714 VAL A CA 1
ATOM 5229 C C . VAL A 1 714 ? -2.095 18.475 -12.127 1.00 77.38 714 VAL A C 1
ATOM 5231 O O . VAL A 1 714 ? -1.603 17.384 -11.845 1.00 77.38 714 VAL A O 1
ATOM 5234 N N . ASP A 1 715 ? -1.429 19.625 -11.994 1.00 72.31 715 ASP A N 1
ATOM 5235 C CA . ASP A 1 715 ? -0.045 19.773 -11.545 1.00 72.31 715 ASP A CA 1
ATOM 5236 C C . ASP A 1 715 ? 0.101 19.902 -10.016 1.00 72.31 715 ASP A C 1
ATOM 5238 O O . ASP A 1 715 ? 1.219 20.027 -9.513 1.00 72.31 715 ASP A O 1
ATOM 5242 N N . GLU A 1 716 ? -0.996 19.906 -9.251 1.00 71.06 716 GLU A N 1
ATOM 5243 C CA . GLU A 1 716 ? -0.899 20.016 -7.798 1.00 71.06 716 GLU A CA 1
ATOM 5244 C C . GLU A 1 716 ? -0.262 18.749 -7.203 1.00 71.06 716 GLU A C 1
ATOM 5246 O O . GLU A 1 716 ? -0.716 17.636 -7.502 1.00 71.06 716 GLU A O 1
ATOM 5251 N N . PRO A 1 717 ? 0.785 18.895 -6.357 1.00 61.09 717 PRO A N 1
ATOM 5252 C CA . PRO A 1 717 ? 1.359 17.777 -5.620 1.00 61.09 717 PRO A CA 1
ATOM 5253 C C . PRO A 1 717 ? 0.260 17.055 -4.842 1.00 61.09 717 PRO A C 1
ATOM 5255 O O . PRO A 1 717 ? -0.572 17.701 -4.202 1.00 61.09 717 PRO A O 1
ATOM 5258 N N . ARG A 1 718 ? 0.246 15.726 -4.937 1.00 55.91 718 ARG A N 1
ATOM 5259 C CA . ARG A 1 718 ? -0.804 14.882 -4.356 1.00 55.91 718 ARG A CA 1
ATOM 5260 C C . ARG A 1 718 ? -0.534 14.482 -2.922 1.00 55.91 718 ARG A C 1
ATOM 5262 O O . ARG A 1 718 ? 0.649 14.229 -2.603 1.00 55.91 718 ARG A O 1
#

Foldseek 3Di:
DDPDPDDDDDDDPPAAQDPFDAFQEEEEEEPPPVRVLLVLQLCQLLLHRHQYYHYLPDPFDLQVLLCSLLVSVGQEYEYEYDLVSLQSVLSSLLSNCLNFVPPVVGYAYEYEDPPVSQVSSVVSNPPHHYDYDPHSVRSSVVSNCVSCPVPNSHDHVSVVQQVVQVNQCVVPLAKEWEWEAAQFWTKIKIAGSVGDIRIGIHGLQHLAQRLLVLCLPQNQVQLQVQAPDDDDSLLLLQLSLLRNLQPPADQQAQLQLSSSLSSLLSSLLVSLVSCVSSVHPLLCSLAGQEYEYEYPLLVQLDLVSSVVSCCNNSVHAAWHWYWYDYPPGHIDTSDIDGDDDPPDDDDDDDDDDDDDDDDDDDDDDDDDDDDDDDDFAFQFKDWDKDKAKWWDRRADKDADDFFDFAAFFAFGIKDFDWDRWDKWQFQVQQVHALVCRVVFAPDDQRDWDAFQDFGGWDDDPDIGTTTHHGTFGFHDARSRNITITTDGPGMATDGDQHRAGFHDDDSTITMGIHIFIKGAAQAKEEAKAKAAEAELADFLQAAQDLVSAALVQASHEYEGHFEYDLNNQVSCQVSNHQEYEHQAYRSVSRCVQVNSPQGSRYDYDRDGDHMYAHHHGYDTERDDCLNVVLSVLLGRFIWMQRRVRSMITTPDDPVSDDHDPFFFKKFQDSSNSGIYTQRAPWAWPQWDQGNSRDIAGWIDGPPDIGHPSRMDGSRDRD